Protein AF-A0A452ZRR5-F1 (afdb_monomer_lite)

InterPro domains:
  IPR011676 Domain of unknown function DUF1618 [PF07762] (2-120)
  IPR057202 Domain of unknown function DUF7880 [PF25306] (192-313)

Secondary structure (DSSP, 8-state):
-----PPP--------SSS-PPPEEEEEEEETTEEEEEEEEE---TTSS---EEEEEEEEETTT--EEEEEEEETTT-B--GGGGGT-GGGB-TTT-SB-GGGSEEEEEEE-SSSS-EEEEEEESSTT-SEEEEEEEETTTTEEEEEEEEE--TT--S-SEEEE-GGGGS-----S----HHHHHHHHHHHHHHHHHHHHHHHHHHHHHHHHHH-TT-HHHHHSSS--THHHHHHHTHHHHHHHHHTT-HHHHHHHHHHHHHHHHHHHHHHHSPPSSHHHHHHHHHHHHHHHHHHHHHHHTTS-SGGGGGGTTS--GGGGS-------------------------------------------PPPP---STT----S----S--SSEEEESB-EE-----TT-EEEE-TT--EEEEEEE---TTSEEEEEEE-TT--GGGBSS--EEEEEETTEEEEEEEEEETTTEEEEEEEEEE--SSS-EEEEPPPTTS-TT--

Organism: Aegilops tauschii subsp. strangulata (NCBI:txid200361)

Structure (mmCIF, N/CA/C/O backbone):
data_AF-A0A452ZRR5-F1
#
_entry.id   AF-A0A452ZRR5-F1
#
loop_
_atom_site.group_PDB
_atom_site.id
_atom_site.type_symbol
_atom_site.label_atom_id
_atom_site.label_alt_id
_atom_site.label_comp_id
_atom_site.label_asym_id
_atom_site.label_entity_id
_atom_site.label_seq_id
_atom_site.pdbx_PDB_ins_code
_atom_site.Cartn_x
_atom_site.Cartn_y
_atom_site.Cartn_z
_atom_site.occupancy
_atom_site.B_iso_or_equiv
_atom_site.auth_seq_id
_atom_site.auth_comp_id
_atom_site.auth_asym_id
_atom_site.auth_atom_id
_atom_site.pdbx_PDB_model_num
ATOM 1 N N . MET A 1 1 ? -5.806 4.778 -35.481 1.00 68.00 1 MET A N 1
ATOM 2 C CA . MET A 1 1 ? -6.825 5.833 -35.310 1.00 68.00 1 MET A CA 1
ATOM 3 C C . MET A 1 1 ? -7.167 5.854 -33.833 1.00 68.00 1 MET A C 1
ATOM 5 O O . MET A 1 1 ? -7.397 4.780 -33.298 1.00 68.00 1 MET A O 1
ATOM 9 N N . ILE A 1 2 ? -7.066 7.004 -33.168 1.00 82.38 2 ILE A N 1
ATOM 10 C CA . ILE A 1 2 ? -7.462 7.157 -31.760 1.00 82.38 2 ILE A CA 1
ATOM 11 C C . ILE A 1 2 ? -8.902 7.667 -31.778 1.00 82.38 2 ILE A C 1
ATOM 13 O O . ILE A 1 2 ? -9.181 8.643 -32.472 1.00 82.38 2 ILE A O 1
ATOM 17 N N . GLU A 1 3 ? -9.797 6.991 -31.067 1.00 82.81 3 GLU A N 1
ATOM 18 C CA . GLU A 1 3 ? -11.200 7.383 -30.928 1.00 82.81 3 GLU A CA 1
ATOM 19 C C . GLU A 1 3 ? -11.437 7.930 -29.519 1.00 82.81 3 GLU A C 1
ATOM 21 O O . GLU A 1 3 ? -10.911 7.401 -28.539 1.00 82.81 3 GLU A O 1
ATOM 26 N N . TYR A 1 4 ? -12.201 9.015 -29.425 1.00 83.69 4 TYR A N 1
ATOM 27 C CA . TYR A 1 4 ? -12.576 9.618 -28.152 1.00 83.69 4 TYR A CA 1
ATOM 28 C C . TYR A 1 4 ? -13.920 9.055 -27.687 1.00 83.69 4 TYR A C 1
ATOM 30 O O . TYR A 1 4 ? -14.916 9.169 -28.400 1.00 83.69 4 TYR A O 1
ATOM 38 N N . ILE A 1 5 ? -13.950 8.493 -26.479 1.00 85.88 5 ILE A N 1
ATOM 39 C CA . ILE A 1 5 ? -15.161 7.975 -25.837 1.00 85.88 5 ILE A CA 1
ATOM 40 C C . ILE A 1 5 ? -15.563 8.941 -24.723 1.00 85.88 5 ILE A C 1
ATOM 42 O O . ILE A 1 5 ? -14.849 9.092 -23.732 1.00 85.88 5 ILE A O 1
ATOM 46 N N . SER A 1 6 ? -16.726 9.574 -24.866 1.00 87.00 6 SER A N 1
ATOM 47 C CA . SER A 1 6 ? -17.311 10.400 -23.806 1.00 87.00 6 SER A CA 1
ATOM 48 C C . SER A 1 6 ? -17.782 9.526 -22.646 1.00 87.00 6 SER A C 1
ATOM 50 O O . SER A 1 6 ? -18.414 8.495 -22.869 1.00 87.00 6 SER A O 1
ATOM 52 N N . PHE A 1 7 ? -17.539 9.952 -21.406 1.00 86.88 7 PHE A N 1
ATOM 53 C CA . PHE A 1 7 ? -18.122 9.310 -20.224 1.00 86.88 7 PHE A CA 1
ATOM 54 C C . PHE A 1 7 ? -19.651 9.447 -20.196 1.00 86.88 7 PHE A C 1
ATOM 56 O O . PHE A 1 7 ? -20.188 10.400 -20.775 1.00 86.88 7 PHE A O 1
ATOM 63 N N . PRO A 1 8 ? -20.370 8.518 -19.534 1.00 84.56 8 PRO A N 1
ATOM 64 C CA . PRO A 1 8 ? -21.813 8.629 -19.399 1.00 84.56 8 PRO A CA 1
ATOM 65 C C . PRO A 1 8 ? -22.160 9.929 -18.675 1.00 84.56 8 PRO A C 1
ATOM 67 O O . PRO A 1 8 ? -21.472 10.348 -17.743 1.00 84.56 8 PRO A O 1
ATOM 70 N N . VAL A 1 9 ? -23.238 10.578 -19.113 1.00 65.81 9 VAL A N 1
ATOM 71 C CA . VAL A 1 9 ? -23.729 11.808 -18.489 1.00 65.81 9 VAL A CA 1
ATOM 72 C C . VAL A 1 9 ? -24.240 11.457 -17.093 1.00 65.81 9 VAL A C 1
ATOM 74 O O . VAL A 1 9 ? -25.377 11.011 -16.934 1.00 65.81 9 VAL A O 1
ATOM 77 N N . SER A 1 10 ? -23.410 11.634 -16.066 1.00 55.16 10 SER A N 1
ATOM 78 C CA . SER A 1 10 ? -23.920 11.727 -14.705 1.00 55.16 10 SER A CA 1
ATOM 79 C C . SER A 1 10 ? -24.703 13.033 -14.566 1.00 55.16 10 SER A C 1
ATOM 81 O O . SER A 1 10 ? -24.422 14.013 -15.262 1.00 55.16 10 SER A O 1
ATOM 83 N N . ARG A 1 11 ? -25.773 13.014 -13.757 1.00 52.00 11 ARG A N 1
ATOM 84 C CA . ARG A 1 11 ? -26.693 14.154 -13.579 1.00 52.00 11 ARG A CA 1
ATOM 85 C C . ARG A 1 11 ? -25.897 15.464 -13.447 1.00 52.00 11 ARG A C 1
ATOM 87 O O . ARG A 1 11 ? -24.862 15.449 -12.780 1.00 52.00 11 ARG A O 1
ATOM 94 N N . PRO A 1 12 ? -26.355 16.585 -14.040 1.00 42.25 12 PRO A N 1
ATOM 95 C CA . PRO A 1 12 ? -25.666 17.859 -13.877 1.00 42.25 12 PRO A CA 1
ATOM 96 C C . PRO A 1 12 ? -25.472 18.131 -12.384 1.00 42.25 12 PRO A C 1
ATOM 98 O O . PRO A 1 12 ? -26.406 17.923 -11.604 1.00 42.25 12 PRO A O 1
ATOM 101 N N . CYS A 1 13 ? -24.263 18.556 -11.992 1.00 42.72 13 CYS A N 1
ATOM 102 C CA . CYS A 1 13 ? -24.013 19.049 -10.641 1.00 42.72 13 CYS A CA 1
ATOM 103 C C . CYS A 1 13 ? -25.123 20.041 -10.312 1.00 42.72 13 CYS A C 1
ATOM 105 O O . CYS A 1 13 ? -25.255 21.067 -10.982 1.00 42.72 13 CYS A O 1
ATOM 107 N N . ILE A 1 14 ? -25.931 19.728 -9.301 1.00 40.66 14 ILE A N 1
ATOM 108 C CA . ILE A 1 14 ? -26.777 20.739 -8.694 1.00 40.66 14 ILE A CA 1
ATOM 109 C C . ILE A 1 14 ? -25.777 21.720 -8.093 1.00 40.66 14 ILE A C 1
ATOM 111 O O . ILE A 1 14 ? -25.126 21.417 -7.097 1.00 40.66 14 ILE A O 1
ATOM 115 N N . THR A 1 15 ? -25.593 22.864 -8.745 1.00 34.47 15 THR A N 1
ATOM 116 C CA . THR A 1 15 ? -25.043 24.049 -8.100 1.00 34.47 15 THR A CA 1
ATOM 117 C C . THR A 1 15 ? -26.025 24.395 -6.994 1.00 34.47 15 THR A C 1
ATOM 119 O O . THR A 1 15 ? -27.011 25.097 -7.223 1.00 34.47 15 THR A O 1
ATOM 122 N N . VAL A 1 16 ? -25.825 23.816 -5.812 1.00 40.72 16 VAL A N 1
ATOM 123 C CA . VAL A 1 16 ? -26.455 24.336 -4.609 1.00 40.72 16 VAL A CA 1
ATOM 124 C C . VAL A 1 16 ? -25.810 25.703 -4.436 1.00 40.72 16 VAL A C 1
ATOM 126 O O . VAL A 1 16 ? -24.590 25.810 -4.311 1.00 40.72 16 VAL A O 1
ATOM 129 N N . ASN A 1 17 ? -26.612 26.755 -4.598 1.00 39.66 17 ASN A N 1
ATOM 130 C CA . ASN A 1 17 ? -26.190 28.111 -4.278 1.00 39.66 17 ASN A CA 1
ATOM 131 C C . ASN A 1 17 ? -25.549 28.069 -2.886 1.00 39.66 17 ASN A C 1
ATOM 133 O O . ASN A 1 17 ? -26.206 27.599 -1.965 1.00 39.66 17 ASN A O 1
ATOM 137 N N . GLU A 1 18 ? -24.303 28.547 -2.795 1.00 40.62 18 GLU A N 1
ATOM 138 C CA . GLU A 1 18 ? -23.358 28.466 -1.661 1.00 40.62 18 GLU A CA 1
ATOM 139 C C . GLU A 1 18 ? -22.242 27.410 -1.819 1.00 40.62 18 GLU A C 1
ATOM 141 O O . GLU A 1 18 ? -22.211 26.375 -1.168 1.00 40.62 18 GLU A O 1
ATOM 146 N N . GLY A 1 19 ? -21.259 27.730 -2.670 1.00 40.81 19 GLY A N 1
ATOM 147 C CA . GLY A 1 19 ? -19.825 27.528 -2.393 1.00 40.81 19 GLY A CA 1
ATOM 148 C C . GLY A 1 19 ? -19.212 26.119 -2.364 1.00 40.81 19 GLY A C 1
ATOM 149 O O . GLY A 1 19 ? -17.995 26.029 -2.510 1.00 40.81 19 GLY A O 1
ATOM 150 N N . TYR A 1 20 ? -19.979 25.038 -2.228 1.00 46.41 20 TYR A N 1
ATOM 151 C CA . TYR A 1 20 ? -19.426 23.689 -2.042 1.00 46.41 20 TYR A CA 1
ATOM 152 C C . TYR A 1 20 ? -19.793 22.772 -3.214 1.00 46.41 20 TYR A C 1
ATOM 154 O O . TYR A 1 20 ? -20.951 22.419 -3.430 1.00 46.41 20 TYR A O 1
ATOM 162 N N . THR A 1 21 ? -18.792 22.399 -4.016 1.00 46.84 21 THR A N 1
ATOM 163 C CA . THR A 1 21 ? -18.963 21.419 -5.102 1.00 46.84 21 THR A CA 1
ATOM 164 C C . THR A 1 21 ? -18.801 20.007 -4.547 1.00 46.84 21 THR A C 1
ATOM 166 O O . THR A 1 21 ? -17.815 19.728 -3.871 1.00 46.84 21 THR A O 1
ATOM 169 N N . ALA A 1 22 ? -19.753 19.110 -4.830 1.00 56.06 22 ALA A N 1
ATOM 170 C CA . ALA A 1 22 ? -19.624 17.696 -4.484 1.00 56.06 22 ALA A CA 1
ATOM 171 C C . ALA A 1 22 ? -18.349 17.120 -5.124 1.00 56.06 22 ALA A C 1
ATOM 173 O O . ALA A 1 22 ? -18.187 17.174 -6.347 1.00 56.06 22 ALA A O 1
ATOM 174 N N . GLN A 1 23 ? -17.445 16.576 -4.306 1.00 66.44 23 GLN A N 1
ATOM 175 C CA . GLN A 1 23 ? -16.242 15.915 -4.800 1.00 66.44 23 GLN A CA 1
ATOM 176 C C . GLN A 1 23 ? -16.651 14.624 -5.523 1.00 66.44 23 GLN A C 1
ATOM 178 O O . GLN A 1 23 ? -17.463 13.849 -5.015 1.00 66.44 23 GLN A O 1
ATOM 183 N N . ARG A 1 24 ? -16.124 14.403 -6.731 1.00 73.00 24 ARG A N 1
ATOM 184 C CA . ARG A 1 24 ? -16.400 13.198 -7.526 1.00 73.00 24 ARG A CA 1
ATOM 185 C C . ARG A 1 24 ? -15.105 12.476 -7.838 1.00 73.00 24 ARG A C 1
ATOM 187 O O . ARG A 1 24 ? -14.150 13.105 -8.289 1.00 73.00 24 ARG A O 1
ATOM 194 N N . PHE A 1 25 ? -15.106 11.163 -7.653 1.00 82.19 25 PHE A N 1
ATOM 195 C CA . PHE A 1 25 ? -14.001 10.294 -8.044 1.00 82.19 25 PHE A CA 1
ATOM 196 C C . PHE A 1 25 ? -14.485 9.293 -9.082 1.00 82.19 25 PHE A C 1
ATOM 198 O O . PHE A 1 25 ? -15.613 8.809 -9.007 1.00 82.19 25 PHE A O 1
ATOM 205 N N . ARG A 1 26 ? -13.641 9.008 -10.071 1.00 87.31 26 ARG A N 1
ATOM 206 C CA . ARG A 1 26 ? -13.995 8.184 -11.225 1.00 87.31 26 ARG A CA 1
ATOM 207 C C . ARG A 1 26 ? -12.892 7.196 -11.523 1.00 87.31 26 ARG A C 1
ATOM 209 O O . ARG A 1 26 ? -11.723 7.524 -11.342 1.00 87.31 26 ARG A O 1
ATOM 216 N N . ASP A 1 27 ? -13.286 6.041 -12.032 1.00 90.69 27 ASP A N 1
ATOM 217 C CA . ASP A 1 27 ? -12.357 5.041 -12.541 1.00 90.69 27 ASP A CA 1
ATOM 218 C C . ASP A 1 27 ? -12.930 4.331 -13.775 1.00 90.69 27 ASP A C 1
ATOM 220 O O . ASP A 1 27 ? -14.149 4.280 -13.978 1.00 90.69 27 ASP A O 1
ATOM 224 N N . VAL A 1 28 ? -12.031 3.822 -14.619 1.00 90.62 28 VAL A N 1
ATOM 225 C CA . VAL A 1 28 ? -12.342 3.089 -15.847 1.00 90.62 28 VAL A CA 1
ATOM 226 C C . VAL A 1 28 ? -11.518 1.811 -15.873 1.00 90.62 28 VAL A C 1
ATOM 228 O O . VAL A 1 28 ? -10.295 1.854 -15.790 1.00 90.62 28 VAL A O 1
ATOM 231 N N . ALA A 1 29 ? -12.183 0.680 -16.092 1.00 90.12 29 ALA A N 1
ATOM 232 C CA . ALA A 1 29 ? -11.521 -0.603 -16.292 1.00 90.12 29 ALA A CA 1
ATOM 233 C C . ALA A 1 29 ? -11.962 -1.242 -17.608 1.00 90.12 29 ALA A C 1
ATOM 235 O O . ALA A 1 29 ? -13.127 -1.165 -18.001 1.00 90.12 29 ALA A O 1
ATOM 236 N N . CYS A 1 30 ? -11.034 -1.920 -18.276 1.00 86.81 30 CYS A N 1
ATOM 237 C CA . CYS A 1 30 ? -11.305 -2.652 -19.507 1.00 86.81 30 CYS A CA 1
ATOM 238 C C . CYS A 1 30 ? -11.213 -4.156 -19.248 1.00 86.81 30 CYS A C 1
ATOM 240 O O . CYS A 1 30 ? -10.198 -4.647 -18.757 1.00 86.81 30 CYS A O 1
ATOM 242 N N . CYS A 1 31 ? -12.247 -4.898 -19.637 1.00 85.31 31 CYS A N 1
ATOM 243 C CA . CYS A 1 31 ? -12.254 -6.354 -19.615 1.00 85.31 31 CYS A CA 1
ATOM 244 C C . CYS A 1 31 ? -12.709 -6.882 -20.981 1.00 85.31 31 CYS A C 1
ATOM 246 O O . CYS A 1 31 ? -13.879 -6.777 -21.342 1.00 85.31 31 CYS A O 1
ATOM 248 N N . HIS A 1 32 ? -11.794 -7.465 -21.758 1.00 84.25 32 HIS A N 1
ATOM 249 C CA . HIS A 1 32 ? -12.066 -7.918 -23.130 1.00 84.25 32 HIS A CA 1
ATOM 250 C C . HIS A 1 32 ? -12.680 -6.804 -24.006 1.00 84.25 32 HIS A C 1
ATOM 252 O O . HIS A 1 32 ? -12.019 -5.813 -24.293 1.00 84.25 32 HIS A O 1
ATOM 258 N N . ASN A 1 33 ? -13.942 -6.970 -24.414 1.00 88.50 33 ASN A N 1
ATOM 259 C CA . ASN A 1 33 ? -14.696 -6.043 -25.264 1.00 88.50 33 ASN A CA 1
ATOM 260 C C . ASN A 1 33 ? -15.613 -5.112 -24.449 1.00 88.50 33 ASN A C 1
ATOM 262 O O . ASN A 1 33 ? -16.508 -4.474 -25.004 1.00 88.50 33 ASN A O 1
ATOM 266 N N . LEU A 1 34 ? -15.438 -5.087 -23.128 1.00 89.88 34 LEU A N 1
ATOM 267 C CA . LEU A 1 34 ? -16.249 -4.337 -22.185 1.00 89.88 34 LEU A CA 1
ATOM 268 C C . LEU A 1 34 ? -15.409 -3.238 -21.534 1.00 89.88 34 LEU A C 1
ATOM 270 O O . LEU A 1 34 ? -14.359 -3.509 -20.953 1.00 89.88 34 LEU A O 1
ATOM 274 N N . ILE A 1 35 ? -15.913 -2.011 -21.587 1.00 92.00 35 ILE A N 1
ATOM 275 C CA . ILE A 1 35 ? -15.411 -0.878 -20.817 1.00 92.00 35 ILE A CA 1
ATOM 276 C C . ILE A 1 35 ? -16.372 -0.675 -19.647 1.00 92.00 35 ILE A C 1
ATOM 278 O O . ILE A 1 35 ? -17.582 -0.539 -19.838 1.00 92.00 35 ILE A O 1
ATOM 282 N N . LYS A 1 36 ? -15.834 -0.691 -18.433 1.00 93.00 36 LYS A N 1
ATOM 283 C CA . LYS A 1 36 ? -16.538 -0.445 -17.175 1.00 93.00 36 LYS A CA 1
ATOM 284 C C . LYS A 1 36 ? -16.163 0.955 -16.697 1.00 93.00 36 LYS A C 1
ATOM 286 O O . LYS A 1 36 ? -15.005 1.351 -16.804 1.00 93.00 36 LYS A O 1
ATOM 291 N N . PHE A 1 37 ? -17.124 1.689 -16.160 1.00 93.62 37 PHE A N 1
ATOM 292 C CA . PHE A 1 37 ? -16.933 3.025 -15.605 1.00 93.62 37 PHE A CA 1
ATOM 293 C C . PHE A 1 37 ? -17.641 3.126 -14.258 1.00 93.62 37 PHE A C 1
ATOM 295 O O . PHE A 1 37 ? -18.762 2.637 -14.116 1.00 93.62 37 PHE A O 1
ATOM 302 N N . VAL A 1 38 ? -17.001 3.774 -13.287 1.00 92.62 38 VAL A N 1
ATOM 303 C CA . VAL A 1 38 ? -17.598 4.104 -11.989 1.00 92.62 38 VAL A CA 1
ATOM 304 C C . VAL A 1 38 ? -17.494 5.601 -11.731 1.00 92.62 38 VAL A C 1
ATOM 306 O O . VAL A 1 38 ? -16.484 6.231 -12.039 1.00 92.62 38 VAL A O 1
ATOM 309 N N . ASP A 1 39 ? -18.544 6.158 -11.141 1.00 91.06 39 ASP A N 1
ATOM 310 C CA . ASP A 1 39 ? -18.596 7.529 -10.639 1.00 91.06 39 ASP A CA 1
ATOM 311 C C . ASP A 1 39 ? -19.048 7.462 -9.181 1.00 91.06 39 ASP A C 1
ATOM 313 O O . ASP A 1 39 ? -20.126 6.937 -8.881 1.00 91.06 39 ASP A O 1
ATOM 317 N N . ILE A 1 40 ? -18.206 7.956 -8.276 1.00 87.69 40 ILE A N 1
ATOM 318 C CA . ILE A 1 40 ? -18.514 8.071 -6.854 1.00 87.69 40 ILE A CA 1
ATOM 319 C C . ILE A 1 40 ? -18.827 9.524 -6.535 1.00 87.69 40 ILE A C 1
ATOM 321 O O . ILE A 1 40 ? -17.987 10.409 -6.695 1.00 87.69 40 ILE A O 1
ATOM 325 N N . GLU A 1 41 ? -20.049 9.746 -6.062 1.00 86.25 41 GLU A N 1
ATOM 326 C CA . GLU A 1 41 ? -20.541 11.025 -5.567 1.00 86.25 41 GLU A CA 1
ATOM 327 C C . GLU A 1 41 ? -20.388 11.086 -4.049 1.00 86.25 41 GLU A C 1
ATOM 329 O O . GLU A 1 41 ? -20.972 10.269 -3.333 1.00 86.25 41 GLU A O 1
ATOM 334 N N . PHE A 1 42 ? -19.649 12.078 -3.556 1.00 76.44 42 PHE A N 1
ATOM 335 C CA . PHE A 1 42 ? -19.562 12.376 -2.130 1.00 76.44 42 PHE A CA 1
ATOM 336 C C . PHE A 1 42 ? -20.639 13.385 -1.733 1.00 76.44 42 PHE A C 1
ATOM 338 O O . PHE A 1 42 ? -20.708 14.486 -2.285 1.00 76.44 42 PHE A O 1
ATOM 345 N N . HIS A 1 43 ? -21.483 13.014 -0.772 1.00 67.00 43 HIS A N 1
ATOM 346 C CA . HIS A 1 43 ? -22.479 13.908 -0.198 1.00 67.00 43 HIS A CA 1
ATOM 347 C C . HIS A 1 43 ? -21.791 14.752 0.874 1.00 67.00 43 HIS A C 1
ATOM 349 O O . HIS A 1 43 ? -21.585 14.292 1.996 1.00 67.00 43 HIS A O 1
ATOM 355 N N . ASP A 1 44 ? -21.411 15.981 0.529 1.00 57.53 44 ASP A N 1
ATOM 356 C CA . ASP A 1 44 ? -20.907 16.927 1.520 1.00 57.53 44 ASP A CA 1
ATOM 357 C C . ASP A 1 44 ? -22.084 17.474 2.341 1.00 57.53 44 ASP A C 1
ATOM 359 O O . ASP A 1 44 ? -22.920 18.233 1.846 1.00 57.53 44 ASP A O 1
ATOM 363 N N . ARG A 1 45 ? -22.179 17.052 3.603 1.00 47.66 45 ARG A N 1
ATOM 364 C CA . ARG A 1 45 ? -22.974 17.734 4.628 1.00 47.66 45 ARG A CA 1
ATOM 365 C C . ARG A 1 45 ? -22.021 18.309 5.673 1.00 47.66 45 ARG A C 1
ATOM 367 O O . ARG A 1 45 ? -21.964 17.805 6.787 1.00 47.66 45 ARG A O 1
ATOM 374 N N . GLY A 1 46 ? -21.256 19.326 5.269 1.00 42.00 46 GLY A N 1
ATOM 375 C CA . GLY A 1 46 ? -20.588 20.343 6.090 1.00 42.00 46 GLY A CA 1
ATOM 376 C C . GLY A 1 46 ? -19.975 19.881 7.415 1.00 42.00 46 GLY A C 1
ATOM 377 O O . GLY A 1 46 ? -20.695 19.597 8.362 1.00 42.00 46 GLY A O 1
ATOM 378 N N . CYS A 1 47 ? -18.642 19.907 7.519 1.00 40.66 47 CYS A N 1
ATOM 379 C CA . CYS A 1 47 ? -17.829 19.784 8.750 1.00 40.66 47 CYS A CA 1
ATOM 380 C C . CYS A 1 47 ? -18.140 18.628 9.729 1.00 40.66 47 CYS A C 1
ATOM 382 O O . CYS A 1 47 ? -17.499 18.535 10.775 1.00 40.66 47 CYS A O 1
ATOM 384 N N . SER A 1 48 ? -19.064 17.725 9.411 1.00 47.22 48 SER A N 1
ATOM 385 C CA . SER A 1 48 ? -19.367 16.537 10.199 1.00 47.22 48 SER A CA 1
ATOM 386 C C . SER A 1 48 ? -18.648 15.325 9.604 1.00 47.22 48 SER A C 1
ATOM 388 O O . SER A 1 48 ? -18.465 15.211 8.393 1.00 47.22 48 SER A O 1
ATOM 390 N N . ARG A 1 49 ? -18.200 14.412 10.469 1.00 50.09 49 ARG A N 1
ATOM 391 C CA . ARG A 1 49 ? -17.506 13.159 10.116 1.00 50.09 49 ARG A CA 1
ATOM 392 C C . ARG A 1 49 ? -18.377 12.154 9.328 1.00 50.09 49 ARG A C 1
ATOM 394 O O . ARG A 1 49 ? -17.914 11.048 9.083 1.00 50.09 49 ARG A O 1
ATOM 401 N N . ASP A 1 50 ? -19.580 12.534 8.893 1.00 53.06 50 ASP A N 1
ATOM 402 C CA . ASP A 1 50 ? -20.516 11.692 8.141 1.00 53.06 50 ASP A CA 1
ATOM 403 C C . ASP A 1 50 ? -20.394 11.937 6.630 1.00 53.06 50 ASP A C 1
ATOM 405 O O . ASP A 1 50 ? -21.225 12.596 5.999 1.00 53.06 50 ASP A O 1
ATOM 409 N N . LYS A 1 51 ? -19.340 11.385 6.020 1.00 63.81 51 LYS A N 1
ATOM 410 C CA . LYS A 1 51 ? -19.102 11.476 4.570 1.00 63.81 51 LYS A CA 1
ATOM 411 C C . LYS A 1 51 ? -19.791 10.320 3.845 1.00 63.81 51 LYS A C 1
ATOM 413 O O . LYS A 1 51 ? -19.167 9.339 3.448 1.00 63.81 51 LYS A O 1
ATOM 418 N N . GLY A 1 52 ? -21.107 10.423 3.678 1.00 76.50 52 GLY A N 1
ATOM 419 C CA . GLY A 1 52 ? -21.859 9.474 2.856 1.00 76.50 52 GLY A CA 1
ATOM 420 C C . GLY A 1 52 ? -21.444 9.559 1.382 1.00 76.50 52 GLY A C 1
ATOM 421 O O . GLY A 1 52 ? -21.434 10.646 0.808 1.00 76.50 52 GLY A O 1
ATOM 422 N N . TRP A 1 53 ? -21.157 8.434 0.730 1.00 86.94 53 TRP A N 1
ATOM 423 C CA . TRP A 1 53 ? -20.896 8.383 -0.712 1.00 86.94 53 TRP A CA 1
ATOM 424 C C . TRP A 1 53 ? -21.813 7.385 -1.420 1.00 86.94 53 TRP A C 1
ATOM 426 O O . TRP A 1 53 ? -22.304 6.430 -0.816 1.00 86.94 53 TRP A O 1
ATOM 436 N N . LYS A 1 54 ? -22.049 7.627 -2.712 1.00 90.56 54 LYS A N 1
ATOM 437 C CA . LYS A 1 54 ? -22.795 6.735 -3.605 1.00 90.56 54 LYS A CA 1
ATOM 438 C C . LYS A 1 54 ? -21.950 6.415 -4.825 1.00 90.56 54 LYS A C 1
ATOM 440 O O . LYS A 1 54 ? -21.542 7.329 -5.539 1.00 90.56 54 LYS A O 1
ATOM 445 N N . ALA A 1 55 ? -21.728 5.131 -5.078 1.00 92.25 55 ALA A N 1
ATOM 446 C CA . ALA A 1 55 ? -21.050 4.655 -6.275 1.00 92.25 55 ALA A CA 1
ATOM 447 C C . ALA A 1 55 ? -22.083 4.198 -7.301 1.00 92.25 55 ALA A C 1
ATOM 449 O O . ALA A 1 55 ? -22.989 3.431 -6.987 1.00 92.25 55 ALA A O 1
ATOM 450 N N . SER A 1 56 ? -21.957 4.673 -8.534 1.00 93.94 56 SER A N 1
ATOM 451 C CA . SER A 1 56 ? -22.771 4.246 -9.674 1.00 93.94 56 SER A CA 1
ATOM 452 C C . SER A 1 56 ? -21.856 3.687 -10.757 1.00 93.94 56 SER A C 1
ATOM 454 O O . SER A 1 56 ? -20.787 4.242 -11.000 1.00 93.94 56 SER A O 1
ATOM 456 N N . THR A 1 57 ? -22.255 2.589 -11.396 1.00 94.44 57 THR A N 1
ATOM 457 C CA . THR A 1 57 ? -21.473 1.930 -12.451 1.00 94.44 57 THR A CA 1
ATOM 458 C C . THR A 1 57 ? -22.210 1.892 -13.775 1.00 94.44 57 THR A C 1
ATOM 460 O O . THR A 1 57 ? -23.436 1.759 -13.840 1.00 94.44 57 THR A O 1
ATOM 463 N N . TRP A 1 58 ? -21.431 1.972 -14.849 1.00 94.00 58 TRP A N 1
ATOM 464 C CA . TRP A 1 58 ? -21.888 1.855 -16.221 1.00 94.00 58 TRP A CA 1
ATOM 465 C C . TRP A 1 58 ? -20.967 0.943 -17.007 1.00 94.00 58 TRP A C 1
ATOM 467 O O . TRP A 1 58 ? -19.762 0.886 -16.776 1.00 94.00 58 TRP A O 1
ATOM 477 N N . ASN A 1 59 ? -21.553 0.291 -17.996 1.00 92.56 59 ASN A N 1
ATOM 478 C CA . ASN A 1 59 ? -20.868 -0.615 -18.889 1.00 92.56 59 ASN A CA 1
ATOM 479 C C . ASN A 1 59 ? -21.103 -0.210 -20.336 1.00 92.56 59 ASN A C 1
ATOM 481 O O . ASN A 1 59 ? -22.224 0.120 -20.715 1.00 92.56 59 ASN A O 1
ATOM 485 N N . MET A 1 60 ? -20.064 -0.308 -21.151 1.00 91.38 60 MET A N 1
ATOM 486 C CA . MET A 1 60 ? -20.145 -0.124 -22.589 1.00 91.38 60 MET A CA 1
ATOM 487 C C . MET A 1 60 ? -19.457 -1.283 -23.295 1.00 91.38 60 MET A C 1
ATOM 489 O O . MET A 1 60 ? -18.298 -1.594 -23.031 1.00 91.38 60 MET A O 1
ATOM 493 N N . ASN A 1 61 ? -20.171 -1.918 -24.219 1.00 90.00 61 ASN A N 1
ATOM 494 C CA . ASN A 1 61 ? -19.553 -2.848 -25.150 1.00 90.00 61 ASN A CA 1
ATOM 495 C C . ASN A 1 61 ? -18.957 -2.053 -26.320 1.00 90.00 61 ASN A C 1
ATOM 497 O O . ASN A 1 61 ? -19.664 -1.245 -26.930 1.00 90.00 61 ASN A O 1
ATOM 501 N N . ILE A 1 62 ? -17.690 -2.303 -26.655 1.00 86.06 62 ILE A N 1
ATOM 502 C CA . ILE A 1 62 ? -16.980 -1.567 -27.715 1.00 86.06 62 ILE A CA 1
ATOM 503 C C . ILE A 1 62 ? -17.639 -1.705 -29.095 1.00 86.06 62 ILE A C 1
ATOM 505 O O . ILE A 1 62 ? -17.436 -0.856 -29.954 1.00 86.06 62 ILE A O 1
ATOM 509 N N . PHE A 1 63 ? -18.454 -2.742 -29.319 1.00 85.88 63 PHE A N 1
ATOM 510 C CA . PHE A 1 63 ? -19.172 -2.924 -30.581 1.00 85.88 63 PHE A CA 1
ATOM 511 C C . PHE A 1 63 ? -20.441 -2.075 -30.689 1.00 85.88 63 PHE A C 1
ATOM 513 O O . PHE A 1 63 ? -20.935 -1.877 -31.797 1.00 85.88 63 PHE A O 1
ATOM 520 N N . TRP A 1 64 ? -21.020 -1.636 -29.566 1.00 80.00 64 TRP A N 1
ATOM 521 C CA . TRP A 1 64 ? -22.320 -0.946 -29.542 1.00 80.00 64 TRP A CA 1
ATOM 522 C C . TRP A 1 64 ? -22.193 0.542 -29.192 1.00 80.00 64 TRP A C 1
ATOM 524 O O . TRP A 1 64 ? -23.140 1.285 -29.420 1.00 80.00 64 TRP A O 1
ATOM 534 N N . ASN A 1 65 ? -21.031 0.965 -28.673 1.00 82.31 65 ASN A N 1
ATOM 535 C CA . ASN A 1 65 ? -20.675 2.353 -28.344 1.00 82.31 65 ASN A CA 1
ATOM 536 C C . ASN A 1 65 ? -21.753 3.108 -27.536 1.00 82.31 65 ASN A C 1
ATOM 538 O O . ASN A 1 65 ? -21.998 4.296 -27.732 1.00 82.31 65 ASN A O 1
ATOM 542 N N . GLU A 1 66 ? -22.436 2.386 -26.644 1.00 88.44 66 GLU A N 1
ATOM 543 C CA . GLU A 1 66 ? -23.526 2.894 -25.815 1.00 88.44 66 GLU A CA 1
ATOM 544 C C . GLU A 1 66 ? -23.278 2.519 -24.348 1.00 88.44 66 GLU A C 1
ATOM 546 O O . GLU A 1 66 ? -23.168 1.336 -24.007 1.00 88.44 66 GLU A O 1
ATOM 551 N N . TRP A 1 67 ? -23.219 3.527 -23.473 1.00 91.94 67 TRP A N 1
ATOM 552 C CA . TRP A 1 67 ? -23.139 3.325 -22.028 1.00 91.94 67 TRP A CA 1
ATOM 553 C C . TRP A 1 67 ? -24.480 2.886 -21.448 1.00 91.94 67 TRP A C 1
ATOM 555 O O . TRP A 1 67 ? -25.507 3.529 -21.660 1.00 91.94 67 TRP A O 1
ATOM 565 N N . ARG A 1 68 ? -24.454 1.837 -20.626 1.00 91.56 68 ARG A N 1
ATOM 566 C CA . ARG A 1 68 ? -25.621 1.312 -19.913 1.00 91.56 68 ARG A CA 1
ATOM 567 C C . ARG A 1 68 ? -25.379 1.336 -18.408 1.00 91.56 68 ARG A C 1
ATOM 569 O O . ARG A 1 68 ? -24.364 0.788 -17.977 1.00 91.56 68 ARG A O 1
ATOM 576 N N . PRO A 1 69 ? -26.274 1.940 -17.606 1.00 92.31 69 PRO A N 1
ATOM 577 C CA . PRO A 1 69 ? -26.213 1.827 -16.151 1.00 92.31 69 PRO A CA 1
ATOM 578 C C . PRO A 1 69 ? -26.259 0.355 -15.722 1.00 92.31 69 PRO A C 1
ATOM 580 O O . PRO A 1 69 ? -26.987 -0.431 -16.333 1.00 92.31 69 PRO A O 1
ATOM 583 N N . ARG A 1 70 ? -25.492 -0.016 -14.692 1.00 92.19 70 ARG A N 1
ATOM 584 C CA . ARG A 1 70 ? -25.398 -1.400 -14.197 1.00 92.19 70 ARG A CA 1
ATOM 585 C C . ARG A 1 70 ? -25.842 -1.506 -12.738 1.00 92.19 70 ARG A C 1
ATOM 587 O O . ARG A 1 70 ? -26.905 -2.060 -12.482 1.00 92.19 70 ARG A O 1
ATOM 594 N N . LEU A 1 71 ? -25.062 -0.965 -11.804 1.00 93.31 71 LEU A N 1
ATOM 595 C CA . LEU A 1 71 ? -25.319 -1.041 -10.360 1.00 93.31 71 LEU A CA 1
ATOM 596 C C . LEU A 1 71 ? -25.110 0.315 -9.690 1.00 93.31 71 LEU A C 1
ATOM 598 O O . LEU A 1 71 ? -24.260 1.098 -10.119 1.00 93.31 71 LEU A O 1
ATOM 602 N N . THR A 1 72 ? -25.841 0.543 -8.604 1.00 94.25 72 THR A N 1
ATOM 603 C CA . THR A 1 72 ? -25.686 1.705 -7.729 1.00 94.25 72 THR A CA 1
ATOM 604 C C . THR A 1 72 ? -25.731 1.228 -6.290 1.00 94.25 72 THR A C 1
ATOM 606 O O . THR A 1 72 ? -26.642 0.488 -5.945 1.00 94.25 72 THR A O 1
ATOM 609 N N . VAL A 1 73 ? -24.783 1.670 -5.468 1.00 92.50 73 VAL A N 1
ATOM 610 C CA . VAL A 1 73 ? -24.734 1.354 -4.035 1.00 92.50 73 VAL A CA 1
ATOM 611 C C . VAL A 1 73 ? -24.439 2.618 -3.236 1.00 92.50 73 VAL A C 1
ATOM 613 O O . VAL A 1 73 ? -23.615 3.445 -3.645 1.00 92.50 73 VAL A O 1
ATOM 616 N N . GLU A 1 74 ? -25.112 2.775 -2.102 1.00 91.50 74 GLU A N 1
ATOM 617 C CA . GLU A 1 74 ? -24.825 3.819 -1.121 1.00 91.50 74 GLU A CA 1
ATOM 618 C C . GLU A 1 74 ? -24.045 3.224 0.047 1.00 91.50 74 GLU A C 1
ATOM 620 O O . GLU A 1 74 ? -24.335 2.124 0.504 1.00 91.50 74 GLU A O 1
ATOM 625 N N . VAL A 1 75 ? -23.059 3.958 0.568 1.00 89.75 75 VAL A N 1
ATOM 626 C CA . VAL A 1 75 ? -22.198 3.463 1.657 1.00 89.75 75 VAL A CA 1
ATOM 627 C C . VAL A 1 75 ? -22.976 3.027 2.903 1.00 89.75 75 VAL A C 1
ATOM 629 O O . VAL A 1 75 ? -22.518 2.153 3.632 1.00 89.75 75 VAL A O 1
ATOM 632 N N . ALA A 1 76 ? -24.147 3.623 3.145 1.00 86.56 76 ALA A N 1
ATOM 633 C CA . ALA A 1 76 ? -25.004 3.300 4.283 1.00 86.56 76 ALA A CA 1
ATOM 634 C C . ALA A 1 76 ? -25.674 1.921 4.162 1.00 86.56 76 ALA A C 1
ATOM 636 O O . ALA A 1 76 ? -26.001 1.323 5.187 1.00 86.56 76 ALA A O 1
ATOM 637 N N . ASP A 1 77 ? -25.847 1.426 2.935 1.00 88.88 77 ASP A N 1
ATOM 638 C CA . ASP A 1 77 ? -26.505 0.151 2.647 1.00 88.88 77 ASP A CA 1
ATOM 639 C C . ASP A 1 77 ? -25.500 -1.011 2.566 1.00 88.88 77 ASP A C 1
ATOM 641 O O . ASP A 1 77 ? -25.885 -2.179 2.615 1.00 88.88 77 ASP A O 1
ATOM 645 N N . ILE A 1 78 ? -24.195 -0.709 2.519 1.00 90.25 78 ILE A N 1
ATOM 646 C CA . ILE A 1 78 ? -23.143 -1.725 2.439 1.00 90.25 78 ILE A CA 1
ATOM 647 C C . ILE A 1 78 ? -23.032 -2.494 3.758 1.00 90.25 78 ILE A C 1
ATOM 649 O O . ILE A 1 78 ? -22.666 -1.957 4.807 1.00 90.25 78 ILE A O 1
ATOM 653 N N . LEU A 1 79 ? -23.254 -3.802 3.685 1.00 86.81 79 LEU A N 1
ATOM 654 C CA . LEU A 1 79 ? -23.131 -4.715 4.811 1.00 86.81 79 LEU A CA 1
ATOM 655 C C . LEU A 1 79 ? -21.661 -5.011 5.130 1.00 86.81 79 LEU A C 1
ATOM 657 O O . LEU A 1 79 ? -20.885 -5.429 4.269 1.00 86.81 79 LEU A O 1
ATOM 661 N N . VAL A 1 80 ? -21.288 -4.873 6.403 1.00 85.25 80 VAL A N 1
ATOM 662 C CA . VAL A 1 80 ? -19.958 -5.245 6.906 1.00 85.25 80 VAL A CA 1
ATOM 663 C C . VAL A 1 80 ? -20.088 -6.409 7.876 1.00 85.25 80 VAL A C 1
ATOM 665 O O . VAL A 1 80 ? -20.829 -6.343 8.859 1.00 85.25 80 VAL A O 1
ATOM 668 N N . HIS A 1 81 ? -19.362 -7.491 7.603 1.00 79.25 81 HIS A N 1
ATOM 669 C CA . HIS A 1 81 ? -19.367 -8.659 8.474 1.00 79.25 81 HIS A CA 1
ATOM 670 C C . HIS A 1 81 ? -18.578 -8.383 9.776 1.00 79.25 81 HIS A C 1
ATOM 672 O O . HIS A 1 81 ? -17.466 -7.854 9.699 1.00 79.25 81 HIS A O 1
ATOM 678 N N . PRO A 1 82 ? -19.068 -8.799 10.965 1.00 74.50 82 PRO A N 1
ATOM 679 C CA . PRO A 1 82 ? -18.397 -8.547 12.251 1.00 74.50 82 PRO A CA 1
ATOM 680 C C . PRO A 1 82 ? -16.984 -9.136 12.383 1.00 74.50 82 PRO A C 1
ATOM 682 O O . PRO A 1 82 ? -16.229 -8.764 13.274 1.00 74.50 82 PRO A O 1
ATOM 685 N N . SER A 1 83 ? -16.585 -10.058 11.501 1.00 73.69 83 SER A N 1
ATOM 686 C CA . SER A 1 83 ? -15.211 -10.590 11.478 1.00 73.69 83 SER A CA 1
ATOM 687 C C . SER A 1 83 ? -14.152 -9.515 11.227 1.00 73.69 83 SER A C 1
ATOM 689 O O . SER A 1 83 ? -12.989 -9.723 11.565 1.00 73.69 83 SER A O 1
ATOM 691 N N . TYR A 1 84 ? -14.536 -8.378 10.641 1.00 73.56 84 TYR A N 1
ATOM 692 C CA . TYR A 1 84 ? -13.634 -7.256 10.392 1.00 73.56 84 TYR A CA 1
ATOM 693 C C . TYR A 1 84 ? -13.460 -6.329 11.607 1.00 73.56 84 TYR A C 1
ATOM 695 O O . TYR A 1 84 ? -12.608 -5.442 11.552 1.00 73.56 84 TYR A O 1
ATOM 703 N N . ASP A 1 85 ? -14.169 -6.571 12.722 1.00 71.06 85 ASP A N 1
ATOM 704 C CA . ASP A 1 85 ? -14.088 -5.768 13.956 1.00 71.06 85 ASP A CA 1
ATOM 705 C C . ASP A 1 85 ? -12.646 -5.642 14.475 1.00 71.06 85 ASP A C 1
ATOM 707 O O . ASP A 1 85 ? -12.240 -4.587 14.951 1.00 71.06 85 ASP A O 1
ATOM 711 N N . ALA A 1 86 ? -11.844 -6.704 14.353 1.00 69.94 86 ALA A N 1
ATOM 712 C CA . ALA A 1 86 ? -10.455 -6.703 14.812 1.00 69.94 86 ALA A CA 1
ATOM 713 C C . ALA A 1 86 ? -9.508 -5.874 13.922 1.00 69.94 86 ALA A C 1
ATOM 715 O O . ALA A 1 86 ? -8.442 -5.464 14.379 1.00 69.94 86 ALA A O 1
ATOM 716 N N . LEU A 1 87 ? -9.860 -5.654 12.650 1.00 68.62 87 LEU A N 1
ATOM 717 C CA . LEU A 1 87 ? -9.025 -4.912 11.696 1.00 68.62 87 LEU A CA 1
ATOM 718 C C . LEU A 1 87 ? -9.331 -3.412 11.677 1.00 68.62 87 LEU A C 1
ATOM 720 O O . LEU A 1 87 ? -8.453 -2.636 11.285 1.00 68.62 87 LEU A O 1
ATOM 724 N N . LEU A 1 88 ? -10.556 -3.043 12.063 1.00 74.56 88 LEU A N 1
ATOM 725 C CA . LEU A 1 88 ? -11.104 -1.687 12.024 1.00 74.56 88 LEU A CA 1
ATOM 726 C C . LEU A 1 88 ? -11.937 -1.381 13.291 1.00 74.56 88 LEU A C 1
ATOM 728 O O . LEU A 1 88 ? -13.120 -1.037 13.182 1.00 74.56 88 LEU A O 1
ATOM 732 N N . PRO A 1 89 ? -11.366 -1.521 14.502 1.00 72.88 89 PRO A N 1
ATOM 733 C CA . PRO A 1 89 ? -12.113 -1.340 15.747 1.00 72.88 89 PRO A CA 1
ATOM 734 C C . PRO A 1 89 ? -12.657 0.086 15.910 1.00 72.88 89 PRO A C 1
ATOM 736 O O . PRO A 1 89 ? -13.696 0.280 16.541 1.00 72.88 89 PRO A O 1
ATOM 739 N N . GLU A 1 90 ? -11.999 1.083 15.312 1.00 73.31 90 GLU A N 1
ATOM 740 C CA . GLU A 1 90 ? -12.377 2.496 15.406 1.00 73.31 90 GLU A CA 1
ATOM 741 C C . GLU A 1 90 ? -13.677 2.826 14.655 1.00 73.31 90 GLU A C 1
ATOM 743 O O . GLU A 1 90 ? -14.315 3.844 14.925 1.00 73.31 90 GLU A O 1
ATOM 748 N N . LEU A 1 91 ? -14.101 1.968 13.720 1.00 74.88 91 LEU A N 1
ATOM 749 C CA . LEU A 1 91 ? -15.335 2.171 12.956 1.00 74.88 91 LEU A CA 1
ATOM 750 C C . LEU A 1 91 ? -16.582 1.721 13.712 1.00 74.88 91 LEU A C 1
ATOM 752 O O . LEU A 1 91 ? -17.703 1.986 13.265 1.00 74.88 91 LEU A O 1
ATOM 756 N N . ARG A 1 92 ? -16.412 1.038 14.849 1.00 76.88 92 ARG A N 1
ATOM 757 C CA . ARG A 1 92 ? -17.535 0.533 15.625 1.00 76.88 92 ARG A CA 1
ATOM 758 C C . ARG A 1 92 ? -18.359 1.694 16.154 1.00 76.88 92 ARG A C 1
ATOM 760 O O . ARG A 1 92 ? -17.862 2.650 16.745 1.00 76.88 92 ARG A O 1
ATO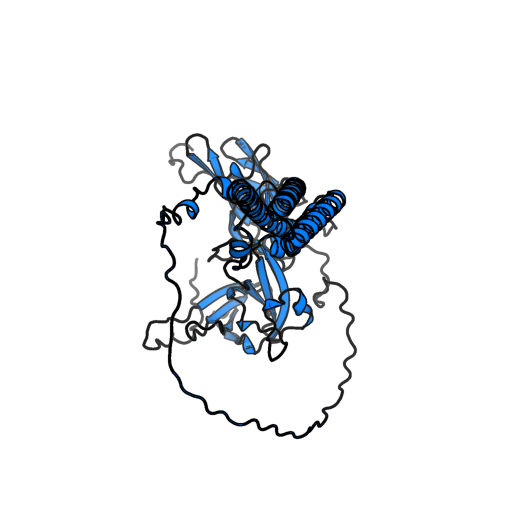M 767 N N . ASP A 1 93 ? -19.648 1.629 15.896 1.00 74.81 93 ASP A N 1
ATOM 768 C CA . ASP A 1 93 ? -20.591 2.593 16.410 1.00 74.81 93 ASP A CA 1
ATOM 769 C C . ASP A 1 93 ? -20.931 2.327 17.876 1.00 74.81 93 ASP A C 1
ATOM 771 O O . ASP A 1 93 ? -21.208 1.192 18.266 1.00 74.81 93 ASP A O 1
ATOM 775 N N . HIS A 1 94 ? -20.879 3.374 18.703 1.00 71.94 94 HIS A N 1
ATOM 776 C CA . HIS A 1 94 ? -21.077 3.232 20.145 1.00 71.94 94 HIS A CA 1
ATOM 777 C C . HIS A 1 94 ? -22.510 2.805 20.485 1.00 71.94 94 HIS A C 1
ATOM 779 O O . HIS A 1 94 ? -22.700 2.049 21.439 1.00 71.94 94 HIS A O 1
ATOM 785 N N . GLU A 1 95 ? -23.497 3.222 19.688 1.00 74.00 95 GLU A N 1
ATOM 786 C CA . GLU A 1 95 ? -24.913 2.931 19.924 1.00 74.00 95 GLU A CA 1
ATOM 787 C C . GLU A 1 95 ? -25.328 1.594 19.304 1.00 74.00 95 GLU A C 1
ATOM 789 O O . GLU A 1 95 ? -25.895 0.732 19.975 1.00 74.00 95 GLU A O 1
ATOM 794 N N . THR A 1 96 ? -25.021 1.392 18.023 1.00 74.94 96 THR A N 1
ATOM 795 C CA . THR A 1 96 ? -25.476 0.222 17.259 1.00 74.94 96 THR A CA 1
ATOM 796 C C . THR A 1 96 ? -24.529 -0.972 17.346 1.00 74.94 96 THR A C 1
ATOM 798 O O . THR A 1 96 ? -24.916 -2.077 16.961 1.00 74.94 96 THR A O 1
ATOM 801 N N . GLN A 1 97 ? -23.299 -0.778 17.842 1.00 74.25 97 GLN A N 1
ATOM 802 C CA . GLN A 1 97 ? -22.225 -1.783 17.896 1.00 74.25 97 GLN A CA 1
ATOM 803 C C . GLN A 1 97 ? -21.864 -2.393 16.528 1.00 74.25 97 GLN A C 1
ATOM 805 O O . GLN A 1 97 ? -21.180 -3.415 16.470 1.00 74.25 97 GLN A O 1
ATOM 810 N N . LYS A 1 98 ? -22.296 -1.768 15.426 1.00 75.81 98 LYS A N 1
ATOM 811 C CA . LYS A 1 98 ? -21.982 -2.169 14.050 1.00 75.81 98 LYS A CA 1
ATOM 812 C C . LYS A 1 98 ? -20.833 -1.330 13.495 1.00 75.81 98 LYS A C 1
ATOM 814 O O . LYS A 1 98 ? -20.631 -0.194 13.920 1.00 75.81 98 LYS A O 1
ATOM 819 N N . LEU A 1 99 ? -20.085 -1.895 12.550 1.00 80.56 99 LEU A N 1
ATOM 820 C CA . LEU A 1 99 ? -19.076 -1.153 11.796 1.00 80.56 99 LEU A CA 1
ATOM 821 C C . LEU A 1 99 ? -19.771 -0.201 10.824 1.00 80.56 99 LEU A C 1
ATOM 823 O O . LEU A 1 99 ? -20.594 -0.636 10.020 1.00 80.56 99 LEU A O 1
ATOM 827 N N . ASP A 1 100 ? -19.423 1.080 10.898 1.00 82.81 100 ASP A N 1
ATOM 828 C CA . ASP A 1 100 ? -19.961 2.109 10.016 1.00 82.81 100 ASP A CA 1
ATOM 829 C C . ASP A 1 100 ? -18.882 2.610 9.051 1.00 82.81 100 ASP A C 1
ATOM 831 O O . ASP A 1 100 ? -17.948 3.315 9.443 1.00 82.81 100 ASP A O 1
ATOM 835 N N . LEU A 1 101 ? -19.024 2.263 7.768 1.00 86.06 101 LEU A N 1
ATOM 836 C CA . LEU A 1 101 ? -18.087 2.673 6.720 1.00 86.06 101 LEU A CA 1
ATOM 837 C C . LEU A 1 101 ? -18.104 4.185 6.462 1.00 86.06 101 LEU A C 1
ATOM 839 O O . LEU A 1 101 ? -17.146 4.697 5.893 1.00 86.06 101 LEU A O 1
ATOM 843 N N . ARG A 1 102 ? -19.134 4.926 6.897 1.00 84.31 102 ARG A N 1
ATOM 844 C CA . ARG A 1 102 ? -19.202 6.395 6.738 1.00 84.31 102 ARG A CA 1
ATOM 845 C C . ARG A 1 102 ? -18.126 7.132 7.532 1.00 84.31 102 ARG A C 1
ATOM 847 O O . ARG A 1 102 ? -17.791 8.262 7.192 1.00 84.31 102 ARG A O 1
ATOM 854 N N . LYS A 1 103 ? -17.574 6.480 8.560 1.00 81.62 103 LYS A N 1
ATOM 855 C CA . LYS A 1 103 ? -16.459 6.995 9.365 1.00 81.62 103 LYS A CA 1
ATOM 856 C C . LYS A 1 103 ? -15.113 6.898 8.646 1.00 81.62 103 LYS A C 1
ATOM 858 O O . LYS A 1 103 ? -14.146 7.501 9.103 1.00 81.62 103 LYS A O 1
ATOM 863 N N . LEU A 1 104 ? -15.032 6.138 7.550 1.00 82.31 104 LEU A N 1
ATOM 864 C CA . LEU A 1 104 ? -13.818 6.032 6.754 1.00 82.31 104 LEU A CA 1
ATOM 865 C C . LEU A 1 104 ? -13.650 7.247 5.851 1.00 82.31 104 LEU A C 1
ATOM 867 O O . LEU A 1 104 ? -14.566 7.684 5.154 1.00 82.31 104 LEU A O 1
ATOM 871 N N . ILE A 1 105 ? -12.418 7.725 5.788 1.00 80.81 105 ILE A N 1
ATOM 872 C CA . ILE A 1 105 ? -11.981 8.668 4.775 1.00 80.81 105 ILE A CA 1
ATOM 873 C C . ILE A 1 105 ? -11.677 7.847 3.527 1.00 80.81 105 ILE A C 1
ATOM 875 O O . ILE A 1 105 ? -10.669 7.149 3.461 1.00 80.81 105 ILE A O 1
ATOM 879 N N . THR A 1 106 ? -12.593 7.850 2.563 1.00 81.69 106 THR A N 1
ATOM 880 C CA . THR A 1 106 ? -12.439 7.105 1.308 1.00 81.69 106 THR A CA 1
ATOM 881 C C . THR A 1 106 ? -11.821 7.975 0.221 1.00 81.69 106 THR A C 1
ATOM 883 O O . THR A 1 106 ? -12.179 9.143 0.071 1.00 81.69 106 THR A O 1
ATOM 886 N N . HIS A 1 107 ? -10.934 7.377 -0.564 1.00 78.44 107 HIS A N 1
ATOM 887 C CA . HIS A 1 107 ? -10.189 8.020 -1.638 1.00 78.44 107 HIS A CA 1
ATOM 888 C C . HIS A 1 107 ? -10.508 7.339 -2.981 1.00 78.44 107 HIS A C 1
ATOM 890 O O . HIS A 1 107 ? -11.672 7.138 -3.324 1.00 78.44 107 HIS A O 1
ATOM 896 N N . THR A 1 108 ? -9.477 7.003 -3.755 1.00 77.62 108 THR A N 1
ATOM 897 C CA . THR A 1 108 ? -9.576 6.522 -5.131 1.00 77.62 108 THR A CA 1
ATOM 898 C C . THR A 1 108 ? -10.346 5.196 -5.235 1.00 77.62 108 THR A C 1
ATOM 900 O O . THR A 1 108 ? -9.919 4.201 -4.633 1.00 77.62 108 THR A O 1
ATOM 903 N N . PRO A 1 109 ? -11.456 5.151 -6.000 1.00 89.12 109 PRO A N 1
ATOM 904 C CA . PRO A 1 109 ? -12.096 3.904 -6.382 1.00 89.12 109 PRO A CA 1
ATOM 905 C C . PRO A 1 109 ? -11.317 3.202 -7.485 1.00 89.12 109 PRO A C 1
ATOM 907 O O . PRO A 1 109 ? -10.640 3.832 -8.294 1.00 89.12 109 PRO A O 1
ATOM 910 N N . THR A 1 110 ? -11.446 1.886 -7.545 1.00 92.06 110 THR A N 1
ATOM 911 C CA . THR A 1 110 ? -10.841 1.070 -8.590 1.00 92.06 110 THR A CA 1
ATOM 912 C C . THR A 1 110 ? -11.758 -0.094 -8.921 1.00 92.06 110 THR A C 1
ATOM 914 O O . THR A 1 110 ? -12.132 -0.872 -8.046 1.00 92.06 110 THR A O 1
ATOM 917 N N . LEU A 1 111 ? -12.145 -0.216 -10.183 1.00 92.69 111 LEU A N 1
ATOM 918 C CA . LEU A 1 111 ? -12.934 -1.332 -10.681 1.00 92.69 111 LEU A CA 1
ATOM 919 C C . LEU A 1 111 ? -12.042 -2.551 -10.915 1.00 92.69 111 LEU A C 1
ATOM 921 O O . LEU A 1 111 ? -10.913 -2.441 -11.391 1.00 92.69 111 LEU A O 1
ATOM 925 N N . SER A 1 112 ? -12.579 -3.738 -10.639 1.00 90.06 112 SER A N 1
ATOM 926 C CA . SER A 1 112 ? -11.927 -4.987 -11.040 1.00 90.06 112 SER A CA 1
ATOM 927 C C . SER A 1 112 ? -11.685 -5.037 -12.550 1.00 90.06 112 SER A C 1
ATOM 929 O O . SER A 1 112 ? -12.566 -4.681 -13.346 1.00 90.06 112 SER A O 1
ATOM 931 N N . MET A 1 113 ? -10.519 -5.567 -12.935 1.00 88.12 113 MET A N 1
ATOM 932 C CA . MET A 1 113 ? -10.164 -5.867 -14.329 1.00 88.12 113 MET A CA 1
ATOM 933 C C . MET A 1 113 ? -10.854 -7.130 -14.880 1.00 88.12 113 MET A C 1
ATOM 935 O O . MET A 1 113 ? -10.709 -7.455 -16.063 1.00 88.12 113 MET A O 1
ATOM 939 N N . TYR A 1 114 ? -11.617 -7.850 -14.055 1.00 87.06 114 TYR A N 1
ATOM 940 C CA . TYR A 1 114 ? -12.470 -8.951 -14.498 1.00 87.06 114 TYR A CA 1
ATOM 941 C C . TYR A 1 114 ? -13.907 -8.479 -14.793 1.00 87.06 114 TYR A C 1
ATOM 943 O O . TYR A 1 114 ? -14.336 -7.387 -14.402 1.00 87.06 114 TYR A O 1
ATOM 951 N N . ASP A 1 115 ? -14.677 -9.319 -15.490 1.00 85.31 115 ASP A N 1
ATOM 952 C CA . ASP A 1 115 ? -16.118 -9.114 -15.705 1.00 85.31 115 ASP A CA 1
ATOM 953 C C . ASP A 1 115 ? -16.916 -9.552 -14.465 1.00 85.31 115 ASP A C 1
ATOM 955 O O . ASP A 1 115 ? -17.706 -10.493 -14.489 1.00 85.31 115 ASP A O 1
ATOM 959 N N . ASP A 1 116 ? -16.633 -8.884 -13.351 1.00 88.19 116 ASP A N 1
ATOM 960 C CA . ASP A 1 116 ? -17.328 -8.998 -12.073 1.00 88.19 116 ASP A CA 1
ATOM 961 C C . ASP A 1 116 ? -17.888 -7.626 -11.637 1.00 88.19 116 ASP A C 1
ATOM 963 O O . ASP A 1 116 ? -17.752 -6.617 -12.344 1.00 88.19 116 ASP A O 1
ATOM 967 N N . ASP A 1 117 ? -18.513 -7.598 -10.462 1.00 89.19 117 ASP A N 1
ATOM 968 C CA . ASP A 1 117 ? -19.134 -6.415 -9.862 1.00 89.19 117 ASP A CA 1
ATOM 969 C C . ASP A 1 117 ? -18.332 -5.880 -8.655 1.00 89.19 117 ASP A C 1
ATOM 971 O O . ASP A 1 117 ? -18.898 -5.231 -7.773 1.00 89.19 117 ASP A O 1
ATOM 975 N N . PHE A 1 118 ? -17.020 -6.154 -8.585 1.00 91.81 118 PHE A N 1
ATOM 976 C CA . PHE A 1 118 ? -16.188 -5.701 -7.469 1.00 91.81 118 PHE A CA 1
ATOM 977 C C . PHE A 1 118 ? -15.669 -4.274 -7.657 1.00 91.81 118 PHE A C 1
ATOM 979 O O . PHE A 1 118 ? -15.098 -3.910 -8.694 1.00 91.81 118 PHE A O 1
ATOM 986 N N . LEU A 1 119 ? -15.813 -3.496 -6.587 1.00 94.12 119 LEU A N 1
ATOM 987 C CA . LEU A 1 119 ? -15.276 -2.155 -6.424 1.00 94.12 119 LEU A CA 1
ATOM 988 C C . LEU A 1 119 ? -14.280 -2.150 -5.263 1.00 94.12 119 LEU A C 1
ATOM 990 O O . LEU A 1 119 ? -14.630 -2.459 -4.125 1.00 94.12 119 LEU A O 1
ATOM 994 N N . TYR A 1 120 ? -13.041 -1.777 -5.550 1.00 92.44 120 TYR A N 1
ATOM 995 C CA . TYR A 1 120 ? -11.991 -1.594 -4.558 1.00 92.44 120 TYR A CA 1
ATOM 996 C C . TYR A 1 120 ? -11.922 -0.120 -4.182 1.00 92.44 120 TYR A C 1
ATOM 998 O O . TYR A 1 120 ? -11.880 0.743 -5.057 1.00 92.44 120 TYR A O 1
ATOM 1006 N N . ILE A 1 121 ? -11.916 0.185 -2.890 1.00 89.06 121 ILE A N 1
ATOM 1007 C CA . ILE A 1 121 ? -11.843 1.561 -2.399 1.00 89.06 121 ILE A CA 1
ATOM 1008 C C . ILE A 1 121 ? -10.675 1.663 -1.436 1.00 89.06 121 ILE A C 1
ATOM 1010 O O . ILE A 1 121 ? -10.590 0.910 -0.466 1.00 89.06 121 ILE A O 1
ATOM 1014 N N . THR A 1 122 ? -9.786 2.617 -1.699 1.00 86.62 122 THR A N 1
ATOM 1015 C CA . THR A 1 122 ? -8.771 3.005 -0.721 1.00 86.62 122 THR A CA 1
ATOM 1016 C C . THR A 1 122 ? -9.412 3.824 0.383 1.00 86.62 122 THR A C 1
ATOM 1018 O O . THR A 1 122 ? -10.142 4.774 0.098 1.00 86.62 122 THR A O 1
ATOM 1021 N N . CYS A 1 123 ? -9.099 3.523 1.636 1.00 83.69 123 CYS A N 1
ATOM 1022 C CA . CYS A 1 123 ? -9.575 4.300 2.763 1.00 83.69 123 CYS A CA 1
ATOM 1023 C C . CYS A 1 123 ? -8.563 4.418 3.905 1.00 83.69 123 CYS A C 1
ATOM 1025 O O . CYS A 1 123 ? -7.631 3.621 4.038 1.00 83.69 123 CYS A O 1
ATOM 1027 N N . LYS A 1 124 ? -8.784 5.430 4.743 1.00 81.81 124 LYS A N 1
ATOM 1028 C CA . LYS A 1 124 ? -8.091 5.680 6.005 1.00 81.81 124 LYS A CA 1
ATOM 1029 C C . LYS A 1 124 ? -9.102 5.915 7.126 1.00 81.81 124 LYS A C 1
ATOM 1031 O O . LYS A 1 124 ? -10.204 6.399 6.887 1.00 81.81 124 LYS A O 1
ATOM 1036 N N . VAL A 1 125 ? -8.712 5.587 8.355 1.00 79.00 125 VAL A N 1
ATOM 1037 C CA . VAL A 1 125 ? -9.470 5.936 9.569 1.00 79.00 125 VAL A CA 1
ATOM 1038 C C . VAL A 1 125 ? -9.147 7.375 9.984 1.00 79.00 125 VAL A C 1
ATOM 1040 O O . VAL A 1 125 ? -10.046 8.143 10.314 1.00 79.00 125 VAL A O 1
ATOM 1043 N N . ASN A 1 126 ? -7.871 7.757 9.907 1.00 74.50 126 ASN A N 1
ATOM 1044 C CA . ASN A 1 126 ? -7.385 9.115 10.124 1.00 74.50 126 ASN A CA 1
ATOM 1045 C C . ASN A 1 126 ? -6.403 9.495 9.000 1.00 74.50 126 ASN A C 1
ATOM 1047 O O . ASN A 1 126 ? -5.566 8.683 8.607 1.00 74.50 126 ASN A O 1
ATOM 1051 N N . ASP A 1 127 ? -6.485 10.721 8.481 1.00 68.06 127 ASP A N 1
ATOM 1052 C CA . ASP A 1 127 ? -5.602 11.200 7.406 1.00 68.06 127 ASP A CA 1
ATOM 1053 C C . ASP A 1 127 ? -4.128 11.229 7.836 1.00 68.06 127 ASP A C 1
ATOM 1055 O O . ASP A 1 127 ? -3.238 10.933 7.030 1.00 68.06 127 ASP A O 1
ATOM 1059 N N . GLU A 1 128 ? -3.881 11.479 9.124 1.00 68.19 128 GLU A N 1
ATOM 1060 C CA . GLU A 1 128 ? -2.546 11.491 9.730 1.00 68.19 128 GLU A CA 1
ATOM 1061 C C . GLU A 1 128 ? -1.940 10.084 9.875 1.00 68.19 128 GLU A C 1
ATOM 1063 O O . GLU A 1 128 ? -0.722 9.940 10.029 1.00 68.19 128 GLU A O 1
ATOM 1068 N N . ASP A 1 129 ? -2.757 9.027 9.786 1.00 67.56 129 ASP A N 1
ATOM 1069 C CA . ASP A 1 129 ? -2.267 7.663 9.929 1.00 67.56 129 ASP A CA 1
ATOM 1070 C C . ASP A 1 129 ? -1.417 7.236 8.733 1.00 67.56 129 ASP A C 1
ATOM 1072 O O . ASP A 1 129 ? -1.666 7.562 7.572 1.00 67.56 129 ASP A O 1
ATOM 1076 N N . HIS A 1 130 ? -0.411 6.412 9.010 1.00 69.00 130 HIS A N 1
ATOM 1077 C CA . HIS A 1 130 ? 0.383 5.751 7.971 1.00 69.00 130 HIS A CA 1
ATOM 1078 C C . HIS A 1 130 ? -0.188 4.388 7.566 1.00 69.00 130 HIS A C 1
ATOM 1080 O O . HIS A 1 130 ? 0.422 3.641 6.803 1.00 69.00 130 HIS A O 1
ATOM 1086 N N . LYS A 1 131 ? -1.349 4.036 8.121 1.00 74.19 131 LYS A N 1
ATOM 1087 C CA . LYS A 1 131 ? -2.074 2.814 7.811 1.00 74.19 131 LYS A CA 1
ATOM 1088 C C . LYS A 1 131 ? -3.269 3.187 6.954 1.00 74.19 131 LYS A C 1
ATOM 1090 O O . LYS A 1 131 ? -4.041 4.075 7.308 1.00 74.19 131 LYS A O 1
ATOM 1095 N N . ALA A 1 132 ? -3.392 2.509 5.829 1.00 80.62 132 ALA A N 1
ATOM 1096 C CA . ALA A 1 132 ? -4.548 2.589 4.966 1.00 80.62 132 ALA A CA 1
ATOM 1097 C C . ALA A 1 132 ? -5.069 1.177 4.703 1.00 80.62 132 ALA A C 1
ATOM 1099 O O . ALA A 1 132 ? -4.419 0.173 5.015 1.00 80.62 132 ALA A O 1
ATOM 1100 N N . TRP A 1 133 ? -6.268 1.105 4.148 1.00 85.94 133 TRP A N 1
ATOM 1101 C CA . TRP A 1 133 ? -6.927 -0.142 3.819 1.00 85.94 133 TRP A CA 1
ATOM 1102 C C . TRP A 1 133 ? -7.481 -0.067 2.404 1.00 85.94 133 TRP A C 1
ATOM 1104 O O . TRP A 1 133 ? -7.923 0.985 1.948 1.00 85.94 133 TRP A O 1
ATOM 1114 N N . VAL A 1 134 ? -7.464 -1.198 1.711 1.00 88.19 134 VAL A N 1
ATOM 1115 C CA . VAL A 1 134 ? -8.299 -1.424 0.537 1.00 88.19 134 VAL A CA 1
ATOM 1116 C C . VAL A 1 134 ? -9.483 -2.258 0.989 1.00 88.19 134 VAL A C 1
ATOM 1118 O O . VAL A 1 134 ? -9.305 -3.379 1.472 1.00 88.19 134 VAL A O 1
ATOM 1121 N N . ILE A 1 135 ? -10.688 -1.718 0.836 1.00 89.38 135 ILE A N 1
ATOM 1122 C CA . ILE A 1 135 ? -11.926 -2.481 1.000 1.00 89.38 135 ILE A CA 1
ATOM 1123 C C . ILE A 1 135 ? -12.388 -2.966 -0.372 1.00 89.38 135 ILE A C 1
ATOM 1125 O O . ILE A 1 135 ? -12.435 -2.189 -1.322 1.00 89.38 135 ILE A O 1
ATOM 1129 N N . ALA A 1 136 ? -12.710 -4.250 -0.480 1.00 91.56 136 ALA A N 1
ATOM 1130 C CA . ALA A 1 136 ? -13.377 -4.819 -1.642 1.00 91.56 136 ALA A CA 1
ATOM 1131 C C . ALA A 1 136 ? -14.876 -4.901 -1.352 1.00 91.56 136 ALA A C 1
ATOM 1133 O O . ALA A 1 136 ? -15.300 -5.584 -0.414 1.00 91.56 136 ALA A O 1
ATOM 1134 N N . VAL A 1 137 ? -15.665 -4.204 -2.161 1.00 92.12 137 VAL A N 1
ATOM 1135 C CA . VAL A 1 137 ? -17.124 -4.171 -2.094 1.00 92.12 137 VAL A CA 1
ATOM 1136 C C . VAL A 1 137 ? -17.677 -4.967 -3.267 1.00 92.12 137 VAL A C 1
ATOM 1138 O O . VAL A 1 137 ? -17.368 -4.672 -4.421 1.00 92.12 137 VAL A O 1
ATOM 1141 N N . ASP A 1 138 ? -18.511 -5.961 -2.978 1.00 89.62 138 ASP A N 1
ATOM 1142 C CA . ASP A 1 138 ? -19.385 -6.560 -3.981 1.00 89.62 138 ASP A CA 1
ATOM 1143 C C . ASP A 1 138 ? -20.572 -5.621 -4.188 1.00 89.62 138 ASP A C 1
ATOM 1145 O O . ASP A 1 138 ? -21.426 -5.486 -3.311 1.00 89.62 138 ASP A O 1
ATOM 1149 N N . MET A 1 139 ? -20.615 -4.935 -5.331 1.00 91.12 139 MET A N 1
ATOM 1150 C CA . MET A 1 139 ? -21.677 -3.967 -5.609 1.00 91.12 139 MET A CA 1
ATOM 1151 C C . MET A 1 139 ? -23.036 -4.623 -5.861 1.00 91.12 139 MET A C 1
ATOM 1153 O O . MET A 1 139 ? -24.052 -3.939 -5.819 1.00 91.12 139 MET A O 1
ATOM 1157 N N . LYS A 1 140 ? -23.072 -5.924 -6.165 1.00 87.12 140 LYS A N 1
ATOM 1158 C CA . LYS A 1 140 ? -24.309 -6.662 -6.428 1.00 87.12 140 LYS A CA 1
ATOM 1159 C C . LYS A 1 140 ? -24.910 -7.222 -5.144 1.00 87.12 140 LYS A C 1
ATOM 1161 O O . LYS A 1 140 ? -26.130 -7.284 -5.025 1.00 87.12 140 LYS A O 1
ATOM 1166 N N . LEU A 1 141 ? -24.060 -7.674 -4.223 1.00 87.06 141 LEU A N 1
ATOM 1167 C CA . LEU A 1 141 ? -24.468 -8.130 -2.891 1.00 87.06 141 LEU A CA 1
ATOM 1168 C C . LEU A 1 141 ? -24.528 -7.000 -1.859 1.00 87.06 141 LEU A C 1
ATOM 1170 O O . LEU A 1 141 ? -24.988 -7.242 -0.747 1.00 87.06 141 LEU A O 1
ATOM 1174 N N . GLU A 1 142 ? -24.047 -5.808 -2.218 1.00 91.94 142 GLU A N 1
ATOM 1175 C CA . GLU A 1 142 ? -23.959 -4.630 -1.351 1.00 91.94 142 GLU A CA 1
ATOM 1176 C C . GLU A 1 142 ? -23.245 -4.964 -0.033 1.00 91.94 142 GLU A C 1
ATOM 1178 O O . GLU A 1 142 ? -23.733 -4.704 1.063 1.00 91.94 142 GLU A O 1
ATOM 1183 N N . ALA A 1 143 ? -22.077 -5.606 -0.131 1.00 86.69 143 ALA A N 1
ATOM 1184 C CA . ALA A 1 143 ? -21.353 -6.100 1.036 1.00 86.69 143 ALA A CA 1
ATOM 1185 C C . ALA A 1 143 ? -19.834 -5.970 0.892 1.00 86.69 143 ALA A C 1
ATOM 1187 O O . ALA A 1 143 ? -19.272 -6.138 -0.193 1.00 86.69 143 ALA A O 1
ATOM 1188 N N . VAL A 1 144 ? -19.152 -5.730 2.014 1.00 87.94 144 VAL A N 1
ATOM 1189 C CA . VAL A 1 144 ? -17.692 -5.839 2.101 1.00 87.94 144 VAL A CA 1
ATOM 1190 C C . VAL A 1 144 ? -17.308 -7.312 2.103 1.00 87.94 144 VAL A C 1
ATOM 1192 O O . VAL A 1 144 ? -17.612 -8.049 3.043 1.00 87.94 144 VAL A O 1
ATOM 1195 N N . VAL A 1 145 ? -16.599 -7.731 1.058 1.00 86.25 145 VAL A N 1
ATOM 1196 C CA . VAL A 1 145 ? -16.163 -9.123 0.888 1.00 86.25 145 VAL A CA 1
ATOM 1197 C C . VAL A 1 145 ? -14.738 -9.361 1.363 1.00 86.25 145 VAL A C 1
ATOM 1199 O O . VAL A 1 145 ? -14.410 -10.488 1.722 1.00 86.25 145 VAL A O 1
ATOM 1202 N N . ALA A 1 146 ? -13.903 -8.319 1.404 1.00 83.94 146 ALA A N 1
ATOM 1203 C CA . ALA A 1 146 ? -12.539 -8.400 1.911 1.00 83.94 146 ALA A CA 1
ATOM 1204 C C . ALA A 1 146 ? -11.988 -7.019 2.294 1.00 83.94 146 ALA A C 1
ATOM 1206 O O . ALA A 1 146 ? -12.399 -5.993 1.752 1.00 83.94 146 ALA A O 1
ATOM 1207 N N . VAL A 1 147 ? -11.020 -7.011 3.212 1.00 85.25 147 VAL A N 1
ATOM 1208 C CA . VAL A 1 147 ? -10.290 -5.817 3.651 1.00 85.25 147 VAL A CA 1
ATOM 1209 C C . VAL A 1 147 ? -8.809 -6.163 3.731 1.00 85.25 147 VAL A C 1
ATOM 1211 O O . VAL A 1 147 ? -8.445 -7.134 4.393 1.00 85.25 147 VAL A O 1
ATOM 1214 N N . ALA A 1 148 ? -7.954 -5.367 3.094 1.00 83.50 148 ALA A N 1
ATOM 1215 C CA . ALA A 1 148 ? -6.507 -5.541 3.151 1.00 83.50 148 ALA A CA 1
ATOM 1216 C C . ALA A 1 148 ? -5.825 -4.260 3.646 1.00 83.50 148 ALA A C 1
ATOM 1218 O O . ALA A 1 148 ? -6.009 -3.207 3.035 1.00 83.50 148 ALA A O 1
ATOM 1219 N N . PRO A 1 149 ? -5.031 -4.310 4.729 1.00 80.62 149 PRO A N 1
ATOM 1220 C CA . PRO A 1 149 ? -4.216 -3.175 5.124 1.00 80.62 149 PRO A CA 1
ATOM 1221 C C . PRO A 1 149 ? -3.036 -3.017 4.156 1.00 80.62 149 PRO A C 1
ATOM 1223 O O . PRO A 1 149 ? -2.418 -4.003 3.752 1.00 80.62 149 PRO A O 1
ATOM 1226 N N . PHE A 1 150 ? -2.675 -1.779 3.836 1.00 75.69 150 PHE A N 1
ATOM 1227 C CA . PHE A 1 150 ? -1.409 -1.451 3.176 1.00 75.69 150 PHE A CA 1
ATOM 1228 C C . PHE A 1 150 ? -0.815 -0.133 3.735 1.00 75.69 150 PHE A C 1
ATOM 1230 O O . PHE A 1 150 ? -1.535 0.673 4.340 1.00 75.69 150 PHE A O 1
ATOM 1237 N N . PRO A 1 151 ? 0.508 0.065 3.646 1.00 71.00 151 PRO A N 1
ATOM 1238 C CA . PRO A 1 151 ? 1.138 1.263 4.181 1.00 71.00 151 PRO A CA 1
ATOM 1239 C C . PRO A 1 151 ? 0.849 2.493 3.320 1.00 71.00 151 PRO A C 1
ATOM 1241 O O . PRO A 1 151 ? 0.874 2.421 2.098 1.00 71.00 151 PRO A O 1
ATOM 1244 N N . ALA A 1 152 ? 0.630 3.643 3.950 1.00 67.69 152 ALA A N 1
ATOM 1245 C CA . ALA A 1 152 ? 0.414 4.915 3.267 1.00 67.69 152 ALA A CA 1
ATOM 1246 C C . ALA A 1 152 ? 1.294 6.015 3.871 1.00 67.69 152 ALA A C 1
ATOM 1248 O O . ALA A 1 152 ? 1.539 6.043 5.076 1.00 67.69 152 ALA A O 1
ATOM 1249 N N . LYS A 1 153 ? 1.762 6.960 3.048 1.00 63.25 153 LYS A N 1
ATOM 1250 C CA . LYS A 1 153 ? 2.504 8.130 3.545 1.00 63.25 153 LYS A CA 1
ATOM 1251 C C . LYS A 1 153 ? 1.560 9.129 4.227 1.00 63.25 153 LYS A C 1
ATOM 1253 O O . LYS A 1 153 ? 0.383 9.234 3.870 1.00 63.25 153 LYS A O 1
ATOM 1258 N N . GLN A 1 154 ? 2.102 9.864 5.202 1.00 52.03 154 GLN A N 1
ATOM 1259 C CA . GLN A 1 154 ? 1.499 11.095 5.722 1.00 52.03 154 GLN A CA 1
ATOM 1260 C C . GLN A 1 154 ? 1.307 12.043 4.526 1.00 52.03 154 GLN A C 1
ATOM 1262 O O . GLN A 1 154 ? 2.246 12.221 3.752 1.00 52.03 154 GLN A O 1
ATOM 1267 N N . ASP A 1 155 ? 0.093 12.553 4.322 1.00 49.81 155 ASP A N 1
ATOM 1268 C CA . ASP A 1 155 ? -0.260 13.540 3.282 1.00 49.81 155 ASP A CA 1
ATOM 1269 C C . ASP A 1 155 ? -0.380 13.053 1.821 1.00 49.81 155 ASP A C 1
ATOM 1271 O O . ASP A 1 155 ? -0.416 13.865 0.893 1.00 49.81 155 ASP A O 1
ATOM 1275 N N . SER A 1 156 ? -0.494 11.745 1.559 1.00 47.88 156 SER A N 1
ATOM 1276 C CA . SER A 1 156 ? -0.713 11.272 0.181 1.00 47.88 156 SER A CA 1
ATOM 1277 C C . SER A 1 156 ? -2.154 11.532 -0.291 1.00 47.88 156 SER A C 1
ATOM 1279 O O . SER A 1 156 ? -3.061 10.748 -0.037 1.00 47.88 156 SER A O 1
ATOM 1281 N N . LEU A 1 157 ? -2.350 12.639 -1.015 1.00 44.66 157 LEU A N 1
ATOM 1282 C CA . LEU A 1 157 ? -3.576 12.972 -1.761 1.00 44.66 157 LEU A CA 1
ATOM 1283 C C . LEU A 1 157 ? -3.683 12.228 -3.115 1.00 44.66 157 LEU A C 1
ATOM 1285 O O . LEU A 1 157 ? -4.566 12.537 -3.915 1.00 44.66 157 LEU A O 1
ATOM 1289 N N . MET A 1 158 ? -2.773 11.292 -3.407 1.00 49.47 158 MET A N 1
ATOM 1290 C CA . MET A 1 158 ? -2.625 10.627 -4.710 1.00 49.47 158 MET A CA 1
ATOM 1291 C C . MET A 1 158 ? -3.044 9.150 -4.661 1.00 49.47 158 MET A C 1
ATOM 1293 O O . MET A 1 158 ? -3.017 8.554 -3.583 1.00 49.47 158 MET A O 1
ATOM 1297 N N . PRO A 1 159 ? -3.430 8.536 -5.803 1.00 53.94 159 PRO A N 1
ATOM 1298 C CA . PRO A 1 159 ? -3.747 7.112 -5.852 1.00 53.94 159 PRO A CA 1
ATOM 1299 C C . PRO A 1 159 ? -2.570 6.301 -5.313 1.00 53.94 159 PRO A C 1
ATOM 1301 O O . PRO A 1 159 ? -1.463 6.379 -5.841 1.00 53.94 159 PRO A O 1
ATOM 1304 N N . VAL A 1 160 ? -2.805 5.529 -4.252 1.00 67.56 160 VAL A N 1
ATOM 1305 C CA . VAL A 1 160 ? -1.720 4.830 -3.549 1.00 67.56 160 VAL A CA 1
ATOM 1306 C C . VAL A 1 160 ? -1.269 3.560 -4.292 1.00 67.56 160 VAL A C 1
ATOM 1308 O O . VAL A 1 160 ? -0.276 2.927 -3.934 1.00 67.56 160 VAL A O 1
ATOM 1311 N N . TYR A 1 161 ? -1.960 3.192 -5.372 1.00 78.19 161 TYR A N 1
ATOM 1312 C CA . TYR A 1 161 ? -1.625 2.054 -6.219 1.00 78.19 161 TYR A CA 1
ATOM 1313 C C . TYR A 1 161 ? -2.149 2.220 -7.655 1.00 78.19 161 TYR A C 1
ATOM 1315 O O . TYR A 1 161 ? -3.067 2.999 -7.913 1.00 78.19 161 TYR A O 1
ATOM 1323 N N . TYR A 1 162 ? -1.597 1.424 -8.572 1.00 83.00 162 TYR A N 1
ATOM 1324 C CA . TYR A 1 162 ? -2.018 1.290 -9.964 1.00 83.00 162 TYR A CA 1
ATOM 1325 C C . TYR A 1 162 ? -2.621 -0.104 -10.213 1.00 83.00 162 TYR A C 1
ATOM 1327 O O . TYR A 1 162 ? -1.926 -1.107 -10.004 1.00 83.00 162 TYR A O 1
ATOM 1335 N N . PRO A 1 163 ? -3.882 -0.218 -10.676 1.00 88.38 163 PRO A N 1
ATOM 1336 C CA . PRO A 1 163 ? -4.407 -1.490 -11.159 1.00 88.38 163 PRO A CA 1
ATOM 1337 C C . PRO A 1 163 ? -3.669 -1.889 -12.436 1.00 88.38 163 PRO A C 1
ATOM 1339 O O . PRO A 1 163 ? -3.583 -1.109 -13.382 1.00 88.38 163 PRO A O 1
ATOM 1342 N N . CYS A 1 164 ? -3.116 -3.098 -12.482 1.00 86.06 164 CYS A N 1
ATOM 1343 C CA . CYS A 1 164 ? -2.345 -3.524 -13.644 1.00 86.06 164 CYS A CA 1
ATOM 1344 C C . CYS A 1 164 ? -2.399 -5.030 -13.874 1.00 86.06 164 CYS A C 1
ATOM 1346 O O . CYS A 1 164 ? -2.361 -5.843 -12.953 1.00 86.06 164 CYS A O 1
ATOM 1348 N N . ALA A 1 165 ? -2.431 -5.404 -15.151 1.00 88.00 165 ALA A N 1
ATOM 1349 C CA . ALA A 1 165 ? -2.509 -6.792 -15.586 1.00 88.00 165 ALA A CA 1
ATOM 1350 C C . ALA A 1 165 ? -1.129 -7.432 -15.828 1.00 88.00 165 ALA A C 1
ATOM 1352 O O . ALA A 1 165 ? -1.060 -8.508 -16.415 1.00 88.00 165 ALA A O 1
ATOM 1353 N N . PHE A 1 166 ? -0.022 -6.794 -15.425 1.00 87.44 166 PHE A N 1
ATOM 1354 C CA . PHE A 1 166 ? 1.335 -7.271 -15.747 1.00 87.44 166 PHE A CA 1
ATOM 1355 C C . PHE A 1 166 ? 1.661 -8.634 -15.152 1.00 87.44 166 PHE A C 1
ATOM 1357 O O . PHE A 1 166 ? 2.415 -9.405 -15.745 1.00 87.44 166 PHE A O 1
ATOM 1364 N N . SER A 1 167 ? 1.038 -8.965 -14.024 1.00 85.94 167 SER A N 1
ATOM 1365 C CA . SER A 1 167 ? 1.227 -10.235 -13.342 1.00 85.94 167 SER A CA 1
ATOM 1366 C C . SER A 1 167 ? 0.806 -11.438 -14.195 1.00 85.94 167 SER A C 1
ATOM 1368 O O . SER A 1 167 ? 1.455 -12.478 -14.107 1.00 85.94 167 SER A O 1
ATOM 1370 N N . LYS A 1 168 ? -0.170 -11.297 -15.113 1.00 86.81 168 LYS A N 1
ATOM 1371 C CA . LYS A 1 168 ? -0.533 -12.369 -16.070 1.00 86.81 168 LYS A CA 1
ATOM 1372 C C . LYS A 1 168 ? 0.568 -12.692 -17.080 1.00 86.81 168 LYS A C 1
ATOM 1374 O O . LYS A 1 168 ? 0.507 -13.720 -17.748 1.00 86.81 168 LYS A O 1
ATOM 1379 N N . HIS A 1 169 ? 1.524 -11.782 -17.254 1.00 87.44 169 HIS A N 1
ATOM 1380 C CA . HIS A 1 169 ? 2.623 -11.929 -18.202 1.00 87.44 169 HIS A CA 1
ATOM 1381 C C . HIS A 1 169 ? 3.878 -12.525 -17.560 1.00 87.44 169 HIS A C 1
ATOM 1383 O O . HIS A 1 169 ? 4.824 -12.830 -18.281 1.00 87.44 169 HIS A O 1
ATOM 1389 N N . LEU A 1 170 ? 3.885 -12.710 -16.236 1.00 85.19 170 LEU A N 1
ATOM 1390 C CA . LEU A 1 170 ? 4.979 -13.339 -15.509 1.00 85.19 170 LEU A CA 1
ATOM 1391 C C . LEU A 1 170 ? 4.794 -14.857 -15.487 1.00 85.19 170 LEU A C 1
ATOM 1393 O O . LEU A 1 170 ? 3.745 -15.367 -15.098 1.00 85.19 170 LEU A O 1
ATOM 1397 N N . ASN A 1 171 ? 5.837 -15.599 -15.854 1.00 73.62 171 ASN A N 1
ATOM 1398 C CA . ASN A 1 171 ? 5.819 -17.059 -15.815 1.00 73.62 171 ASN A CA 1
ATOM 1399 C C . ASN A 1 171 ? 6.193 -17.580 -14.414 1.00 73.62 171 ASN A C 1
ATOM 1401 O O . ASN A 1 171 ? 7.234 -18.210 -14.216 1.00 73.62 171 ASN A O 1
ATOM 1405 N N . ILE A 1 172 ? 5.376 -17.260 -13.407 1.00 67.44 172 ILE A N 1
ATOM 1406 C CA . ILE A 1 172 ? 5.625 -17.657 -12.017 1.00 67.44 172 ILE A CA 1
ATOM 1407 C C . ILE A 1 172 ? 4.877 -18.957 -11.730 1.00 67.44 172 ILE A C 1
ATOM 1409 O O . ILE A 1 172 ? 3.652 -18.993 -11.652 1.00 67.44 172 ILE A O 1
ATOM 1413 N N . THR A 1 173 ? 5.620 -20.043 -11.511 1.00 53.09 173 THR A N 1
ATOM 1414 C CA . THR A 1 173 ? 5.056 -21.256 -10.901 1.00 53.09 173 THR A CA 1
ATOM 1415 C C . THR A 1 173 ? 4.643 -20.940 -9.460 1.00 53.09 173 THR A C 1
ATOM 1417 O O . THR A 1 173 ? 5.500 -20.441 -8.717 1.00 53.09 173 THR A O 1
ATOM 1420 N N . PRO A 1 174 ? 3.401 -21.254 -9.037 1.00 41.81 174 PRO A N 1
ATOM 1421 C CA . PRO A 1 174 ? 2.961 -21.050 -7.663 1.00 41.81 174 PRO A CA 1
ATOM 1422 C C . PRO A 1 174 ? 3.819 -21.922 -6.760 1.00 41.81 174 PRO A C 1
ATOM 1424 O O . PRO A 1 174 ? 3.771 -23.150 -6.811 1.00 41.81 174 PRO A O 1
ATOM 1427 N N . GLY A 1 175 ? 4.672 -21.270 -5.987 1.00 39.44 175 GLY A N 1
ATOM 1428 C CA . GLY A 1 175 ? 5.638 -21.915 -5.125 1.00 39.44 175 GLY A CA 1
ATOM 1429 C C . GLY A 1 175 ? 5.854 -21.031 -3.919 1.00 39.44 175 GLY A C 1
ATOM 1430 O O . GLY A 1 175 ? 6.436 -19.961 -4.038 1.00 39.44 175 GLY A O 1
ATOM 1431 N N . LEU A 1 176 ? 5.302 -21.514 -2.813 1.00 41.22 176 LEU A N 1
ATOM 1432 C CA . LEU A 1 176 ? 5.562 -21.231 -1.410 1.00 41.22 176 LEU A CA 1
ATOM 1433 C C . LEU A 1 176 ? 6.910 -20.530 -1.122 1.00 41.22 176 LEU A C 1
ATOM 1435 O O . LEU A 1 176 ? 7.865 -21.193 -0.745 1.00 41.22 176 LEU A O 1
ATOM 1439 N N . ASP A 1 177 ? 6.985 -19.209 -1.279 1.00 42.16 177 ASP A N 1
ATOM 1440 C CA . ASP A 1 177 ? 7.831 -18.366 -0.426 1.00 42.16 177 ASP A CA 1
ATOM 1441 C C . ASP A 1 177 ? 7.417 -16.895 -0.568 1.00 42.16 177 ASP A C 1
ATOM 1443 O O . ASP A 1 177 ? 7.931 -16.134 -1.387 1.00 42.16 177 ASP A O 1
ATOM 1447 N N . VAL A 1 178 ? 6.414 -16.494 0.210 1.00 43.50 178 VAL A N 1
ATOM 1448 C CA . VAL A 1 178 ? 6.143 -15.079 0.463 1.00 43.50 178 VAL A CA 1
ATOM 1449 C C . VAL A 1 178 ? 6.193 -14.927 1.971 1.00 43.50 178 VAL A C 1
ATOM 1451 O O . VAL A 1 178 ? 5.180 -15.024 2.660 1.00 43.50 178 VAL A O 1
ATOM 1454 N N . ALA A 1 179 ? 7.400 -14.761 2.511 1.00 45.06 179 ALA A N 1
ATOM 1455 C CA . ALA A 1 179 ? 7.553 -14.176 3.832 1.00 45.06 179 ALA A CA 1
ATOM 1456 C C . ALA A 1 179 ? 6.860 -12.813 3.785 1.00 45.06 179 ALA A C 1
ATOM 1458 O O . ALA A 1 179 ? 7.443 -11.908 3.213 1.00 45.06 179 ALA A O 1
ATOM 1459 N N . ASP A 1 180 ? 5.627 -12.711 4.301 1.00 57.22 180 ASP A N 1
ATOM 1460 C CA . ASP A 1 180 ? 4.708 -11.567 4.183 1.00 57.22 180 ASP A CA 1
ATOM 1461 C C . ASP A 1 180 ? 5.434 -10.220 4.383 1.00 57.22 180 ASP A C 1
ATOM 1463 O O . ASP A 1 180 ? 5.628 -9.759 5.520 1.00 57.22 180 ASP A O 1
ATOM 1467 N N . PRO A 1 181 ? 5.899 -9.591 3.290 1.00 51.62 181 PRO A N 1
ATOM 1468 C CA . PRO A 1 181 ? 6.778 -8.443 3.396 1.00 51.62 181 PRO A CA 1
ATOM 1469 C C . PRO A 1 181 ? 5.988 -7.195 3.764 1.00 51.62 181 PRO A C 1
ATOM 1471 O O . PRO A 1 181 ? 6.538 -6.287 4.376 1.00 51.62 181 PRO A O 1
ATOM 1474 N N . VAL A 1 182 ? 4.691 -7.178 3.439 1.00 50.25 182 VAL A N 1
ATOM 1475 C CA . VAL A 1 182 ? 3.747 -6.135 3.833 1.00 50.25 182 VAL A CA 1
ATOM 1476 C C . VAL A 1 182 ? 3.596 -6.155 5.348 1.00 50.25 182 VAL A C 1
ATOM 1478 O O . VAL A 1 182 ? 3.774 -5.127 5.998 1.00 50.25 182 VAL A O 1
ATOM 1481 N N . ARG A 1 183 ? 3.403 -7.334 5.950 1.00 56.94 183 ARG A N 1
ATOM 1482 C CA . ARG A 1 183 ? 3.424 -7.483 7.411 1.00 56.94 183 ARG A CA 1
ATOM 1483 C C . ARG A 1 183 ? 4.763 -7.071 8.010 1.00 56.94 183 ARG A C 1
ATOM 1485 O O . ARG A 1 183 ? 4.770 -6.365 9.016 1.00 56.94 183 ARG A O 1
ATOM 1492 N N . LYS A 1 184 ? 5.889 -7.468 7.411 1.00 61.84 184 LYS A N 1
ATOM 1493 C CA . LYS A 1 184 ? 7.223 -7.051 7.877 1.00 61.84 184 LYS A CA 1
ATOM 1494 C C . LYS A 1 184 ? 7.393 -5.527 7.826 1.00 61.84 184 LYS A C 1
ATOM 1496 O O . LYS A 1 184 ? 7.903 -4.949 8.784 1.00 61.84 184 LYS A O 1
ATOM 1501 N N . TYR A 1 185 ? 6.941 -4.891 6.748 1.00 58.03 185 TYR A N 1
ATOM 1502 C CA . TYR A 1 185 ? 6.967 -3.444 6.555 1.00 58.03 185 TYR A CA 1
ATOM 1503 C C . TYR A 1 185 ? 6.106 -2.732 7.604 1.00 58.03 185 TYR A C 1
ATOM 1505 O O . TYR A 1 185 ? 6.604 -1.857 8.306 1.00 58.03 185 TYR A O 1
ATOM 1513 N N . PHE A 1 186 ? 4.858 -3.166 7.800 1.00 56.16 186 PHE A N 1
ATOM 1514 C CA . PHE A 1 186 ? 3.963 -2.608 8.816 1.00 56.16 186 PHE A CA 1
ATOM 1515 C C . PHE A 1 186 ? 4.514 -2.718 10.228 1.00 56.16 186 PHE A C 1
ATOM 1517 O O . PHE A 1 186 ? 4.531 -1.731 10.956 1.00 56.16 186 PHE A O 1
ATOM 1524 N N . LYS A 1 187 ? 5.033 -3.893 10.600 1.00 67.69 187 LYS A N 1
ATOM 1525 C CA . LYS A 1 187 ? 5.684 -4.053 11.902 1.00 67.69 187 LYS A CA 1
ATOM 1526 C C . LYS A 1 187 ? 6.908 -3.149 12.024 1.00 67.69 187 LYS A C 1
ATOM 1528 O O . LYS A 1 187 ? 7.133 -2.584 13.088 1.00 67.69 187 LYS A O 1
ATOM 1533 N N . GLY A 1 188 ? 7.658 -2.949 10.938 1.00 64.88 188 GLY A N 1
ATOM 1534 C CA . GLY A 1 188 ? 8.726 -1.951 10.870 1.00 64.88 188 GLY A CA 1
ATOM 1535 C C . GLY A 1 188 ? 8.239 -0.521 11.115 1.00 64.88 188 GLY A C 1
ATOM 1536 O O . GLY A 1 188 ? 8.881 0.211 11.864 1.00 64.88 188 GLY A O 1
ATOM 1537 N N . MET A 1 189 ? 7.093 -0.129 10.556 1.00 62.09 189 MET A N 1
ATOM 1538 C CA . MET A 1 189 ? 6.499 1.187 10.807 1.00 62.09 189 MET A CA 1
ATOM 1539 C C . MET A 1 189 ? 6.037 1.366 12.248 1.00 62.09 189 MET A C 1
ATOM 1541 O O . MET A 1 189 ? 6.358 2.384 12.859 1.00 62.09 189 MET A O 1
ATOM 1545 N N . ASP A 1 190 ? 5.318 0.386 12.795 1.00 63.22 190 ASP A N 1
ATOM 1546 C CA . ASP A 1 190 ? 4.848 0.426 14.181 1.00 63.22 190 ASP A CA 1
ATOM 1547 C C . ASP A 1 190 ? 6.046 0.546 15.137 1.00 63.22 190 ASP A C 1
ATOM 1549 O O . ASP A 1 190 ? 6.062 1.403 16.022 1.00 63.22 190 ASP A O 1
ATOM 1553 N N . ALA A 1 191 ? 7.107 -0.230 14.884 1.00 76.06 191 ALA A N 1
ATOM 1554 C CA . ALA A 1 191 ? 8.349 -0.161 15.645 1.00 76.06 191 ALA A CA 1
ATOM 1555 C C . ALA A 1 191 ? 9.080 1.184 15.483 1.00 76.06 191 ALA A C 1
ATOM 1557 O O . ALA A 1 191 ? 9.677 1.664 16.443 1.00 76.06 191 ALA A O 1
ATOM 1558 N N . ALA A 1 192 ? 9.033 1.819 14.306 1.00 66.31 192 ALA A N 1
ATOM 1559 C CA . ALA A 1 192 ? 9.622 3.141 14.087 1.00 66.31 192 ALA A CA 1
ATOM 1560 C C . ALA A 1 192 ? 8.843 4.258 14.800 1.00 66.31 192 ALA A C 1
ATOM 1562 O O . ALA A 1 192 ? 9.459 5.125 15.418 1.00 66.31 192 ALA A O 1
ATOM 1563 N N . LYS A 1 193 ? 7.502 4.222 14.768 1.00 66.00 193 LYS A N 1
ATOM 1564 C CA . LYS A 1 193 ? 6.642 5.139 15.538 1.00 66.00 193 LYS A CA 1
ATOM 1565 C C . LYS A 1 193 ? 6.903 5.002 17.030 1.00 66.00 193 LYS A C 1
ATOM 1567 O O . LYS A 1 193 ? 7.145 5.998 17.706 1.00 66.00 193 LYS A O 1
ATOM 1572 N N . CYS A 1 194 ? 6.924 3.765 17.522 1.00 78.62 194 CYS A N 1
ATOM 1573 C CA . CYS A 1 194 ? 7.278 3.491 18.904 1.00 78.62 194 CYS A CA 1
ATOM 1574 C C . CYS A 1 194 ? 8.663 4.049 19.236 1.00 78.62 194 CYS A C 1
ATOM 1576 O O . CYS A 1 194 ? 8.854 4.658 20.281 1.00 78.62 194 CYS A O 1
ATOM 1578 N N . ALA A 1 195 ? 9.631 3.910 18.340 1.00 80.88 195 ALA A N 1
ATOM 1579 C CA . ALA A 1 195 ? 10.961 4.414 18.601 1.00 80.88 195 ALA A CA 1
ATOM 1580 C C . ALA A 1 195 ? 11.066 5.953 18.609 1.00 80.88 195 ALA A C 1
ATOM 1582 O O . ALA A 1 195 ? 11.853 6.500 19.382 1.00 80.88 195 ALA A O 1
ATOM 1583 N N . LEU A 1 196 ? 10.233 6.663 17.840 1.00 71.06 196 LEU A N 1
ATOM 1584 C CA . LEU A 1 196 ? 10.062 8.115 17.987 1.00 71.06 196 LEU A CA 1
ATOM 1585 C C . LEU A 1 196 ? 9.468 8.477 19.356 1.00 71.06 196 LEU A C 1
ATOM 1587 O O . LEU A 1 196 ? 9.957 9.396 20.009 1.00 71.06 196 LEU A O 1
ATOM 1591 N N . GLU A 1 197 ? 8.472 7.724 19.823 1.00 75.81 197 GLU A N 1
ATOM 1592 C CA . GLU A 1 197 ? 7.894 7.891 21.161 1.00 75.81 197 GLU A CA 1
ATOM 1593 C C .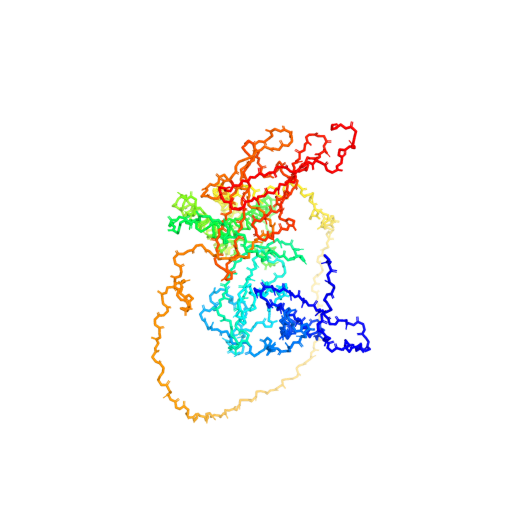 GLU A 1 197 ? 8.910 7.588 22.275 1.00 75.81 197 GLU A C 1
ATOM 1595 O O . GLU A 1 197 ? 8.956 8.298 23.281 1.00 75.81 197 GLU A O 1
ATOM 1600 N N . ILE A 1 198 ? 9.788 6.595 22.079 1.00 84.94 198 ILE A N 1
ATOM 1601 C CA . ILE A 1 198 ? 10.924 6.319 22.969 1.00 84.94 198 ILE A CA 1
ATOM 1602 C C . ILE A 1 198 ? 11.842 7.541 23.035 1.00 84.94 198 ILE A C 1
ATOM 1604 O O . ILE A 1 198 ? 12.195 7.959 24.134 1.00 84.94 198 ILE A O 1
ATOM 1608 N N . LEU A 1 199 ? 12.209 8.131 21.893 1.00 81.56 199 LEU A N 1
ATOM 1609 C CA . LEU A 1 199 ? 13.070 9.318 21.851 1.00 81.56 199 LEU A CA 1
ATOM 1610 C C . LEU A 1 199 ? 12.432 10.506 22.584 1.00 81.56 199 LEU A C 1
ATOM 1612 O O . LEU A 1 199 ? 13.083 11.107 23.434 1.00 81.56 199 LEU A O 1
ATOM 1616 N N . TRP A 1 200 ? 11.149 10.789 22.335 1.00 75.44 200 TRP A N 1
ATOM 1617 C CA . TRP A 1 200 ? 10.404 11.818 23.072 1.00 75.44 200 TRP A CA 1
ATOM 1618 C C . TRP A 1 200 ? 10.357 11.550 24.577 1.00 75.44 200 TRP A C 1
ATOM 1620 O O . TRP A 1 200 ? 10.547 12.463 25.378 1.00 75.44 200 TRP A O 1
ATOM 1630 N N . THR A 1 201 ? 10.154 10.293 24.973 1.00 84.12 201 THR A N 1
ATOM 1631 C CA . THR A 1 201 ? 10.150 9.889 26.384 1.00 84.12 201 THR A CA 1
ATOM 1632 C C . THR A 1 201 ? 11.528 10.072 27.021 1.00 84.12 201 THR A C 1
ATOM 1634 O O . THR A 1 201 ? 11.618 10.486 28.173 1.00 84.12 201 THR A O 1
ATOM 1637 N N . GLN A 1 202 ? 12.613 9.795 26.291 1.00 86.25 202 GLN A N 1
ATOM 1638 C CA . GLN A 1 202 ? 13.972 10.023 26.780 1.00 86.25 202 GLN A CA 1
ATOM 1639 C C . GLN A 1 202 ? 14.287 11.508 26.967 1.00 86.25 202 GLN A C 1
ATOM 1641 O O . GLN A 1 202 ? 14.921 11.853 27.961 1.00 86.25 202 GLN A O 1
ATOM 1646 N N . ASP A 1 203 ? 13.863 12.367 26.036 1.00 79.88 203 ASP A N 1
ATOM 1647 C CA . ASP A 1 203 ? 14.036 13.821 26.145 1.00 79.88 203 ASP A CA 1
ATOM 1648 C C . ASP A 1 203 ? 13.306 14.349 27.388 1.00 79.88 203 ASP A C 1
ATOM 1650 O O . ASP A 1 203 ? 13.918 14.995 28.235 1.00 79.88 203 ASP A O 1
ATOM 1654 N N . TRP A 1 204 ? 12.046 13.945 27.576 1.00 84.81 204 TRP A N 1
ATOM 1655 C CA . TRP A 1 204 ? 11.252 14.307 28.752 1.00 84.81 204 TRP A CA 1
ATOM 1656 C C . TRP A 1 204 ? 11.871 13.821 30.073 1.00 84.81 204 TRP A C 1
ATOM 1658 O O . TRP A 1 204 ? 11.917 14.557 31.054 1.00 84.81 204 TRP A O 1
ATOM 1668 N N . LEU A 1 205 ? 12.378 12.583 30.112 1.00 86.69 205 LEU A N 1
ATOM 1669 C CA . LEU A 1 205 ? 13.042 12.028 31.297 1.00 86.69 205 LEU A CA 1
ATOM 1670 C C . LEU A 1 205 ? 14.342 12.769 31.638 1.00 86.69 205 LEU A C 1
ATOM 1672 O O . LEU A 1 205 ? 14.654 12.912 32.817 1.00 86.69 205 LEU A O 1
ATOM 1676 N N . ARG A 1 206 ? 15.097 13.226 30.630 1.00 85.81 206 ARG A N 1
ATOM 1677 C CA . ARG A 1 206 ? 16.308 14.038 30.831 1.00 85.81 206 ARG A CA 1
ATOM 1678 C C . ARG A 1 206 ? 15.970 15.414 31.389 1.00 85.81 206 ARG A C 1
ATOM 1680 O O . ARG A 1 206 ? 16.583 15.811 32.371 1.00 85.81 206 ARG A O 1
ATOM 1687 N N . GLU A 1 207 ? 14.963 16.080 30.826 1.00 82.44 207 GLU A N 1
ATOM 1688 C CA . GLU A 1 207 ? 14.459 17.343 31.376 1.00 82.44 207 GLU A CA 1
ATOM 1689 C C . GLU A 1 207 ? 14.021 17.155 32.835 1.00 82.44 207 GLU A C 1
ATOM 1691 O O . GLU A 1 207 ? 14.405 17.932 33.701 1.00 82.44 207 GLU A O 1
ATOM 1696 N N . LEU A 1 208 ? 13.293 16.080 33.150 1.00 81.56 208 LEU A N 1
ATOM 1697 C CA . LEU A 1 208 ? 12.899 15.798 34.530 1.00 81.56 208 LEU A CA 1
ATOM 1698 C C . LEU A 1 208 ? 14.106 15.574 35.461 1.00 81.56 208 LEU A C 1
ATOM 1700 O O . LEU A 1 208 ? 14.077 16.048 36.596 1.00 81.56 208 LEU A O 1
ATOM 1704 N N . ASP A 1 209 ? 15.150 14.865 35.017 1.00 84.50 209 ASP A N 1
ATOM 1705 C CA . ASP A 1 209 ? 16.360 14.654 35.828 1.00 84.50 209 ASP A CA 1
ATOM 1706 C C . ASP A 1 209 ? 17.067 15.976 36.141 1.00 84.50 209 ASP A C 1
ATOM 1708 O O . ASP A 1 209 ? 17.415 16.210 37.295 1.00 84.50 209 ASP A O 1
ATOM 1712 N N . GLU A 1 210 ? 17.200 16.861 35.146 1.00 81.50 210 GLU A N 1
ATOM 1713 C CA . GLU A 1 210 ? 17.767 18.204 35.323 1.00 81.50 210 GLU A CA 1
ATOM 1714 C C . GLU A 1 210 ? 16.951 19.015 36.337 1.00 81.50 210 GLU A C 1
ATOM 1716 O O . GLU A 1 210 ? 17.506 19.620 37.249 1.00 81.50 210 GLU A O 1
ATOM 1721 N N . TRP A 1 211 ? 15.620 18.985 36.257 1.00 75.81 211 TRP A N 1
ATOM 1722 C CA . TRP A 1 211 ? 14.766 19.697 37.215 1.00 75.81 211 TRP A CA 1
ATOM 1723 C C . TRP A 1 211 ? 14.936 19.193 38.652 1.00 75.81 211 TRP A C 1
ATOM 1725 O O . TRP A 1 211 ? 14.992 19.992 39.591 1.00 75.81 211 TRP A O 1
ATOM 1735 N N . LEU A 1 212 ? 15.059 17.875 38.827 1.00 75.00 212 LEU A N 1
ATOM 1736 C CA . LEU A 1 212 ? 15.295 17.258 40.134 1.00 75.00 212 LEU A CA 1
ATOM 1737 C C . LEU A 1 212 ? 16.663 17.630 40.732 1.00 75.00 212 LEU A C 1
ATOM 1739 O O . LEU A 1 212 ? 16.836 17.493 41.942 1.00 75.00 212 LEU A O 1
ATOM 1743 N N . GLU A 1 213 ? 17.620 18.107 39.928 1.00 72.19 213 GLU A N 1
ATOM 1744 C CA . GLU A 1 213 ? 18.899 18.637 40.418 1.00 72.19 213 GLU A CA 1
ATOM 1745 C C . GLU A 1 213 ? 18.787 20.044 41.018 1.00 72.19 213 GLU A C 1
ATOM 1747 O O . GLU A 1 213 ? 19.519 20.352 41.960 1.00 72.19 213 GLU A O 1
ATOM 1752 N N . PHE A 1 214 ? 17.889 20.893 40.502 1.00 65.44 214 PHE A N 1
ATOM 1753 C CA . PHE A 1 214 ? 17.846 22.321 40.847 1.00 65.44 214 PHE A CA 1
ATOM 1754 C C . PHE A 1 214 ? 16.779 22.696 41.888 1.00 65.44 214 PHE A C 1
ATOM 1756 O O . PHE A 1 214 ? 17.043 23.550 42.735 1.00 65.44 214 PHE A O 1
ATOM 1763 N N . GLU A 1 215 ? 15.596 22.072 41.873 1.00 57.84 215 GLU A N 1
ATOM 1764 C CA . GLU A 1 215 ? 14.465 22.445 42.741 1.00 57.84 215 GLU A CA 1
ATOM 1765 C C . GLU A 1 215 ? 13.847 21.215 43.427 1.00 57.84 215 GLU A C 1
ATOM 1767 O O . GLU A 1 215 ? 12.776 20.726 43.066 1.00 57.84 215 GLU A O 1
ATOM 1772 N N . GLY A 1 216 ? 14.502 20.714 44.479 1.00 55.31 216 GLY A N 1
ATOM 1773 C CA . GLY A 1 216 ? 14.064 19.537 45.249 1.00 55.31 216 GLY A CA 1
ATOM 1774 C C . GLY A 1 216 ? 12.711 19.650 45.983 1.00 55.31 216 GLY A C 1
ATOM 1775 O O . GLY A 1 216 ? 12.399 18.777 46.790 1.00 55.31 216 GLY A O 1
ATOM 1776 N N . SER A 1 217 ? 11.905 20.694 45.751 1.00 54.16 217 SER A N 1
ATOM 1777 C CA . SER A 1 217 ? 10.669 20.969 46.503 1.00 54.16 217 SER A CA 1
ATOM 1778 C C . SER A 1 217 ? 9.413 21.318 45.680 1.00 54.16 217 SER A C 1
ATOM 1780 O O . SER A 1 217 ? 8.389 21.597 46.297 1.00 54.16 217 SER A O 1
ATOM 1782 N N . CYS A 1 218 ? 9.429 21.267 44.336 1.00 53.88 218 CYS A N 1
ATOM 1783 C CA . CYS A 1 218 ? 8.288 21.711 43.498 1.00 53.88 218 CYS A CA 1
ATOM 1784 C C . CYS A 1 218 ? 7.788 20.690 42.440 1.00 53.88 218 CYS A C 1
ATOM 1786 O O . CYS A 1 218 ? 6.782 20.913 41.772 1.00 53.88 218 CYS A O 1
ATOM 1788 N N . TYR A 1 219 ? 8.422 19.522 42.276 1.00 55.38 219 TYR A N 1
ATOM 1789 C CA . TYR A 1 219 ? 8.079 18.624 41.154 1.00 55.38 219 TYR A CA 1
ATOM 1790 C C . TYR A 1 219 ? 6.676 17.983 41.232 1.00 55.38 219 TYR A C 1
ATOM 1792 O O . TYR A 1 219 ? 6.160 17.517 40.215 1.00 55.38 219 TYR A O 1
ATOM 1800 N N . THR A 1 220 ? 6.039 17.944 42.409 1.00 51.16 220 THR A N 1
ATOM 1801 C CA . THR A 1 220 ? 4.717 17.315 42.586 1.00 51.16 220 THR A CA 1
ATOM 1802 C C . THR A 1 220 ? 3.605 18.063 41.855 1.00 51.16 220 THR A C 1
ATOM 1804 O O . THR A 1 220 ? 2.697 17.416 41.337 1.00 51.16 220 THR A O 1
ATOM 1807 N N . ASP A 1 221 ? 3.703 19.389 41.736 1.00 48.44 221 ASP A N 1
ATOM 1808 C CA . ASP A 1 221 ? 2.655 20.211 41.118 1.00 48.44 221 ASP A CA 1
ATOM 1809 C C . ASP A 1 221 ? 2.764 20.234 39.583 1.00 48.44 221 ASP A C 1
ATOM 1811 O O . ASP A 1 221 ? 1.752 20.323 38.891 1.00 48.44 221 ASP A O 1
ATOM 1815 N N . CYS A 1 222 ? 3.969 20.064 39.022 1.00 47.69 222 CYS A N 1
ATOM 1816 C CA . CYS A 1 222 ? 4.181 20.045 37.568 1.00 47.69 222 CYS A CA 1
ATOM 1817 C C . CYS A 1 222 ? 3.874 18.691 36.903 1.00 47.69 222 CYS A C 1
ATOM 1819 O O . CYS A 1 222 ? 3.524 18.663 35.725 1.00 47.69 222 CYS A O 1
ATOM 1821 N N . ILE A 1 223 ? 3.991 17.566 37.622 1.00 52.47 223 ILE A N 1
ATOM 1822 C CA . ILE A 1 223 ? 3.797 16.222 37.040 1.00 52.47 223 ILE A CA 1
ATOM 1823 C C . ILE A 1 223 ? 2.317 15.788 37.047 1.00 52.47 223 ILE A C 1
ATOM 1825 O O . ILE A 1 223 ? 1.921 14.905 36.284 1.00 52.47 223 ILE A O 1
ATOM 1829 N N . LEU A 1 224 ? 1.480 16.436 37.865 1.00 49.72 224 LEU A N 1
ATOM 1830 C CA . LEU A 1 224 ? 0.045 16.146 37.976 1.00 49.72 224 LEU A CA 1
ATOM 1831 C C . LEU A 1 224 ? -0.825 16.821 36.896 1.00 49.72 224 LEU A C 1
ATOM 1833 O O . LEU A 1 224 ? -1.998 16.477 36.790 1.00 49.72 224 LEU A O 1
ATOM 1837 N N . LEU A 1 225 ? -0.273 17.723 36.075 1.00 45.97 225 LEU A N 1
ATOM 1838 C CA . LEU A 1 225 ? -1.015 18.515 35.079 1.00 45.97 225 LEU A CA 1
ATOM 1839 C C . LEU A 1 225 ? -0.792 18.037 33.624 1.00 45.97 225 LEU A C 1
ATOM 1841 O O . LEU A 1 225 ? -0.423 18.809 32.753 1.00 45.97 225 LEU A O 1
ATOM 1845 N N . ASP A 1 226 ? -1.077 16.760 33.355 1.00 48.84 226 ASP A N 1
ATOM 1846 C CA . ASP A 1 226 ? -1.577 16.269 32.048 1.00 48.84 226 ASP A CA 1
ATOM 1847 C C . ASP A 1 226 ? -0.696 15.535 31.013 1.00 48.84 226 ASP A C 1
ATOM 1849 O O . ASP A 1 226 ? -1.287 15.078 30.042 1.00 48.84 226 ASP A O 1
ATOM 1853 N N . CYS A 1 227 ? 0.611 15.256 31.141 1.00 54.78 227 CYS A N 1
ATOM 1854 C CA . CYS A 1 227 ? 1.301 14.463 30.083 1.00 54.78 227 CYS A CA 1
ATOM 1855 C C . CYS A 1 227 ? 2.551 13.680 30.544 1.00 54.78 227 CYS A C 1
ATOM 1857 O O . CYS A 1 227 ? 3.674 14.089 30.265 1.00 54.78 227 CYS A O 1
ATOM 1859 N N . CYS A 1 228 ? 2.396 12.513 31.188 1.00 66.56 228 CYS A N 1
ATOM 1860 C CA . CYS A 1 228 ? 3.515 11.572 31.372 1.00 66.56 228 CYS A CA 1
ATOM 1861 C C . CYS A 1 228 ? 3.576 10.567 30.197 1.00 66.56 228 CYS A C 1
ATOM 1863 O O . CYS A 1 228 ? 2.748 9.644 30.156 1.00 66.56 228 CYS A O 1
ATOM 1865 N N . PRO A 1 229 ? 4.547 10.686 29.263 1.00 68.88 229 PRO A N 1
ATOM 1866 C CA . PRO A 1 229 ? 4.592 9.866 28.042 1.00 68.88 229 PRO A CA 1
ATOM 1867 C C . PRO A 1 229 ? 4.867 8.379 28.322 1.00 68.88 229 PRO A C 1
ATOM 1869 O O . PRO A 1 229 ? 4.548 7.513 27.510 1.00 68.88 229 PRO A O 1
ATOM 1872 N N . VAL A 1 230 ? 5.371 8.060 29.521 1.00 72.62 230 VAL A N 1
ATOM 1873 C CA . VAL A 1 230 ? 5.629 6.691 29.998 1.00 72.62 230 VAL A CA 1
ATOM 1874 C C . VAL A 1 230 ? 4.376 5.810 29.960 1.00 72.62 230 VAL A C 1
ATOM 1876 O O . VAL A 1 230 ? 4.487 4.600 29.769 1.00 72.62 230 VAL A O 1
ATOM 1879 N N . SER A 1 231 ? 3.186 6.389 30.144 1.00 68.56 231 SER A N 1
ATOM 1880 C CA . SER A 1 231 ? 1.934 5.622 30.174 1.00 68.56 231 SER A CA 1
ATOM 1881 C C . SER A 1 231 ? 1.529 5.130 28.783 1.00 68.56 231 SER A C 1
ATOM 1883 O O . SER A 1 231 ? 1.175 3.962 28.637 1.00 68.56 231 SER A O 1
ATOM 1885 N N . SER A 1 232 ? 1.633 5.993 27.770 1.00 68.31 232 SER A N 1
ATOM 1886 C CA . SER A 1 232 ? 1.327 5.666 26.371 1.00 68.31 232 SER A CA 1
ATOM 1887 C C . SER A 1 232 ? 2.350 4.691 25.786 1.00 68.31 232 SER A C 1
ATOM 1889 O O . SER A 1 232 ? 1.976 3.690 25.169 1.00 68.31 232 SER A O 1
ATOM 1891 N N . LEU A 1 233 ? 3.632 4.890 26.109 1.00 77.75 233 LEU A N 1
ATOM 1892 C CA . LEU A 1 233 ? 4.724 4.085 25.571 1.00 77.75 233 LEU A CA 1
ATOM 1893 C C . LEU A 1 233 ? 4.608 2.593 25.924 1.00 77.75 233 LEU A C 1
ATOM 1895 O O . LEU A 1 233 ? 5.005 1.734 25.136 1.00 77.75 233 LEU A O 1
ATOM 1899 N N . ARG A 1 234 ? 4.023 2.257 27.081 1.00 75.94 234 ARG A N 1
ATOM 1900 C CA . ARG A 1 234 ? 3.797 0.858 27.494 1.00 75.94 234 ARG A CA 1
ATOM 1901 C C . ARG A 1 234 ? 2.949 0.062 26.511 1.00 75.94 234 ARG A C 1
ATOM 1903 O O . ARG A 1 234 ? 3.153 -1.142 26.390 1.00 75.94 234 ARG A O 1
ATOM 1910 N N . PHE A 1 235 ? 2.007 0.713 25.834 1.00 67.88 235 PHE A N 1
ATOM 1911 C CA . PHE A 1 235 ? 1.135 0.049 24.870 1.00 67.88 235 PHE A CA 1
ATOM 1912 C C . PHE A 1 235 ? 1.835 -0.144 23.522 1.00 67.88 235 PHE A C 1
ATOM 1914 O O . PHE A 1 235 ? 1.651 -1.170 22.872 1.00 67.88 235 PHE A O 1
ATOM 1921 N N . ASN A 1 236 ? 2.703 0.795 23.140 1.00 72.38 236 ASN A N 1
ATOM 1922 C CA . ASN A 1 236 ? 3.333 0.805 21.823 1.00 72.38 236 ASN A CA 1
ATOM 1923 C C . ASN A 1 236 ? 4.654 0.023 21.769 1.00 72.38 236 ASN A C 1
ATOM 1925 O O . ASN A 1 236 ? 5.032 -0.456 20.699 1.00 72.38 236 ASN A O 1
ATOM 1929 N N . ILE A 1 237 ? 5.340 -0.178 22.902 1.00 84.12 237 ILE A N 1
ATOM 1930 C CA . ILE A 1 237 ? 6.669 -0.820 22.960 1.00 84.12 237 ILE A CA 1
ATOM 1931 C C . ILE A 1 237 ? 6.701 -2.269 22.458 1.00 84.12 237 ILE A C 1
ATOM 1933 O O . ILE A 1 237 ? 7.732 -2.748 21.983 1.00 84.12 237 ILE A O 1
ATOM 1937 N N . GLN A 1 238 ? 5.559 -2.958 22.482 1.00 85.06 238 GLN A N 1
ATOM 1938 C CA . GLN A 1 238 ? 5.449 -4.329 21.988 1.00 85.06 238 GLN A CA 1
ATOM 1939 C C . GLN A 1 238 ? 5.644 -4.433 20.464 1.00 85.06 238 GLN A C 1
ATOM 1941 O O . GLN A 1 238 ? 6.104 -5.469 19.977 1.00 85.06 238 GLN A O 1
ATOM 1946 N N . SER A 1 239 ? 5.386 -3.357 19.714 1.00 78.69 239 SER A N 1
ATOM 1947 C CA . SER A 1 239 ? 5.606 -3.300 18.259 1.00 78.69 239 SER A CA 1
ATOM 1948 C C . SER A 1 239 ? 7.055 -3.618 17.858 1.00 78.69 239 SER A C 1
ATOM 1950 O O . SER A 1 239 ? 7.298 -4.275 16.843 1.00 78.69 239 SER A O 1
ATOM 1952 N N . VAL A 1 240 ? 8.032 -3.247 18.697 1.00 84.62 240 VAL A N 1
ATOM 1953 C CA . VAL A 1 240 ? 9.458 -3.539 18.482 1.00 84.62 240 VAL A CA 1
ATOM 1954 C C . VAL A 1 240 ? 9.729 -5.046 18.542 1.00 84.62 240 VAL A C 1
ATOM 1956 O O . VAL A 1 240 ? 10.539 -5.560 17.768 1.00 84.62 240 VAL A O 1
ATOM 1959 N N . VAL A 1 241 ? 9.022 -5.782 19.409 1.00 84.94 241 VAL A N 1
ATOM 1960 C CA . VAL A 1 241 ? 9.131 -7.249 19.506 1.00 84.94 241 VAL A CA 1
ATOM 1961 C C . VAL A 1 241 ? 8.587 -7.917 18.251 1.00 84.94 241 VAL A C 1
ATOM 1963 O O . VAL A 1 241 ? 9.203 -8.846 17.723 1.00 84.94 241 VAL A O 1
ATOM 1966 N N . GLU A 1 242 ? 7.445 -7.447 17.756 1.00 78.12 242 GLU A N 1
ATOM 1967 C CA . GLU A 1 242 ? 6.812 -7.982 16.551 1.00 78.12 242 GLU A CA 1
ATOM 1968 C C . GLU A 1 242 ? 7.694 -7.758 15.317 1.00 78.12 242 GLU A C 1
ATOM 1970 O O . GLU A 1 242 ? 7.952 -8.700 14.564 1.00 78.12 242 GLU A O 1
ATOM 1975 N N . TYR A 1 243 ? 8.249 -6.552 15.161 1.00 79.38 243 TYR A N 1
ATOM 1976 C CA . TYR A 1 243 ? 9.230 -6.243 14.120 1.00 79.38 243 TYR A CA 1
ATOM 1977 C C . TYR A 1 243 ? 10.478 -7.124 14.215 1.00 79.38 243 TYR A C 1
ATOM 1979 O O . TYR A 1 243 ? 10.905 -7.731 13.228 1.00 79.38 243 TYR A O 1
ATOM 1987 N N . ALA A 1 244 ? 11.072 -7.227 15.403 1.00 82.75 244 ALA A N 1
ATOM 1988 C CA . ALA A 1 244 ? 12.269 -8.029 15.604 1.00 82.75 244 ALA A CA 1
ATOM 1989 C C . ALA A 1 244 ? 12.009 -9.518 15.348 1.00 82.75 244 ALA A C 1
ATOM 1991 O O . ALA A 1 244 ? 12.885 -10.213 14.836 1.00 82.75 244 ALA A O 1
ATOM 1992 N N . SER A 1 245 ? 10.802 -10.009 15.640 1.00 80.38 245 SER A N 1
ATOM 1993 C CA . SER A 1 245 ? 10.386 -11.384 15.343 1.00 80.38 245 SER A CA 1
ATOM 1994 C C . SER A 1 245 ? 10.388 -11.660 13.839 1.00 80.38 245 SER A C 1
ATOM 1996 O O . SER A 1 245 ? 10.961 -12.662 13.416 1.00 80.38 245 SER A O 1
ATOM 1998 N N . CYS A 1 246 ? 9.883 -10.727 13.021 1.00 70.50 246 CYS A N 1
ATOM 1999 C CA . CYS A 1 246 ? 9.971 -10.799 11.555 1.00 70.50 246 CYS A CA 1
ATOM 2000 C C . CYS A 1 246 ? 11.415 -10.753 11.012 1.00 70.50 246 CYS A C 1
ATOM 2002 O O . CYS A 1 246 ? 11.643 -11.062 9.845 1.00 70.50 246 CYS A O 1
ATOM 2004 N N . ASN A 1 247 ? 12.391 -10.370 11.838 1.00 70.06 247 ASN A N 1
ATOM 2005 C CA . ASN A 1 247 ? 13.810 -10.278 11.486 1.00 70.06 247 ASN A CA 1
ATOM 2006 C C . ASN A 1 247 ? 14.683 -11.303 12.240 1.00 70.06 247 ASN A C 1
ATOM 2008 O O . ASN A 1 247 ? 15.898 -11.135 12.321 1.00 70.06 247 ASN A O 1
ATOM 2012 N N . GLY A 1 248 ? 14.084 -12.343 12.836 1.00 77.00 248 GLY A N 1
ATOM 2013 C CA . GLY A 1 248 ? 14.817 -13.404 13.543 1.00 77.00 248 GLY A CA 1
ATOM 2014 C C . GLY A 1 248 ? 15.434 -12.988 14.888 1.00 77.00 248 GLY A C 1
ATOM 2015 O O . GLY A 1 248 ? 16.209 -13.741 15.470 1.00 77.00 248 GLY A O 1
ATOM 2016 N N . ARG A 1 249 ? 15.089 -11.804 15.411 1.00 80.44 249 ARG A N 1
ATOM 2017 C CA . ARG A 1 249 ? 15.578 -11.234 16.683 1.00 80.44 249 ARG A CA 1
ATOM 2018 C C . ARG A 1 249 ? 14.507 -11.177 17.784 1.00 80.44 249 ARG A C 1
ATOM 2020 O O . ARG A 1 249 ? 14.724 -10.551 18.819 1.00 80.44 249 ARG A O 1
ATOM 2027 N N . GLY A 1 250 ? 13.362 -11.835 17.588 1.00 84.50 250 GLY A N 1
ATOM 2028 C CA . GLY A 1 250 ? 12.190 -11.730 18.470 1.00 84.50 250 GLY A CA 1
ATOM 2029 C C . GLY A 1 250 ? 12.457 -12.058 19.941 1.00 84.50 250 GLY A C 1
ATOM 2030 O O . GLY A 1 250 ? 11.975 -11.352 20.821 1.00 84.50 250 GLY A O 1
ATOM 2031 N N . LYS A 1 251 ? 13.286 -13.073 20.224 1.00 86.62 251 LYS A N 1
ATOM 2032 C CA . LYS A 1 251 ? 13.626 -13.459 21.604 1.00 86.62 251 LYS A CA 1
ATOM 2033 C C . LYS A 1 251 ? 14.389 -12.356 22.347 1.00 86.62 251 LYS A C 1
ATOM 2035 O O . LYS A 1 251 ? 13.964 -11.941 23.419 1.00 86.62 251 LYS A O 1
ATOM 2040 N N . ALA A 1 252 ? 15.463 -11.843 21.742 1.00 87.69 252 ALA A N 1
ATOM 2041 C CA . ALA A 1 252 ? 16.252 -10.750 22.312 1.00 87.69 252 ALA A CA 1
ATOM 2042 C C . ALA A 1 252 ? 15.404 -9.479 22.494 1.00 87.69 252 ALA A C 1
ATOM 2044 O O . ALA A 1 252 ? 15.523 -8.786 23.502 1.00 87.69 252 ALA A O 1
ATOM 2045 N N . ALA A 1 253 ? 14.502 -9.207 21.547 1.00 88.88 253 ALA A N 1
ATOM 2046 C CA . ALA A 1 253 ? 13.586 -8.079 21.637 1.00 88.88 253 ALA A CA 1
ATOM 2047 C C . ALA A 1 253 ? 12.581 -8.219 22.781 1.00 88.88 253 ALA A C 1
ATOM 2049 O O . ALA A 1 253 ? 12.382 -7.272 23.534 1.00 88.88 253 ALA A O 1
ATOM 2050 N N . SER A 1 254 ? 11.983 -9.400 22.948 1.00 91.12 254 SER A N 1
ATOM 2051 C CA . SER A 1 254 ? 11.052 -9.664 24.045 1.00 91.12 254 SER A CA 1
ATOM 2052 C C . SER A 1 254 ? 11.731 -9.520 25.409 1.00 91.12 254 SER A C 1
ATOM 2054 O O . SER A 1 254 ? 11.169 -8.901 26.308 1.00 91.12 254 SER A O 1
ATOM 2056 N N . GLU A 1 255 ? 12.960 -10.019 25.558 1.00 92.19 255 GLU A N 1
ATOM 2057 C CA . GLU A 1 255 ? 13.746 -9.855 26.786 1.00 92.19 255 GLU A CA 1
ATOM 2058 C C . GLU A 1 255 ? 14.026 -8.373 27.089 1.00 92.19 255 GLU A C 1
ATOM 2060 O O . GLU A 1 255 ? 13.757 -7.917 28.204 1.00 92.19 255 GLU A O 1
ATOM 2065 N N . ALA A 1 256 ? 14.484 -7.600 26.097 1.00 92.25 256 ALA A N 1
ATOM 2066 C CA . ALA A 1 256 ? 14.746 -6.167 26.248 1.00 92.25 256 ALA A CA 1
ATOM 2067 C C . ALA A 1 256 ? 13.479 -5.365 26.594 1.00 92.25 256 ALA A C 1
ATOM 2069 O O . ALA A 1 256 ? 13.497 -4.537 27.507 1.00 92.25 256 ALA A O 1
ATOM 2070 N N . VAL A 1 257 ? 12.361 -5.640 25.915 1.00 92.62 257 VAL A N 1
ATOM 2071 C CA . VAL A 1 257 ? 11.077 -4.968 26.166 1.00 92.62 257 VAL A CA 1
ATOM 2072 C C . VAL A 1 257 ? 10.529 -5.311 27.551 1.00 92.62 257 VAL A C 1
ATOM 2074 O O . VAL A 1 257 ? 10.096 -4.411 28.263 1.00 92.62 257 VAL A O 1
ATOM 2077 N N . ASN A 1 258 ? 10.645 -6.561 28.008 1.00 92.81 258 ASN A N 1
ATOM 2078 C CA . ASN A 1 258 ? 10.244 -6.951 29.365 1.00 92.81 258 ASN A CA 1
ATOM 2079 C C . ASN A 1 258 ? 11.085 -6.273 30.461 1.00 92.81 258 ASN A C 1
ATOM 2081 O O . ASN A 1 258 ? 10.592 -6.008 31.559 1.00 92.81 258 ASN A O 1
ATOM 2085 N N . VAL A 1 259 ? 12.374 -6.018 30.213 1.00 94.75 259 VAL A N 1
ATOM 2086 C CA . VAL A 1 259 ? 13.213 -5.217 31.124 1.00 94.75 259 VAL A CA 1
ATOM 2087 C C . VAL A 1 259 ? 12.753 -3.758 31.128 1.00 94.75 259 VAL A C 1
ATOM 2089 O O . VAL A 1 259 ? 12.615 -3.167 32.197 1.00 94.75 259 VAL A O 1
ATOM 2092 N N . CYS A 1 260 ? 12.457 -3.196 29.956 1.00 93.81 260 CYS A N 1
ATOM 2093 C CA . CYS A 1 260 ? 11.990 -1.819 29.832 1.00 93.81 260 CYS A CA 1
ATOM 2094 C C . CYS A 1 260 ? 10.625 -1.590 30.493 1.00 93.81 260 CYS A C 1
ATOM 2096 O O . CYS A 1 260 ? 10.493 -0.660 31.283 1.00 93.81 260 CYS A O 1
ATOM 2098 N N . LEU A 1 261 ? 9.646 -2.471 30.272 1.00 91.12 261 LEU A N 1
ATOM 2099 C CA . LEU A 1 261 ? 8.331 -2.396 30.915 1.00 91.12 261 LEU A CA 1
ATOM 2100 C C . LEU A 1 261 ? 8.440 -2.388 32.445 1.00 91.12 261 LEU A C 1
ATOM 2102 O O . LEU A 1 261 ? 7.816 -1.550 33.093 1.00 91.12 261 LEU A O 1
ATOM 2106 N N . ARG A 1 262 ? 9.301 -3.241 33.017 1.00 92.44 262 ARG A N 1
ATOM 2107 C CA . ARG A 1 262 ? 9.569 -3.253 34.464 1.00 92.44 262 ARG A CA 1
ATOM 2108 C C . ARG A 1 262 ? 10.198 -1.949 34.957 1.00 92.44 262 ARG A C 1
ATOM 2110 O O . ARG A 1 262 ? 9.791 -1.435 35.991 1.00 92.44 262 ARG A O 1
ATOM 2117 N N . ALA A 1 263 ? 11.145 -1.375 34.214 1.00 92.44 263 ALA A N 1
ATOM 2118 C CA . ALA A 1 263 ? 11.733 -0.081 34.570 1.00 92.44 263 ALA A CA 1
ATOM 2119 C C . ALA A 1 263 ? 10.695 1.060 34.528 1.00 92.44 263 ALA A C 1
ATOM 2121 O O . ALA A 1 263 ? 10.636 1.875 35.448 1.00 92.44 263 ALA A O 1
ATOM 2122 N N . LEU A 1 264 ? 9.822 1.074 33.512 1.00 88.62 264 LEU A N 1
ATOM 2123 C CA . LEU A 1 264 ? 8.707 2.024 33.397 1.00 88.62 264 LEU A CA 1
ATOM 2124 C C . LEU A 1 264 ? 7.671 1.838 34.525 1.00 88.62 264 LEU A C 1
ATOM 2126 O O . LEU A 1 264 ? 6.998 2.792 34.922 1.00 88.62 264 LEU A O 1
ATOM 2130 N N . GLU A 1 265 ? 7.498 0.616 35.032 1.00 87.62 265 GLU A N 1
ATOM 2131 C CA . GLU A 1 265 ? 6.690 0.291 36.218 1.00 87.62 265 GLU A CA 1
ATOM 2132 C C . GLU A 1 265 ? 7.281 0.818 37.504 1.00 87.62 265 GLU A C 1
ATOM 2134 O O . GLU A 1 265 ? 6.599 1.559 38.213 1.00 87.62 265 GLU A O 1
ATOM 2139 N N . ASP A 1 266 ? 8.548 0.526 37.744 1.00 88.75 266 ASP A N 1
ATOM 2140 C CA . ASP A 1 266 ? 9.278 1.023 38.898 1.00 88.75 266 ASP A CA 1
ATOM 2141 C C . ASP A 1 266 ? 9.302 2.555 38.954 1.00 88.75 266 ASP A C 1
ATOM 2143 O O . ASP A 1 266 ? 9.105 3.135 40.023 1.00 88.75 266 ASP A O 1
ATOM 2147 N N . PHE A 1 267 ? 9.521 3.218 37.814 1.00 87.44 267 PHE A N 1
ATOM 2148 C CA . PHE A 1 267 ? 9.492 4.677 37.723 1.00 87.44 267 PHE A CA 1
ATOM 2149 C C . PHE A 1 267 ? 8.106 5.233 38.064 1.00 87.44 267 PHE A C 1
ATOM 2151 O O . PHE A 1 267 ? 7.989 6.096 38.929 1.00 87.44 267 PHE A O 1
ATOM 2158 N N . ASN A 1 268 ? 7.044 4.712 37.440 1.00 82.56 268 ASN A N 1
ATOM 2159 C CA . ASN A 1 268 ? 5.681 5.190 37.687 1.00 82.56 268 ASN A CA 1
ATOM 2160 C C . ASN A 1 268 ? 5.229 4.915 39.133 1.00 82.56 268 ASN A C 1
ATOM 2162 O O . ASN A 1 268 ? 4.521 5.720 39.735 1.00 82.56 268 ASN A O 1
ATOM 2166 N N . PHE A 1 269 ? 5.659 3.794 39.718 1.00 83.62 269 PHE A N 1
ATOM 2167 C CA . PHE A 1 269 ? 5.417 3.494 41.127 1.00 83.62 269 PHE A CA 1
ATOM 2168 C C . PHE A 1 269 ? 6.121 4.500 42.043 1.00 83.62 269 PHE A C 1
ATOM 2170 O O . PHE A 1 269 ? 5.495 5.030 42.960 1.00 83.62 269 PHE A O 1
ATOM 2177 N N . GLN A 1 270 ? 7.395 4.801 41.773 1.00 81.62 270 GLN A N 1
ATOM 2178 C CA . GLN A 1 270 ? 8.158 5.783 42.543 1.00 81.62 270 GLN A CA 1
ATOM 2179 C C . GLN A 1 270 ? 7.562 7.189 42.416 1.00 81.62 270 GLN A C 1
ATOM 2181 O O . GLN A 1 270 ? 7.490 7.908 43.406 1.00 81.62 270 GLN A O 1
ATOM 2186 N N . LEU A 1 271 ? 7.075 7.546 41.229 1.00 75.62 271 LEU A N 1
ATOM 2187 C CA . LEU A 1 271 ? 6.434 8.828 40.960 1.00 75.62 271 LEU A CA 1
ATOM 2188 C C . LEU A 1 271 ? 5.136 9.026 41.761 1.00 75.62 271 LEU A C 1
ATOM 2190 O O . LEU A 1 271 ? 4.851 10.125 42.222 1.00 75.62 271 LEU A O 1
ATOM 2194 N N . ARG A 1 272 ? 4.348 7.960 41.942 1.00 72.88 272 ARG A N 1
ATOM 2195 C CA . ARG A 1 272 ? 3.077 7.991 42.692 1.00 72.88 272 ARG A CA 1
ATOM 2196 C C . ARG A 1 272 ? 3.252 7.879 44.204 1.00 72.88 272 ARG A C 1
ATOM 2198 O O . ARG A 1 272 ? 2.275 7.987 44.946 1.00 72.88 272 ARG A O 1
ATOM 2205 N N . LYS A 1 273 ? 4.465 7.603 44.677 1.00 73.06 273 LYS A N 1
ATOM 2206 C CA . LYS A 1 273 ? 4.740 7.442 46.100 1.00 73.06 273 LYS A CA 1
ATOM 2207 C C . LYS A 1 273 ? 4.727 8.815 46.773 1.00 73.06 273 LYS A C 1
ATOM 2209 O O . LYS A 1 273 ? 5.500 9.691 46.406 1.00 73.06 273 LYS A O 1
ATOM 2214 N N . SER A 1 274 ? 3.869 8.990 47.780 1.00 60.50 274 SER A N 1
ATOM 2215 C CA . SER A 1 274 ? 3.837 10.221 48.581 1.00 60.50 274 SER A CA 1
ATOM 2216 C C . SER A 1 274 ? 5.209 10.456 49.231 1.00 60.50 274 SER A C 1
ATOM 2218 O O . SER A 1 274 ? 5.703 9.546 49.909 1.00 60.50 274 SER A O 1
ATOM 2220 N N . PRO A 1 275 ? 5.830 11.636 49.061 1.00 62.84 275 PRO A N 1
ATOM 2221 C CA . PRO A 1 275 ? 7.147 11.895 49.622 1.00 62.84 275 PRO A CA 1
ATOM 2222 C C . PRO A 1 275 ? 7.053 12.084 51.141 1.00 62.84 275 PRO A C 1
ATOM 2224 O O . PRO A 1 275 ? 6.385 12.994 51.624 1.00 62.84 275 PRO A O 1
ATOM 2227 N N . SER A 1 276 ? 7.725 11.216 51.901 1.00 60.34 276 SER A N 1
ATOM 2228 C CA . SER A 1 276 ? 7.955 11.402 53.345 1.00 60.34 276 SER A CA 1
ATOM 2229 C C . SER A 1 276 ? 9.171 12.299 53.616 1.00 60.34 276 SER A C 1
ATOM 2231 O O . SER A 1 276 ? 9.206 13.004 54.618 1.00 60.34 276 SER A O 1
ATOM 2233 N N . ASP A 1 277 ? 10.155 12.260 52.711 1.00 65.31 277 ASP A N 1
ATOM 2234 C CA . ASP A 1 277 ? 11.354 13.101 52.661 1.00 65.31 277 ASP A CA 1
ATOM 2235 C C . ASP A 1 277 ? 11.575 13.506 51.186 1.00 65.31 277 ASP A C 1
ATOM 2237 O O . ASP A 1 277 ? 11.780 12.623 50.344 1.00 65.31 277 ASP A O 1
ATOM 2241 N N . PRO A 1 278 ? 11.494 14.803 50.840 1.00 67.12 278 PRO A N 1
ATOM 2242 C CA . PRO A 1 278 ? 11.625 15.276 49.462 1.00 67.12 278 PRO A CA 1
ATOM 2243 C C . PRO A 1 278 ? 12.980 14.960 48.816 1.00 67.12 278 PRO A C 1
ATOM 2245 O O . PRO A 1 278 ? 13.014 14.628 47.632 1.00 67.12 278 PRO A O 1
ATOM 2248 N N . VAL A 1 279 ? 14.078 15.006 49.581 1.00 67.06 279 VAL A N 1
ATOM 2249 C CA . VAL A 1 279 ? 15.446 14.817 49.065 1.00 67.06 279 VAL A CA 1
ATOM 2250 C C . VAL A 1 279 ? 15.687 13.347 48.744 1.00 67.06 279 VAL A C 1
ATOM 2252 O O . VAL A 1 279 ? 16.069 13.007 47.625 1.00 67.06 279 VAL A O 1
ATOM 2255 N N . LEU A 1 280 ? 15.362 12.455 49.685 1.00 66.56 280 LEU A N 1
ATOM 2256 C CA . LEU A 1 280 ? 15.454 11.009 49.457 1.00 66.56 280 LEU A CA 1
ATOM 2257 C C . LEU A 1 280 ? 14.481 10.538 48.362 1.00 66.56 280 LEU A C 1
ATOM 2259 O O . LEU A 1 280 ? 14.772 9.584 47.638 1.00 66.56 280 LEU A O 1
ATOM 2263 N N . SER A 1 281 ? 13.331 11.206 48.211 1.00 75.56 281 SER A N 1
ATOM 2264 C CA . SER A 1 281 ? 12.382 10.930 47.126 1.00 75.56 281 SER A CA 1
ATOM 2265 C C . SER A 1 281 ? 12.926 11.353 45.759 1.00 75.56 281 SER A C 1
ATOM 2267 O O . SER A 1 281 ? 12.770 10.603 44.793 1.00 75.56 281 SER A O 1
ATOM 2269 N N . ALA A 1 282 ? 13.601 12.507 45.681 1.00 77.19 282 ALA A N 1
ATOM 2270 C CA . ALA A 1 282 ? 14.239 12.992 44.462 1.00 77.19 282 ALA A CA 1
ATOM 2271 C C . ALA A 1 282 ? 15.392 12.074 44.028 1.00 77.19 282 ALA A C 1
ATOM 2273 O O . ALA A 1 282 ? 15.391 11.608 42.894 1.00 77.19 282 ALA A O 1
ATOM 2274 N N . GLU A 1 283 ? 16.315 11.713 44.925 1.00 82.62 283 GLU A N 1
ATOM 2275 C CA . GLU A 1 283 ? 17.417 10.785 44.612 1.00 82.62 283 GLU A CA 1
ATOM 2276 C C . GLU A 1 283 ? 16.911 9.418 44.124 1.00 82.62 283 GLU A C 1
ATOM 2278 O O . GLU A 1 283 ? 17.404 8.869 43.132 1.00 82.62 283 GLU A O 1
ATOM 2283 N N . ALA A 1 284 ? 15.878 8.880 44.779 1.00 84.50 284 ALA A N 1
ATOM 2284 C CA . ALA A 1 284 ? 15.244 7.637 44.358 1.00 84.50 284 ALA A CA 1
ATOM 2285 C C . ALA A 1 284 ? 14.593 7.764 42.970 1.00 84.50 284 ALA A C 1
ATOM 2287 O O . ALA A 1 284 ? 14.708 6.847 42.154 1.00 84.50 284 ALA A O 1
ATOM 2288 N N . LEU A 1 285 ? 13.941 8.893 42.674 1.00 85.25 285 LEU A N 1
ATOM 2289 C CA . LEU A 1 285 ? 13.330 9.149 41.370 1.00 85.25 285 LEU A CA 1
ATOM 2290 C C . LEU A 1 285 ? 14.391 9.284 40.268 1.00 85.25 285 LEU A C 1
ATOM 2292 O O . LEU A 1 285 ? 14.270 8.621 39.239 1.00 85.25 285 LEU A O 1
ATOM 2296 N N . ARG A 1 286 ? 15.474 10.028 40.513 1.00 87.00 286 ARG A N 1
ATOM 2297 C CA . ARG A 1 286 ? 16.627 10.158 39.603 1.00 87.00 286 ARG A CA 1
ATOM 2298 C C . ARG A 1 286 ? 17.284 8.811 39.289 1.00 87.00 286 ARG A C 1
ATOM 2300 O O . ARG A 1 286 ? 17.563 8.488 38.134 1.00 87.00 286 ARG A O 1
ATOM 2307 N N . SER A 1 287 ? 17.439 7.950 40.298 1.00 91.19 287 SER A N 1
ATOM 2308 C CA . SER A 1 287 ? 17.916 6.572 40.105 1.00 91.19 287 SER A CA 1
ATOM 2309 C C . SER A 1 287 ? 17.000 5.760 39.172 1.00 91.19 287 SER A C 1
ATOM 2311 O O . SER A 1 287 ? 17.475 5.036 38.284 1.00 91.19 287 SER A O 1
ATOM 2313 N N . LYS A 1 288 ? 15.673 5.908 39.312 1.00 92.25 288 LYS A N 1
ATOM 2314 C CA . LYS A 1 288 ? 14.697 5.265 38.417 1.00 92.25 288 LYS A CA 1
ATOM 2315 C C . LYS A 1 288 ? 14.694 5.871 37.013 1.00 92.25 288 LYS A C 1
ATOM 2317 O O . LYS A 1 288 ? 14.562 5.107 36.055 1.00 92.25 288 LYS A O 1
ATOM 2322 N N . ILE A 1 289 ? 14.911 7.180 36.866 1.00 90.12 289 ILE A N 1
ATOM 2323 C CA . ILE A 1 289 ? 15.093 7.836 35.561 1.00 90.12 289 ILE A CA 1
ATOM 2324 C C . ILE A 1 289 ? 16.292 7.229 34.828 1.00 90.12 289 ILE A C 1
ATOM 2326 O O . ILE A 1 289 ? 16.138 6.743 33.709 1.00 90.12 289 ILE A O 1
ATOM 2330 N N . SER A 1 290 ? 17.457 7.158 35.479 1.00 92.62 290 SER A N 1
ATOM 2331 C CA . SER A 1 290 ? 18.678 6.578 34.899 1.00 92.62 290 SER A CA 1
ATOM 2332 C C . SER A 1 290 ? 18.472 5.129 34.432 1.00 92.62 290 SER A C 1
ATOM 2334 O O . SER A 1 290 ? 18.785 4.775 33.291 1.00 92.62 290 SER A O 1
ATOM 2336 N N . THR A 1 291 ? 17.845 4.303 35.277 1.00 94.44 291 THR A N 1
ATOM 2337 C CA . THR A 1 291 ? 17.513 2.906 34.945 1.00 94.44 291 THR A CA 1
ATOM 2338 C C . THR A 1 291 ? 16.577 2.820 33.733 1.00 94.44 291 THR A C 1
ATOM 2340 O O . THR A 1 291 ? 16.783 2.002 32.832 1.00 94.44 291 THR A O 1
ATOM 2343 N N . THR A 1 292 ? 15.565 3.689 33.681 1.00 93.19 292 THR A N 1
ATOM 2344 C CA . THR A 1 292 ? 14.583 3.739 32.591 1.00 93.19 292 THR A CA 1
ATOM 2345 C C . THR A 1 292 ? 15.228 4.176 31.277 1.00 93.19 292 THR A C 1
ATOM 2347 O O . THR A 1 292 ? 15.020 3.525 30.254 1.00 93.19 292 THR A O 1
ATOM 2350 N N . LEU A 1 293 ? 16.077 5.208 31.296 1.00 92.88 293 LEU A N 1
ATOM 2351 C CA . LEU A 1 293 ? 16.829 5.668 30.124 1.00 92.88 293 LEU A CA 1
ATOM 2352 C C . LEU A 1 293 ? 17.722 4.560 29.544 1.00 92.88 293 LEU A C 1
ATOM 2354 O O . LEU A 1 293 ? 17.748 4.366 28.326 1.00 92.88 293 LEU A O 1
ATOM 2358 N N . GLY A 1 294 ? 18.412 3.797 30.399 1.00 91.81 294 GLY A N 1
ATOM 2359 C CA . GLY A 1 294 ? 19.231 2.656 29.978 1.00 91.81 294 GLY A CA 1
ATOM 2360 C C . GLY A 1 294 ? 18.413 1.541 29.314 1.00 91.81 294 GLY A C 1
ATOM 2361 O O . GLY A 1 294 ? 18.796 1.018 28.262 1.00 91.81 294 GLY A O 1
ATOM 2362 N N . ALA A 1 295 ? 17.248 1.214 29.879 1.00 93.94 295 ALA A N 1
ATOM 2363 C CA . ALA A 1 295 ? 16.361 0.203 29.311 1.00 93.94 295 ALA A CA 1
ATOM 2364 C C . ALA A 1 295 ? 15.755 0.652 27.967 1.00 93.94 295 ALA A C 1
ATOM 2366 O O . ALA A 1 295 ? 15.750 -0.121 27.008 1.00 93.94 295 ALA A O 1
ATOM 2367 N N . LEU A 1 296 ? 15.330 1.916 27.865 1.00 92.44 296 LEU A N 1
ATOM 2368 C CA . LEU A 1 296 ? 14.832 2.519 26.624 1.00 92.44 296 LEU A CA 1
ATOM 2369 C C . LEU A 1 296 ? 15.889 2.507 25.512 1.00 92.44 296 LEU A C 1
ATOM 2371 O O . LEU A 1 296 ? 15.589 2.119 24.384 1.00 92.44 296 LEU A O 1
ATOM 2375 N N . ASN A 1 297 ? 17.143 2.846 25.833 1.00 91.50 297 ASN A N 1
ATOM 2376 C CA . ASN A 1 297 ? 18.256 2.771 24.881 1.00 91.50 297 ASN A CA 1
ATOM 2377 C C . ASN A 1 297 ? 18.456 1.355 24.336 1.00 91.50 297 ASN A C 1
ATOM 2379 O O . ASN A 1 297 ? 18.702 1.185 23.146 1.00 91.50 297 ASN A O 1
ATOM 2383 N N . THR A 1 298 ? 18.321 0.337 25.187 1.00 91.75 298 THR A N 1
ATOM 2384 C CA . THR A 1 298 ? 18.475 -1.064 24.774 1.00 91.75 298 THR A CA 1
ATOM 2385 C C . THR A 1 298 ? 17.401 -1.468 23.760 1.00 91.75 298 THR A C 1
ATOM 2387 O O . THR A 1 298 ? 17.717 -2.095 22.751 1.00 91.75 298 THR A O 1
ATOM 2390 N N . VAL A 1 299 ? 16.145 -1.060 23.978 1.00 90.50 299 VAL A N 1
ATOM 2391 C CA . VAL A 1 299 ? 15.041 -1.300 23.031 1.00 90.50 299 VAL A CA 1
ATOM 2392 C C . VAL A 1 299 ? 15.258 -0.533 21.721 1.00 90.50 299 VAL A C 1
ATOM 2394 O O . VAL A 1 299 ? 15.040 -1.082 20.641 1.00 90.50 299 VAL A O 1
ATOM 2397 N N . LEU A 1 300 ? 15.768 0.699 21.791 1.00 86.81 300 LEU A N 1
ATOM 2398 C CA . LEU A 1 300 ? 16.042 1.530 20.616 1.00 86.81 300 LEU A CA 1
ATOM 2399 C C . LEU A 1 300 ? 17.096 0.918 19.674 1.00 86.81 300 LEU A C 1
ATOM 2401 O O . LEU A 1 300 ? 17.005 1.093 18.463 1.00 86.81 300 LEU A O 1
ATOM 2405 N N . GLN A 1 301 ? 18.059 0.155 20.204 1.00 86.38 301 GLN A N 1
ATOM 2406 C CA . GLN A 1 301 ? 19.050 -0.572 19.393 1.00 86.38 301 GLN A CA 1
ATOM 2407 C C . GLN A 1 301 ? 18.451 -1.741 18.588 1.00 86.38 301 GLN A C 1
ATOM 2409 O O . GLN A 1 301 ? 19.098 -2.276 17.690 1.00 86.38 301 GLN A O 1
ATOM 2414 N N . ILE A 1 302 ? 17.234 -2.174 18.922 1.00 85.88 302 ILE A N 1
ATOM 2415 C CA . ILE A 1 302 ? 16.521 -3.256 18.230 1.00 85.88 302 ILE A CA 1
ATOM 2416 C C . ILE A 1 302 ? 15.544 -2.695 17.187 1.00 85.88 302 ILE A C 1
ATOM 2418 O O . ILE A 1 302 ? 15.242 -3.366 16.196 1.00 85.88 302 ILE A O 1
ATOM 2422 N N . ALA A 1 303 ? 15.056 -1.474 17.409 1.00 78.94 303 ALA A N 1
ATOM 2423 C CA . ALA A 1 303 ? 14.155 -0.776 16.506 1.00 78.94 303 ALA A CA 1
ATOM 2424 C C . ALA A 1 303 ? 14.810 -0.497 15.132 1.00 78.94 303 ALA A C 1
ATOM 2426 O O . ALA A 1 303 ? 16.036 -0.414 15.021 1.00 78.94 303 ALA A O 1
ATOM 2427 N N . PRO A 1 304 ? 14.015 -0.353 14.057 1.00 69.88 304 PRO A N 1
ATOM 2428 C CA . PRO A 1 304 ? 14.545 -0.057 12.728 1.00 69.88 304 PRO A CA 1
ATOM 2429 C C . PRO A 1 304 ? 15.286 1.290 12.709 1.00 69.88 304 PRO A C 1
ATOM 2431 O O . PRO A 1 304 ? 14.708 2.341 12.976 1.00 69.88 304 PRO A O 1
ATOM 2434 N N . HIS A 1 305 ? 16.580 1.263 12.371 1.00 61.69 305 HIS A N 1
ATOM 2435 C CA . HIS A 1 305 ? 17.442 2.452 12.368 1.00 61.69 305 HIS A CA 1
ATOM 2436 C C . HIS A 1 305 ? 17.200 3.400 11.182 1.00 61.69 305 HIS A C 1
ATOM 2438 O O . HIS A 1 305 ? 17.456 4.596 11.304 1.00 61.69 305 HIS A O 1
ATOM 2444 N N . THR A 1 306 ? 16.726 2.884 10.045 1.00 48.62 306 THR A N 1
ATOM 2445 C CA . THR A 1 306 ? 16.606 3.631 8.779 1.00 48.62 306 THR A CA 1
ATOM 2446 C C . THR A 1 306 ? 15.508 4.692 8.825 1.00 48.62 306 THR A C 1
ATOM 2448 O O . THR A 1 306 ? 15.714 5.816 8.384 1.00 48.62 306 THR A O 1
ATOM 2451 N N . MET A 1 307 ? 14.382 4.402 9.484 1.00 48.28 307 MET A N 1
ATOM 2452 C CA . MET A 1 307 ? 13.233 5.317 9.515 1.00 48.28 307 MET A CA 1
ATOM 2453 C C . MET A 1 307 ? 13.314 6.414 10.593 1.00 48.28 307 MET A C 1
ATOM 2455 O O . MET A 1 307 ? 12.502 7.336 10.600 1.00 48.28 307 MET A O 1
ATOM 2459 N N . MET A 1 308 ? 14.302 6.363 11.495 1.00 45.22 308 MET A N 1
ATOM 2460 C CA . MET A 1 308 ? 14.490 7.368 12.554 1.00 45.22 308 MET A CA 1
ATOM 2461 C C . MET A 1 308 ? 15.373 8.556 12.152 1.00 45.22 308 MET A C 1
ATOM 2463 O O . MET A 1 308 ? 15.431 9.560 12.866 1.00 45.22 308 MET A O 1
ATOM 2467 N N . ALA A 1 309 ? 16.051 8.481 11.002 1.00 43.00 309 ALA A N 1
ATOM 2468 C CA . ALA A 1 309 ? 16.954 9.531 10.525 1.00 43.00 309 ALA A CA 1
ATOM 2469 C C . ALA A 1 309 ? 16.224 10.837 10.148 1.00 43.00 309 ALA A C 1
ATOM 2471 O O . ALA A 1 309 ? 16.820 11.915 10.205 1.00 43.00 309 ALA A O 1
ATOM 2472 N N . ARG A 1 310 ? 14.914 10.774 9.863 1.00 38.31 310 ARG A N 1
ATOM 2473 C CA . ARG A 1 310 ? 14.108 11.927 9.423 1.00 38.31 310 ARG A CA 1
ATOM 2474 C C . ARG A 1 310 ? 13.932 13.015 10.494 1.00 38.31 310 ARG A C 1
ATOM 2476 O O . ARG A 1 310 ? 13.700 14.165 10.141 1.00 38.31 310 ARG A O 1
ATOM 2483 N N . ARG A 1 311 ? 14.127 12.700 11.785 1.00 39.34 311 ARG A N 1
ATOM 2484 C CA . ARG A 1 311 ? 14.094 13.700 12.873 1.00 39.34 311 ARG A CA 1
ATOM 2485 C C . ARG A 1 311 ? 15.428 14.431 13.071 1.00 39.34 311 ARG A C 1
ATOM 2487 O O . ARG A 1 311 ? 15.423 15.543 13.577 1.00 39.34 311 ARG A O 1
ATOM 2494 N N . ARG A 1 312 ? 16.567 13.880 12.619 1.00 39.00 312 ARG A N 1
ATOM 2495 C CA . ARG A 1 312 ? 17.875 14.568 12.743 1.00 39.00 312 ARG A CA 1
ATOM 2496 C C . ARG A 1 312 ? 18.056 15.733 11.762 1.00 39.00 312 ARG A C 1
ATOM 2498 O O . ARG A 1 312 ? 19.030 16.464 11.889 1.00 39.00 312 ARG A O 1
ATOM 2505 N N . LYS A 1 313 ? 17.152 15.898 10.786 1.00 33.44 313 LYS A N 1
ATOM 2506 C CA . LYS A 1 313 ? 17.209 16.958 9.760 1.00 33.44 313 LYS A CA 1
ATOM 2507 C C . LYS A 1 313 ? 16.130 18.045 9.900 1.00 33.44 313 LYS A C 1
ATOM 2509 O O . LYS A 1 313 ? 16.092 18.935 9.058 1.00 33.44 313 LYS A O 1
ATOM 2514 N N . LEU A 1 314 ? 15.281 18.017 10.932 1.00 27.11 314 LEU A N 1
ATOM 2515 C CA . LEU A 1 314 ? 14.332 19.106 11.191 1.00 27.11 314 LEU A CA 1
ATOM 2516 C C . LEU A 1 314 ? 14.903 20.016 12.294 1.00 27.11 314 LEU A C 1
ATOM 2518 O O . LEU A 1 314 ? 15.114 19.519 13.399 1.00 27.11 314 LEU A O 1
ATOM 2522 N N . PRO A 1 315 ? 15.182 21.308 12.033 1.00 30.62 315 PRO A N 1
ATOM 2523 C CA . PRO A 1 315 ? 15.591 22.233 13.084 1.00 30.62 315 PRO A CA 1
ATOM 2524 C C . PRO A 1 315 ? 14.501 22.329 14.154 1.00 30.62 315 PRO A C 1
ATOM 2526 O O . PRO A 1 315 ? 13.312 22.334 13.826 1.00 30.62 315 PRO A O 1
ATOM 2529 N N . ASP A 1 316 ? 14.913 22.433 15.416 1.00 35.94 316 ASP A N 1
ATOM 2530 C CA . ASP A 1 316 ? 14.050 22.553 16.590 1.00 35.94 316 ASP A CA 1
ATOM 2531 C C . ASP A 1 316 ? 13.107 23.768 16.525 1.00 35.94 316 ASP A C 1
ATOM 2533 O O . ASP A 1 316 ? 13.348 24.821 17.114 1.00 35.94 316 ASP A O 1
ATOM 2537 N N . ALA A 1 317 ? 11.966 23.619 15.855 1.00 30.20 317 ALA A N 1
ATOM 2538 C CA . ALA A 1 317 ? 10.884 24.603 15.892 1.00 30.20 317 ALA A CA 1
ATOM 2539 C C . ALA A 1 317 ? 10.133 24.593 17.241 1.00 30.20 317 ALA A C 1
ATOM 2541 O O . ALA A 1 317 ? 9.372 25.514 17.540 1.00 30.20 317 ALA A O 1
ATOM 2542 N N . CYS A 1 318 ? 10.364 23.587 18.095 1.00 33.44 318 CYS A N 1
ATOM 2543 C CA . CYS A 1 318 ? 9.731 23.500 19.413 1.00 33.44 318 CYS A CA 1
ATOM 2544 C C . CYS A 1 318 ? 10.435 24.360 20.485 1.00 33.44 318 CYS A C 1
ATOM 2546 O O . CYS A 1 318 ? 9.828 24.670 21.509 1.00 33.44 318 CYS A O 1
ATOM 2548 N N . HIS A 1 319 ? 11.664 24.835 20.238 1.00 40.19 319 HIS A N 1
ATOM 2549 C CA . HIS A 1 319 ? 12.408 25.688 21.179 1.00 40.19 319 HIS A CA 1
ATOM 2550 C C . HIS A 1 319 ? 12.060 27.189 21.098 1.00 40.19 319 HIS A C 1
ATOM 2552 O O . HIS A 1 319 ? 12.583 27.981 21.880 1.00 40.19 319 HIS A O 1
ATOM 2558 N N . GLN A 1 320 ? 11.142 27.610 20.218 1.00 31.81 320 GLN A N 1
ATOM 2559 C CA . GLN A 1 320 ? 10.739 29.024 20.101 1.00 31.81 320 GLN A CA 1
ATOM 2560 C C . GLN A 1 320 ? 9.486 29.423 20.898 1.00 31.81 320 GLN A C 1
ATOM 2562 O O . GLN A 1 320 ? 9.208 30.615 21.027 1.00 31.81 320 GLN A O 1
ATOM 2567 N N . ARG A 1 321 ? 8.769 28.482 21.528 1.00 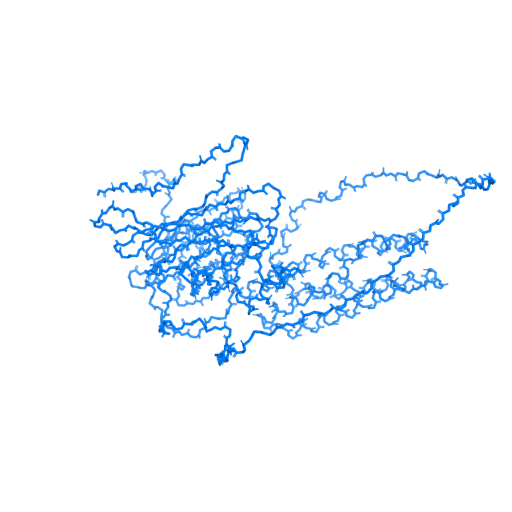33.50 321 ARG A N 1
ATOM 2568 C CA . ARG A 1 321 ? 7.701 28.791 22.503 1.00 33.50 321 ARG A CA 1
ATOM 2569 C C . ARG A 1 321 ? 8.139 28.465 23.930 1.00 33.50 321 ARG A C 1
ATOM 2571 O O . ARG A 1 321 ? 7.567 27.590 24.559 1.00 33.50 321 ARG A O 1
ATOM 2578 N N . LYS A 1 322 ? 9.154 29.166 24.436 1.00 34.41 322 LYS A N 1
ATOM 2579 C CA . LYS A 1 322 ? 9.379 29.425 25.878 1.00 34.41 322 LYS A CA 1
ATOM 2580 C C . LYS A 1 322 ? 10.524 30.432 26.040 1.00 34.41 322 LYS A C 1
ATOM 2582 O O . LYS A 1 322 ? 11.536 30.198 26.689 1.00 34.41 322 LYS A O 1
ATOM 2587 N N . GLY A 1 323 ? 10.368 31.590 25.401 1.00 25.83 323 GLY A N 1
ATOM 2588 C CA . GLY A 1 323 ? 11.174 32.762 25.723 1.00 25.83 323 GLY A CA 1
ATOM 2589 C C . GLY A 1 323 ? 10.694 33.361 27.044 1.00 25.83 323 GLY A C 1
ATOM 2590 O O . GLY A 1 323 ? 9.593 33.893 27.092 1.00 25.83 323 GLY A O 1
ATOM 2591 N N . LYS A 1 324 ? 11.523 33.235 28.087 1.00 35.09 324 LYS A N 1
ATOM 2592 C CA . LYS A 1 324 ? 11.620 34.097 29.281 1.00 35.09 324 LYS A CA 1
ATOM 2593 C C . LYS A 1 324 ? 10.327 34.819 29.705 1.00 35.09 324 LYS A C 1
ATOM 2595 O O . LYS A 1 324 ? 10.100 35.961 29.316 1.00 35.09 324 LYS A O 1
ATOM 2600 N N . GLN A 1 325 ? 9.575 34.222 30.626 1.00 27.02 325 GLN A N 1
ATOM 2601 C CA . GLN A 1 325 ? 8.947 35.015 31.683 1.00 27.02 325 GLN A CA 1
ATOM 2602 C C . GLN A 1 325 ? 9.772 34.818 32.947 1.00 27.02 325 GLN A C 1
ATOM 2604 O O . GLN A 1 325 ? 9.745 33.772 33.587 1.00 27.02 325 GLN A O 1
ATOM 2609 N N . THR A 1 326 ? 10.582 35.830 33.233 1.00 25.33 326 THR A N 1
ATOM 2610 C CA . THR A 1 326 ? 11.182 36.084 34.535 1.00 25.33 326 THR A CA 1
ATOM 2611 C C . THR A 1 326 ? 10.056 36.047 35.569 1.00 25.33 326 THR A C 1
ATOM 2613 O O . THR A 1 326 ? 9.132 36.853 35.488 1.00 25.33 326 THR A O 1
ATOM 2616 N N . ILE A 1 327 ? 10.091 35.092 36.497 1.00 29.64 327 ILE A N 1
ATOM 2617 C CA . ILE A 1 327 ? 9.186 35.082 37.648 1.00 29.64 327 ILE A CA 1
ATOM 2618 C C . ILE A 1 327 ? 9.677 36.193 38.578 1.00 29.64 327 ILE A C 1
ATOM 2620 O O . ILE A 1 327 ? 10.615 36.006 39.350 1.00 29.64 327 ILE A O 1
ATOM 2624 N N . GLU A 1 328 ? 9.096 37.383 38.449 1.00 26.69 328 GLU A N 1
ATOM 2625 C CA . GLU A 1 328 ? 9.167 38.390 39.502 1.00 26.69 328 GLU A CA 1
ATOM 2626 C C . GLU A 1 328 ? 8.320 37.915 40.689 1.00 26.69 328 GLU A C 1
ATOM 2628 O O . GLU A 1 328 ? 7.167 37.507 40.542 1.00 26.69 328 GLU A O 1
ATOM 2633 N N . HIS A 1 329 ? 8.933 37.950 41.873 1.00 30.56 329 HIS A N 1
ATOM 2634 C CA . HIS A 1 329 ? 8.289 37.747 43.164 1.00 30.56 329 HIS A CA 1
ATOM 2635 C C . HIS A 1 329 ? 6.983 38.548 43.278 1.00 30.56 329 HIS A C 1
ATOM 2637 O O . HIS A 1 329 ? 6.985 39.768 43.133 1.00 30.56 329 HIS A O 1
ATOM 2643 N N . CYS A 1 330 ? 5.894 37.878 43.652 1.00 26.14 330 CYS A N 1
ATOM 2644 C CA . CYS A 1 330 ? 4.738 38.523 44.264 1.00 26.14 330 CYS A CA 1
ATOM 2645 C C . CYS A 1 330 ? 4.484 37.876 45.625 1.00 26.14 330 CYS A C 1
ATOM 2647 O O . CYS A 1 330 ? 4.129 36.701 45.732 1.00 26.14 330 CYS A O 1
ATOM 2649 N N . GLU A 1 331 ? 4.742 38.662 46.665 1.00 25.92 331 GLU A N 1
ATOM 2650 C CA . GLU A 1 331 ? 4.434 38.370 48.058 1.00 25.92 331 GLU A CA 1
ATOM 2651 C C . GLU A 1 331 ? 2.924 38.160 48.262 1.00 25.92 331 GLU A C 1
ATOM 2653 O O . GLU A 1 331 ? 2.087 38.776 47.600 1.00 25.92 331 GLU A O 1
ATOM 2658 N N . ARG A 1 332 ? 2.572 37.290 49.216 1.00 33.09 332 ARG A N 1
ATOM 2659 C CA . ARG A 1 332 ? 1.189 37.098 49.679 1.00 33.09 332 ARG A CA 1
ATOM 2660 C C . ARG A 1 332 ? 0.723 38.313 50.489 1.00 33.09 332 ARG A C 1
ATOM 2662 O O . ARG A 1 332 ? 1.468 38.750 51.365 1.00 33.09 332 ARG A O 1
ATOM 2669 N N . PRO A 1 333 ? -0.555 38.705 50.385 1.00 25.44 333 PRO A N 1
ATOM 2670 C CA . PRO A 1 333 ? -1.266 39.333 51.492 1.00 25.44 333 PRO A CA 1
ATOM 2671 C C . PRO A 1 333 ? -2.305 38.378 52.097 1.00 25.44 333 PRO A C 1
ATOM 2673 O O . PRO A 1 333 ? -3.035 37.688 51.387 1.00 25.44 333 PRO A O 1
ATOM 2676 N N . GLY A 1 334 ? -2.316 38.324 53.430 1.00 24.61 334 GLY A N 1
ATOM 2677 C CA . GLY A 1 334 ? -3.207 37.503 54.245 1.00 24.61 334 GLY A CA 1
ATOM 2678 C C . GLY A 1 334 ? -4.632 38.043 54.428 1.00 24.61 334 GLY A C 1
ATOM 2679 O O . GLY A 1 334 ? -4.964 39.142 53.994 1.00 24.61 334 GLY A O 1
ATOM 2680 N N . ASP A 1 335 ? -5.422 37.195 55.094 1.00 27.62 335 ASP A N 1
ATOM 2681 C CA . ASP A 1 335 ? -6.651 37.421 55.874 1.00 27.62 335 ASP A CA 1
ATOM 2682 C C . ASP A 1 335 ? -7.248 38.840 55.902 1.00 27.62 335 ASP A C 1
ATOM 2684 O O . ASP A 1 335 ? -6.638 39.761 56.443 1.00 27.62 335 ASP A O 1
ATOM 2688 N N . ASN A 1 336 ? -8.523 38.986 55.509 1.00 24.06 336 ASN A N 1
ATOM 2689 C CA . ASN A 1 336 ? -9.647 38.949 56.464 1.00 24.06 336 ASN A CA 1
ATOM 2690 C C . ASN A 1 336 ? -11.022 39.217 55.809 1.00 24.06 336 ASN A C 1
ATOM 2692 O O . ASN A 1 336 ? -11.161 40.080 54.949 1.00 24.06 336 ASN A O 1
ATOM 2696 N N . SER A 1 337 ? -12.028 38.528 56.361 1.00 26.20 337 SER A N 1
ATOM 2697 C CA . SER A 1 337 ? -13.422 38.955 56.599 1.00 26.20 337 SER A CA 1
ATOM 2698 C C . SER A 1 337 ? -14.347 39.354 55.425 1.00 26.20 337 SER A C 1
ATOM 2700 O O . SER A 1 337 ? -14.195 40.409 54.820 1.00 26.20 337 SER A O 1
ATOM 2702 N N . ASP A 1 338 ? -15.444 38.598 55.275 1.00 24.03 338 ASP A N 1
ATOM 2703 C CA . ASP A 1 338 ? -16.798 38.946 55.775 1.00 24.03 338 ASP A CA 1
ATOM 2704 C C . ASP A 1 338 ? -17.987 38.820 54.782 1.00 24.03 338 ASP A C 1
ATOM 2706 O O . ASP A 1 338 ? -17.941 39.256 53.638 1.00 24.03 338 ASP A O 1
ATOM 2710 N N . TYR A 1 339 ? -19.090 38.280 55.327 1.00 24.25 339 TYR A N 1
ATOM 2711 C CA . TYR A 1 339 ? -20.515 38.344 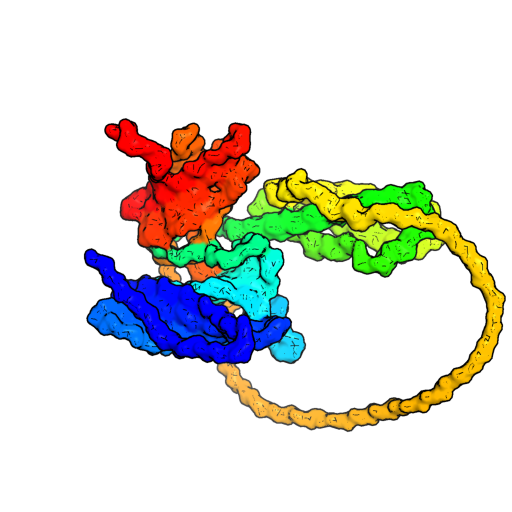54.927 1.00 24.25 339 TYR A CA 1
ATOM 2712 C C . TYR A 1 339 ? -21.106 37.626 53.675 1.00 24.25 339 TYR A C 1
ATOM 2714 O O . TYR A 1 339 ? -21.191 38.169 52.583 1.00 24.25 339 TYR A O 1
ATOM 2722 N N . ARG A 1 340 ? -21.761 36.484 53.983 1.00 24.50 340 ARG A N 1
ATOM 2723 C CA . ARG A 1 340 ? -23.223 36.161 53.897 1.00 24.50 340 ARG A CA 1
ATOM 2724 C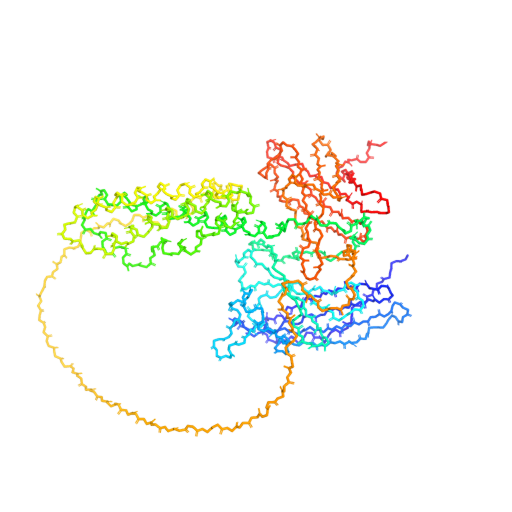 C . ARG A 1 340 ? -23.990 35.913 52.568 1.00 24.50 340 ARG A C 1
ATOM 2726 O O . ARG A 1 340 ? -24.116 36.789 51.728 1.00 24.50 340 ARG A O 1
ATOM 2733 N N . HIS A 1 341 ? -24.759 34.804 52.651 1.00 25.98 341 HIS A N 1
ATOM 2734 C CA . HIS A 1 341 ? -26.067 34.432 52.046 1.00 25.98 341 HIS A CA 1
ATOM 2735 C C . HIS A 1 341 ? -26.127 34.155 50.527 1.00 25.98 341 HIS A C 1
ATOM 2737 O O . HIS A 1 341 ? -25.650 34.951 49.740 1.00 25.98 341 HIS A O 1
ATOM 2743 N N . GLY A 1 342 ? -26.759 33.088 50.018 1.00 24.12 342 GLY A N 1
ATOM 2744 C CA . GLY A 1 342 ? -27.552 32.004 50.608 1.00 24.12 342 GLY A CA 1
ATOM 2745 C C . GLY A 1 342 ? -28.002 31.001 49.522 1.00 24.12 342 GLY A C 1
ATOM 2746 O O . GLY A 1 342 ? -28.028 31.342 48.342 1.00 24.12 342 GLY A O 1
ATOM 2747 N N . PHE A 1 343 ? -28.328 29.773 49.940 1.00 25.06 343 PHE A N 1
ATOM 2748 C CA . PHE A 1 343 ? -29.064 28.752 49.167 1.00 25.06 343 PHE A CA 1
ATOM 2749 C C . PHE A 1 343 ? -30.565 29.131 49.050 1.00 25.06 343 PHE A C 1
ATOM 2751 O O . PHE A 1 343 ? -30.996 30.051 49.758 1.00 25.06 343 PHE A O 1
ATOM 2758 N N . PRO A 1 344 ? -31.371 28.469 48.189 1.00 32.28 344 PRO A N 1
ATOM 2759 C CA . PRO A 1 344 ? -31.957 27.166 48.554 1.00 32.28 344 PRO A CA 1
ATOM 2760 C C . PRO A 1 344 ? -31.954 26.084 47.451 1.00 32.28 344 PRO A C 1
ATOM 2762 O O . PRO A 1 344 ? -31.936 26.375 46.256 1.00 32.28 344 PRO A O 1
ATOM 2765 N N . ASP A 1 345 ? -31.998 24.846 47.946 1.00 25.59 345 ASP A N 1
ATOM 2766 C CA . ASP A 1 345 ? -32.229 23.542 47.311 1.00 25.59 345 ASP A CA 1
ATOM 2767 C C . ASP A 1 345 ? -33.599 23.409 46.600 1.00 25.59 345 ASP A C 1
ATOM 2769 O O . ASP A 1 345 ? -34.507 24.194 46.871 1.00 25.59 345 ASP A O 1
ATOM 2773 N N . ASP A 1 346 ? -33.765 22.421 45.702 1.00 26.02 346 ASP A N 1
ATOM 2774 C CA . ASP A 1 346 ? -34.536 21.189 46.001 1.00 26.02 346 ASP A CA 1
ATOM 2775 C C . ASP A 1 346 ? -34.824 20.274 44.779 1.00 26.02 346 ASP A C 1
ATOM 2777 O O . ASP A 1 346 ? -34.998 20.710 43.641 1.00 26.02 346 ASP A O 1
ATOM 2781 N N . ASP A 1 347 ? -34.939 18.986 45.126 1.00 25.05 347 ASP A N 1
ATOM 2782 C CA . ASP A 1 347 ? -35.778 17.915 44.565 1.00 25.05 347 ASP A CA 1
ATOM 2783 C C . ASP A 1 347 ? -35.312 16.942 43.452 1.00 25.05 347 ASP A C 1
ATOM 2785 O O . ASP A 1 347 ? -35.398 17.148 42.241 1.00 25.05 347 ASP A O 1
ATOM 2789 N N . LEU A 1 348 ? -34.962 15.753 43.962 1.00 25.30 348 LEU A N 1
ATOM 2790 C CA . LEU A 1 348 ? -35.069 14.404 43.401 1.00 25.30 348 LEU A CA 1
ATOM 2791 C C . LEU A 1 348 ? -36.500 14.048 42.961 1.00 25.30 348 LEU A C 1
ATOM 2793 O O . LEU A 1 348 ? -37.410 14.216 43.760 1.00 25.30 348 LEU A O 1
ATOM 2797 N N . LEU A 1 349 ? -36.672 13.324 41.842 1.00 25.12 349 LEU A N 1
ATOM 2798 C CA . LEU A 1 349 ? -37.660 12.230 41.756 1.00 25.12 349 LEU A CA 1
ATOM 2799 C C . LEU A 1 349 ? -37.248 11.121 40.766 1.00 25.12 349 LEU A C 1
ATOM 2801 O O . LEU A 1 349 ? -37.049 11.334 39.573 1.00 25.12 349 LEU A O 1
ATOM 2805 N N . VAL A 1 350 ? -37.184 9.903 41.309 1.00 23.83 350 VAL A N 1
ATOM 2806 C CA . VAL A 1 350 ? -37.122 8.601 40.631 1.00 23.83 350 VAL A CA 1
ATOM 2807 C C . VAL A 1 350 ? -38.512 8.211 40.128 1.00 23.83 350 VAL A C 1
ATOM 2809 O O . VAL A 1 350 ? -39.498 8.406 40.835 1.00 23.83 350 VAL A O 1
ATOM 2812 N N . SER A 1 351 ? -38.605 7.562 38.963 1.00 22.81 351 SER A N 1
ATOM 2813 C CA . SER A 1 351 ? -39.772 6.752 38.581 1.00 22.81 351 SER A CA 1
ATOM 2814 C C . SER A 1 351 ? -39.395 5.634 37.606 1.00 22.81 351 SER A C 1
ATOM 2816 O O . SER A 1 351 ? -38.772 5.848 36.572 1.00 22.81 351 SER A O 1
ATOM 2818 N N . THR A 1 352 ? -39.779 4.426 37.994 1.00 21.97 352 THR A N 1
ATOM 2819 C CA . THR A 1 352 ? -39.617 3.117 37.357 1.00 21.97 352 THR A CA 1
ATOM 2820 C C . THR A 1 352 ? -40.687 2.860 36.283 1.00 21.97 352 THR A C 1
ATOM 2822 O O . THR A 1 352 ? -41.781 3.408 36.385 1.00 21.97 352 THR A O 1
ATOM 2825 N N . SER A 1 353 ? -40.426 1.984 35.292 1.00 20.78 353 SER A N 1
ATOM 2826 C CA . SER A 1 353 ? -41.355 0.900 34.864 1.00 20.78 353 SER A CA 1
ATOM 2827 C C . SER A 1 353 ? -40.950 0.149 33.566 1.00 20.78 353 SER A C 1
ATOM 2829 O O . SER A 1 353 ? -40.882 0.699 32.477 1.00 20.78 353 SER A O 1
ATOM 2831 N N . THR A 1 354 ? -40.719 -1.161 33.739 1.00 21.81 354 THR A N 1
ATOM 2832 C CA . THR A 1 354 ? -41.143 -2.338 32.932 1.00 21.81 354 THR A CA 1
ATOM 2833 C C . THR A 1 354 ? -41.056 -2.412 31.392 1.00 21.81 354 THR A C 1
ATOM 2835 O O . THR A 1 354 ? -41.891 -1.890 30.667 1.00 21.81 354 THR A O 1
ATOM 2838 N N . SER A 1 355 ? -40.144 -3.296 30.952 1.00 22.89 355 SER A N 1
ATOM 2839 C CA . SER A 1 355 ? -40.292 -4.464 30.047 1.00 22.89 355 SER A CA 1
ATOM 2840 C C . SER A 1 355 ? -41.484 -4.559 29.073 1.00 22.89 355 SER A C 1
ATOM 2842 O O . SER A 1 355 ? -42.637 -4.667 29.495 1.00 22.89 355 SER A O 1
ATOM 2844 N N . ARG A 1 356 ? -41.169 -4.766 27.781 1.00 22.64 356 ARG A N 1
ATOM 2845 C CA . ARG A 1 356 ? -41.920 -5.650 26.866 1.00 22.64 356 ARG A CA 1
ATOM 2846 C C . ARG A 1 356 ? -41.000 -6.236 25.788 1.00 22.64 356 ARG A C 1
ATOM 2848 O O . ARG A 1 356 ? -40.642 -5.564 24.828 1.00 22.64 356 ARG A O 1
ATOM 2855 N N . SER A 1 357 ? -40.648 -7.507 25.950 1.00 22.61 357 SER A N 1
ATOM 2856 C CA . SER A 1 357 ? -40.090 -8.368 24.908 1.00 22.61 357 SER A CA 1
ATOM 2857 C C . SER A 1 357 ? -41.218 -9.100 24.168 1.00 22.61 357 SER A C 1
ATOM 2859 O O . SER A 1 357 ? -42.191 -9.532 24.784 1.00 22.61 357 SER A O 1
ATOM 2861 N N . MET A 1 358 ? -41.074 -9.264 22.852 1.00 20.33 358 MET A N 1
ATOM 2862 C CA . MET A 1 358 ? -41.794 -10.250 22.034 1.00 20.33 358 MET A CA 1
ATOM 2863 C C . MET A 1 358 ? -40.817 -10.815 20.982 1.00 20.33 358 MET A C 1
ATOM 2865 O O . MET A 1 358 ? -39.944 -10.076 20.523 1.00 20.33 358 MET A O 1
ATOM 2869 N N . PRO A 1 359 ? -40.906 -12.115 20.643 1.00 24.66 359 PRO A N 1
ATOM 2870 C CA . PRO A 1 359 ? -39.831 -12.872 20.006 1.00 24.66 359 PRO A CA 1
ATOM 2871 C C . PRO A 1 359 ? -39.994 -12.953 18.481 1.00 24.66 359 PRO A C 1
ATOM 2873 O O . PRO A 1 359 ? -41.113 -13.034 17.979 1.00 24.66 359 PRO A O 1
ATOM 2876 N N . LEU A 1 360 ? -38.884 -13.028 17.743 1.00 21.31 360 LEU A N 1
ATOM 2877 C CA . LEU A 1 360 ? -38.885 -13.409 16.328 1.00 21.31 360 LEU A CA 1
ATOM 2878 C C . LEU A 1 360 ? -37.919 -14.577 16.094 1.00 21.31 360 LEU A C 1
ATOM 2880 O O . LEU A 1 360 ? -36.703 -14.438 16.157 1.00 21.31 360 LEU A O 1
ATOM 2884 N N . SER A 1 361 ? -38.549 -15.738 15.900 1.00 21.67 361 SER A N 1
ATOM 2885 C CA . SER A 1 361 ? -38.151 -16.910 15.109 1.00 21.67 361 SER A CA 1
ATOM 2886 C C . SER A 1 361 ? -36.661 -17.114 14.805 1.00 21.67 361 SER A C 1
ATOM 2888 O O . SER A 1 361 ? -36.080 -16.475 13.930 1.00 21.67 361 SER A O 1
ATOM 2890 N N . THR A 1 362 ? -36.100 -18.139 15.440 1.00 21.09 362 THR A N 1
ATOM 2891 C CA . THR A 1 362 ? -34.849 -18.812 15.089 1.00 21.09 362 THR A CA 1
ATOM 2892 C C . THR A 1 362 ? -34.933 -19.432 13.691 1.00 21.09 362 THR A C 1
ATOM 2894 O O . THR A 1 362 ? -35.535 -20.489 13.503 1.00 21.09 362 THR A O 1
ATOM 2897 N N . VAL A 1 363 ? -34.283 -18.808 12.708 1.00 22.06 363 VAL A N 1
ATOM 2898 C CA . VAL A 1 363 ? -33.872 -19.492 11.475 1.00 22.06 363 VAL A CA 1
ATOM 2899 C C . VAL A 1 363 ? -32.476 -20.052 11.727 1.00 22.06 363 VAL A C 1
ATOM 2901 O O . VAL A 1 363 ? -31.516 -19.311 11.919 1.00 22.06 363 VAL A O 1
ATOM 2904 N N . SER A 1 364 ? -32.383 -21.378 11.804 1.00 20.42 364 SER A N 1
ATOM 2905 C CA . SER A 1 364 ? -31.119 -22.096 11.949 1.00 20.42 364 SER A CA 1
ATOM 2906 C C . SER A 1 364 ? -30.336 -22.002 10.639 1.00 20.42 364 SER A C 1
ATOM 2908 O O . SER A 1 364 ? -30.669 -22.675 9.667 1.00 20.42 364 SER A O 1
ATOM 2910 N N . PHE A 1 365 ? -29.302 -21.163 10.615 1.00 21.27 365 PHE A N 1
ATOM 2911 C CA . PHE A 1 365 ? -28.235 -21.245 9.623 1.00 21.27 365 PHE A CA 1
ATOM 2912 C C . PHE A 1 365 ? -27.048 -21.962 10.257 1.00 21.27 365 PHE A C 1
ATOM 2914 O O . PHE A 1 365 ? -26.513 -21.537 11.282 1.00 21.27 365 PHE A O 1
ATOM 2921 N N . SER A 1 366 ? -26.671 -23.093 9.669 1.00 21.03 366 SER A N 1
ATOM 2922 C CA . SER A 1 366 ? -25.480 -23.846 10.046 1.00 21.03 366 SER A CA 1
ATOM 2923 C C . SER A 1 366 ? -24.232 -22.982 9.799 1.00 21.03 366 SER A C 1
ATOM 2925 O O . SER A 1 366 ? -24.087 -22.458 8.693 1.00 21.03 366 SER A O 1
ATOM 2927 N N . PRO A 1 367 ? -23.329 -22.809 10.780 1.00 21.25 367 PRO A N 1
ATOM 2928 C CA . PRO A 1 367 ? -22.130 -22.005 10.592 1.00 21.25 367 PRO A CA 1
ATOM 2929 C C . PRO A 1 367 ? -21.161 -22.720 9.644 1.00 21.25 367 PRO A C 1
ATOM 2931 O O . PRO A 1 367 ? -20.695 -23.827 9.916 1.00 21.25 367 PRO A O 1
ATOM 2934 N N . ILE A 1 368 ? -20.858 -22.070 8.521 1.00 22.88 368 ILE A N 1
ATOM 2935 C CA . ILE A 1 368 ? -19.711 -22.405 7.678 1.00 22.88 368 ILE A CA 1
ATOM 2936 C C . ILE A 1 368 ? -18.461 -22.079 8.506 1.00 22.88 368 ILE A C 1
ATOM 2938 O O . ILE A 1 368 ? -18.261 -20.934 8.905 1.00 22.88 368 ILE A O 1
ATOM 2942 N N . ASN A 1 369 ? -17.648 -23.095 8.802 1.00 21.80 369 ASN A N 1
ATOM 2943 C CA . ASN A 1 369 ? -16.364 -22.952 9.491 1.00 21.80 369 ASN A CA 1
ATOM 2944 C C . ASN A 1 369 ? -15.412 -22.066 8.662 1.00 21.80 369 ASN A C 1
ATOM 2946 O O . ASN A 1 369 ? -14.740 -22.553 7.759 1.00 21.80 369 ASN A O 1
ATOM 2950 N N . LEU A 1 370 ? -15.348 -20.773 8.986 1.00 25.17 370 LEU A N 1
ATOM 2951 C CA . LEU A 1 370 ? -14.360 -19.804 8.500 1.00 25.17 370 LEU A CA 1
ATOM 2952 C C . LEU A 1 370 ? -13.330 -19.560 9.610 1.00 25.17 370 LEU A C 1
ATOM 2954 O O . LEU A 1 370 ? -13.341 -18.546 10.300 1.00 25.17 370 LEU A O 1
ATOM 2958 N N . MET A 1 371 ? -12.459 -20.546 9.812 1.00 23.02 371 MET A N 1
ATOM 2959 C CA . MET A 1 371 ? -11.257 -20.425 10.639 1.00 23.02 371 MET A CA 1
ATOM 2960 C C . MET A 1 371 ? -10.031 -20.744 9.783 1.00 23.02 371 MET A C 1
ATOM 2962 O O . MET A 1 371 ? -9.291 -21.678 10.048 1.00 23.02 371 MET A O 1
ATOM 2966 N N . GLU A 1 372 ? -9.839 -19.943 8.737 1.00 22.45 372 GLU A N 1
ATOM 2967 C CA . GLU A 1 372 ? -8.551 -19.705 8.087 1.00 22.45 372 GLU A CA 1
ATOM 2968 C C . GLU A 1 372 ? -8.554 -18.232 7.642 1.00 22.45 372 GLU A C 1
ATOM 2970 O O . GLU A 1 372 ? -9.459 -17.841 6.903 1.00 22.45 372 GLU A O 1
ATOM 2975 N N . PRO A 1 373 ? -7.596 -17.380 8.057 1.00 26.89 373 PRO A N 1
ATOM 2976 C CA . PRO A 1 373 ? -7.553 -15.967 7.650 1.00 26.89 373 PRO A CA 1
ATOM 2977 C C . PRO A 1 373 ? -7.317 -15.717 6.145 1.00 26.89 373 PRO A C 1
ATOM 2979 O O . PRO A 1 373 ? -7.057 -14.585 5.757 1.00 26.89 373 PRO A O 1
ATOM 2982 N N . TYR A 1 374 ? -7.412 -16.743 5.293 1.00 33.34 374 TYR A N 1
ATOM 2983 C CA . TYR A 1 374 ? -7.247 -16.672 3.840 1.00 33.34 374 TYR A CA 1
ATOM 2984 C C . TYR A 1 374 ? -8.204 -17.639 3.131 1.00 33.34 374 TYR A C 1
ATOM 2986 O O . TYR A 1 374 ? -7.783 -18.518 2.387 1.00 33.34 374 TYR A O 1
ATOM 2994 N N . ALA A 1 375 ? -9.506 -17.491 3.355 1.00 25.83 375 ALA A N 1
ATOM 2995 C CA . ALA A 1 375 ? -10.515 -18.183 2.559 1.00 25.83 375 ALA A CA 1
ATOM 2996 C C . ALA A 1 375 ? -11.528 -17.171 2.015 1.00 25.83 375 ALA A C 1
ATOM 2998 O O . ALA A 1 375 ? -12.653 -17.058 2.498 1.00 25.83 375 ALA A O 1
ATOM 2999 N N . ALA A 1 376 ? -11.113 -16.417 0.993 1.00 33.88 376 ALA A N 1
ATOM 3000 C CA . ALA A 1 376 ? -12.064 -15.792 0.085 1.00 33.88 376 ALA A CA 1
ATOM 3001 C C . ALA A 1 376 ? -12.862 -16.905 -0.613 1.00 33.88 376 ALA A C 1
ATOM 3003 O O . ALA A 1 376 ? -12.299 -17.897 -1.085 1.00 33.88 376 ALA A O 1
ATOM 3004 N N . GLY A 1 377 ? -14.184 -16.756 -0.626 1.00 26.62 377 GLY A N 1
ATOM 3005 C CA . GLY A 1 377 ? -15.113 -17.722 -1.191 1.00 26.62 377 GLY A CA 1
ATOM 3006 C C . GLY A 1 377 ? -14.801 -18.055 -2.650 1.00 26.62 377 GLY A C 1
ATOM 3007 O O . GLY A 1 377 ? -14.794 -17.191 -3.518 1.00 26.62 377 GLY A O 1
ATOM 3008 N N . SER A 1 378 ? -14.571 -19.344 -2.883 1.00 31.56 378 SER A N 1
ATOM 3009 C CA . SER A 1 378 ? -14.663 -20.092 -4.137 1.00 31.56 378 SER A CA 1
ATOM 3010 C C . SER A 1 378 ? -15.274 -19.355 -5.343 1.00 31.56 378 SER A C 1
ATOM 3012 O O . SER A 1 378 ? -16.451 -19.506 -5.659 1.00 31.56 378 SER A O 1
ATOM 3014 N N . THR A 1 379 ? -14.415 -18.739 -6.147 1.00 27.98 379 THR A N 1
ATOM 3015 C CA . THR A 1 379 ? -14.282 -19.189 -7.536 1.00 27.98 379 THR A CA 1
ATOM 3016 C C . THR A 1 379 ? -12.930 -19.881 -7.612 1.00 27.98 379 THR A C 1
ATOM 3018 O O . THR A 1 379 ? -11.952 -19.334 -7.124 1.00 27.98 379 THR A O 1
ATOM 3021 N N . ALA A 1 380 ? -12.930 -21.138 -8.069 1.00 27.48 380 ALA A N 1
ATOM 3022 C CA . ALA A 1 380 ? -11.803 -22.068 -8.157 1.00 27.48 380 ALA A CA 1
ATOM 3023 C C . ALA A 1 380 ? -10.437 -21.492 -7.753 1.00 27.48 380 ALA A C 1
ATOM 3025 O 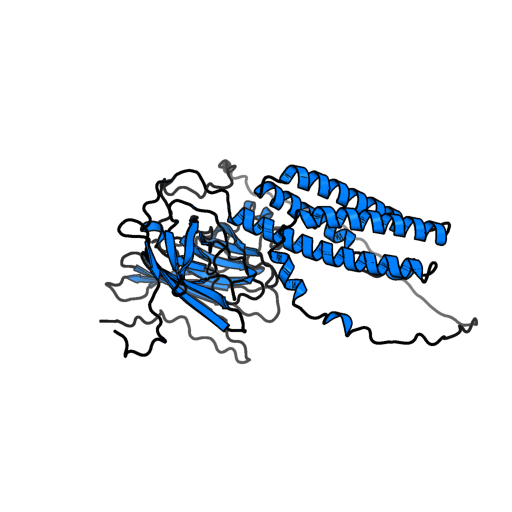O . ALA A 1 380 ? -9.909 -20.632 -8.453 1.00 27.48 380 ALA A O 1
ATOM 3026 N N . GLN A 1 381 ? -9.866 -22.043 -6.681 1.00 36.25 381 GLN A N 1
ATOM 3027 C CA . GLN A 1 381 ? -8.456 -21.969 -6.310 1.00 36.25 381 GLN A CA 1
ATOM 3028 C C . GLN A 1 381 ? -7.593 -22.201 -7.564 1.00 36.25 381 GLN A C 1
ATOM 3030 O O . GLN A 1 381 ? -7.222 -23.325 -7.899 1.00 36.25 381 GLN A O 1
ATOM 3035 N N . ARG A 1 382 ? -7.336 -21.136 -8.331 1.00 35.84 382 ARG A N 1
ATOM 3036 C CA . ARG A 1 382 ? -6.390 -21.152 -9.435 1.00 35.84 382 ARG A CA 1
ATOM 3037 C C . ARG A 1 382 ? -5.054 -21.124 -8.733 1.00 35.84 382 ARG A C 1
ATOM 3039 O O . ARG A 1 382 ? -4.632 -20.095 -8.227 1.00 35.84 382 ARG A O 1
ATOM 3046 N N . SER A 1 383 ? -4.428 -22.287 -8.650 1.00 40.00 383 SER A N 1
ATOM 3047 C CA . SER A 1 383 ? -3.025 -22.458 -8.298 1.00 40.00 383 SER A CA 1
ATOM 3048 C C . SER A 1 383 ? -2.155 -21.743 -9.344 1.00 40.00 383 SER A C 1
ATOM 3050 O O . SER A 1 383 ? -1.511 -22.388 -10.167 1.00 40.00 383 SER A O 1
ATOM 3052 N N . GLY A 1 384 ? -2.200 -20.414 -9.375 1.00 53.78 384 GLY A N 1
ATOM 3053 C CA . GLY A 1 384 ? -1.604 -19.536 -10.377 1.00 53.78 384 GLY A CA 1
ATOM 3054 C C . GLY A 1 384 ? -1.316 -18.168 -9.765 1.00 53.78 384 GLY A C 1
ATOM 3055 O O . GLY A 1 384 ? -1.926 -17.796 -8.768 1.00 53.78 384 GLY A O 1
ATOM 3056 N N . SER A 1 385 ? -0.364 -17.434 -10.335 1.00 64.12 385 SER A N 1
ATOM 3057 C CA . SER A 1 385 ? -0.163 -16.019 -10.015 1.00 64.12 385 SER A CA 1
ATOM 3058 C C . SER A 1 385 ? -1.403 -15.188 -10.391 1.00 64.12 385 SER A C 1
ATOM 3060 O O . SER A 1 385 ? -2.068 -15.533 -11.375 1.00 64.12 385 SER A O 1
ATOM 3062 N N . PRO A 1 386 ? -1.692 -14.081 -9.676 1.00 78.06 386 PRO A N 1
ATOM 3063 C CA . PRO A 1 386 ? -2.796 -13.185 -10.019 1.00 78.06 386 PRO A CA 1
ATOM 3064 C C . PRO A 1 386 ? -2.723 -12.740 -11.476 1.00 78.06 386 PRO A C 1
ATOM 3066 O O . PRO A 1 386 ? -1.647 -12.386 -11.957 1.00 78.06 386 PRO A O 1
ATOM 3069 N N . ASN A 1 387 ? -3.850 -12.694 -12.197 1.00 85.25 387 ASN A N 1
ATOM 3070 C CA . ASN A 1 387 ? -3.852 -12.156 -13.570 1.00 85.25 387 ASN A CA 1
ATOM 3071 C C . ASN A 1 387 ? -3.854 -10.619 -13.606 1.00 85.25 387 ASN A C 1
ATOM 3073 O O . ASN A 1 387 ? -3.606 -10.026 -14.656 1.00 85.25 387 ASN A O 1
ATOM 3077 N N . TRP A 1 388 ? -4.137 -9.975 -12.478 1.00 88.94 388 TRP A N 1
ATOM 3078 C CA . TRP A 1 388 ? -3.970 -8.541 -12.284 1.00 88.94 388 TRP A CA 1
ATOM 3079 C C . TRP A 1 388 ? -3.765 -8.245 -10.801 1.00 88.94 388 TRP A C 1
ATOM 3081 O O . TRP A 1 388 ? -4.140 -9.049 -9.949 1.00 88.94 388 TRP A O 1
ATOM 3091 N N . VAL A 1 389 ? -3.171 -7.098 -10.495 1.00 90.50 389 VAL A N 1
ATOM 3092 C CA . VAL A 1 389 ? -2.854 -6.689 -9.127 1.00 90.50 389 VAL A CA 1
ATOM 3093 C C . VAL A 1 389 ? -3.092 -5.198 -8.917 1.00 90.50 389 VAL A C 1
ATOM 3095 O O . VAL A 1 389 ? -3.112 -4.419 -9.871 1.00 90.50 389 VAL A O 1
ATOM 3098 N N . LEU A 1 390 ? -3.215 -4.800 -7.651 1.00 89.12 390 LEU A N 1
ATOM 3099 C CA . LEU A 1 390 ? -3.092 -3.411 -7.211 1.00 89.12 390 LEU A CA 1
ATOM 3100 C C . LEU A 1 390 ? -1.624 -3.163 -6.851 1.00 89.12 390 LEU A C 1
ATOM 3102 O O . LEU A 1 390 ? -1.165 -3.640 -5.817 1.00 89.12 390 LEU A O 1
ATOM 3106 N N . LEU A 1 391 ? -0.865 -2.487 -7.714 1.00 88.38 391 LEU A N 1
ATOM 3107 C CA . LEU A 1 391 ? 0.567 -2.250 -7.517 1.00 88.38 391 LEU A CA 1
ATOM 3108 C C . LEU A 1 391 ? 0.805 -0.933 -6.778 1.00 88.38 391 LEU A C 1
ATOM 3110 O O . LEU A 1 391 ? 0.510 0.126 -7.322 1.00 88.38 391 LEU A O 1
ATOM 3114 N N . HIS A 1 392 ? 1.374 -0.991 -5.576 1.00 85.50 392 HIS A N 1
ATOM 3115 C CA . HIS A 1 392 ? 1.766 0.177 -4.795 1.00 85.50 392 HIS A CA 1
ATOM 3116 C C . HIS A 1 392 ? 2.640 1.126 -5.621 1.00 85.50 392 HIS A C 1
ATOM 3118 O O . HIS A 1 392 ? 3.556 0.693 -6.324 1.00 85.50 392 HIS A O 1
ATOM 3124 N N . TRP A 1 393 ? 2.348 2.424 -5.532 1.00 83.81 393 TRP A N 1
ATOM 3125 C CA . TRP A 1 393 ? 2.982 3.426 -6.385 1.00 83.81 393 TRP A CA 1
ATOM 3126 C C . TRP A 1 393 ? 4.477 3.609 -6.090 1.00 83.81 393 TRP A C 1
ATOM 3128 O O . TRP A 1 393 ? 5.232 3.874 -7.018 1.00 83.81 393 TRP A O 1
ATOM 3138 N N . SER A 1 394 ? 4.922 3.452 -4.838 1.00 81.88 394 SER A N 1
ATOM 3139 C CA . SER A 1 394 ? 6.338 3.557 -4.452 1.00 81.88 394 SER A CA 1
ATOM 3140 C C . SER A 1 394 ? 6.973 2.205 -4.123 1.00 81.88 394 SER A C 1
ATOM 3142 O O . SER A 1 394 ? 6.292 1.245 -3.749 1.00 81.88 394 SER A O 1
ATOM 3144 N N . ALA A 1 395 ? 8.292 2.141 -4.280 1.00 83.94 395 ALA A N 1
ATOM 3145 C CA . ALA A 1 395 ? 9.110 0.966 -4.051 1.00 83.94 395 ALA A CA 1
ATOM 3146 C C . ALA A 1 395 ? 9.577 0.857 -2.602 1.00 83.94 395 ALA A C 1
ATOM 3148 O O . ALA A 1 395 ? 9.878 1.850 -1.943 1.00 83.94 395 ALA A O 1
ATOM 3149 N N . CYS A 1 396 ? 9.785 -0.380 -2.157 1.00 80.88 396 CYS A N 1
ATOM 3150 C CA . CYS A 1 396 ? 10.584 -0.662 -0.971 1.00 80.88 396 CYS A CA 1
ATOM 3151 C C . CYS A 1 396 ? 12.072 -0.772 -1.342 1.00 80.88 396 CYS A C 1
ATOM 3153 O O . CYS A 1 396 ? 12.429 -1.460 -2.300 1.00 80.88 396 CYS A O 1
ATOM 3155 N N . ILE A 1 397 ? 12.964 -0.157 -0.568 1.00 80.12 397 ILE A N 1
ATOM 3156 C CA . ILE A 1 397 ? 14.407 -0.360 -0.737 1.00 80.12 397 ILE A CA 1
ATOM 3157 C C . ILE A 1 397 ? 14.803 -1.635 0.010 1.00 80.12 397 ILE A C 1
ATOM 3159 O O . ILE A 1 397 ? 14.776 -1.688 1.238 1.00 80.12 397 ILE A O 1
ATOM 3163 N N . SER A 1 398 ? 15.124 -2.695 -0.730 1.00 79.50 398 SER A N 1
ATOM 3164 C CA . SER A 1 398 ? 15.386 -4.018 -0.154 1.00 79.50 398 SER A CA 1
ATOM 3165 C C . SER A 1 398 ? 16.248 -4.865 -1.078 1.00 79.50 398 SER A C 1
ATOM 3167 O O . SER A 1 398 ? 16.042 -4.852 -2.284 1.00 79.50 398 SER A O 1
ATOM 3169 N N . ASP A 1 399 ? 17.174 -5.627 -0.497 1.00 79.81 399 ASP A N 1
ATOM 3170 C CA . ASP A 1 399 ? 18.059 -6.598 -1.153 1.00 79.81 399 ASP A CA 1
ATOM 3171 C C . ASP A 1 399 ? 17.407 -7.969 -1.408 1.00 79.81 399 ASP A C 1
ATOM 3173 O O . ASP A 1 399 ? 18.042 -8.873 -1.955 1.00 79.81 399 ASP A O 1
ATOM 3177 N N . LEU A 1 400 ? 16.138 -8.136 -1.025 1.00 79.69 400 LEU A N 1
ATOM 3178 C CA . LEU A 1 400 ? 15.404 -9.379 -1.215 1.00 79.69 400 LEU A CA 1
ATOM 3179 C C . LEU A 1 400 ? 15.142 -9.655 -2.704 1.00 79.69 400 LEU A C 1
ATOM 3181 O O . LEU A 1 400 ? 14.697 -8.792 -3.468 1.00 79.69 400 LEU A O 1
ATOM 3185 N N . GLN A 1 401 ? 15.375 -10.906 -3.099 1.00 83.81 401 GLN A N 1
ATOM 3186 C CA . GLN A 1 401 ? 15.233 -11.378 -4.476 1.00 83.81 401 GLN A CA 1
ATOM 3187 C C . GLN A 1 401 ? 14.199 -12.498 -4.553 1.00 83.81 401 GLN A C 1
ATOM 3189 O O . GLN A 1 401 ? 13.995 -13.249 -3.601 1.00 83.81 401 GLN A O 1
ATOM 3194 N N . ASN A 1 402 ? 13.545 -12.610 -5.702 1.00 83.06 402 ASN A N 1
ATOM 3195 C CA . ASN A 1 402 ? 12.576 -13.650 -6.007 1.00 83.06 402 ASN A CA 1
ATOM 3196 C C . ASN A 1 402 ? 12.612 -13.978 -7.515 1.00 83.06 402 ASN A C 1
ATOM 3198 O O . ASN A 1 402 ? 13.471 -13.504 -8.256 1.00 83.06 402 ASN A O 1
ATOM 3202 N N . LYS A 1 403 ? 11.673 -14.796 -8.003 1.00 86.44 403 LYS A N 1
ATOM 3203 C CA . LYS A 1 403 ? 11.635 -15.219 -9.418 1.00 86.44 403 LYS A CA 1
ATOM 3204 C C . LYS A 1 403 ? 11.409 -14.080 -10.425 1.00 86.44 403 LYS A C 1
ATOM 3206 O O . LYS A 1 403 ? 11.610 -14.283 -11.614 1.00 86.44 403 LYS A O 1
ATOM 3211 N N . THR A 1 404 ? 10.964 -12.911 -9.974 1.00 89.75 404 THR A N 1
ATOM 3212 C CA . THR A 1 404 ? 10.733 -11.732 -10.825 1.00 89.75 404 THR A CA 1
ATOM 3213 C C . THR A 1 404 ? 11.931 -10.786 -10.851 1.00 89.75 404 THR A C 1
ATOM 3215 O O . THR A 1 404 ? 11.873 -9.762 -11.533 1.00 89.75 404 THR A O 1
ATOM 3218 N N . THR A 1 405 ? 12.998 -11.103 -10.108 1.00 92.81 405 THR A N 1
ATOM 3219 C CA . THR A 1 405 ? 14.162 -10.233 -9.975 1.00 92.81 405 THR A CA 1
ATOM 3220 C C . THR A 1 405 ? 14.889 -10.075 -11.300 1.00 92.81 405 THR A C 1
ATOM 3222 O O . THR A 1 405 ? 15.343 -11.050 -11.896 1.00 92.81 405 THR A O 1
ATOM 3225 N N . VAL A 1 406 ? 15.068 -8.826 -11.721 1.00 95.69 406 VAL A N 1
ATOM 3226 C CA . VAL A 1 406 ? 15.865 -8.477 -12.897 1.00 95.69 406 VAL A CA 1
ATOM 3227 C C . VAL A 1 406 ? 16.914 -7.444 -12.527 1.00 95.69 406 VAL A C 1
ATOM 3229 O O . VAL A 1 406 ? 16.659 -6.532 -11.743 1.00 95.69 406 VAL A O 1
ATOM 3232 N N . LYS A 1 407 ? 18.104 -7.586 -13.113 1.00 96.44 407 LYS A N 1
ATOM 3233 C CA . LYS A 1 407 ? 19.247 -6.702 -12.887 1.00 96.44 407 LYS A CA 1
ATOM 3234 C C . LYS A 1 407 ? 19.514 -5.843 -14.114 1.00 96.44 407 LYS A C 1
ATOM 3236 O O . LYS A 1 407 ? 19.344 -6.293 -15.245 1.00 96.44 407 LYS A O 1
ATOM 3241 N N . SER A 1 408 ? 19.964 -4.620 -13.885 1.00 96.75 408 SER A N 1
ATOM 3242 C CA . SER A 1 408 ? 20.405 -3.695 -14.923 1.00 96.75 408 SER A CA 1
ATOM 3243 C C . SER A 1 408 ? 21.467 -2.749 -14.360 1.00 96.75 408 SER A C 1
ATOM 3245 O O . SER A 1 408 ? 22.012 -2.968 -13.272 1.00 96.75 408 SER A O 1
ATOM 3247 N N . LYS A 1 409 ? 21.787 -1.702 -15.114 1.00 95.38 409 LYS A N 1
ATOM 3248 C CA . LYS A 1 409 ? 22.660 -0.616 -14.679 1.00 95.38 409 LYS A CA 1
ATOM 3249 C C . LYS A 1 409 ? 22.025 0.724 -15.007 1.00 95.38 409 LYS A C 1
ATOM 3251 O O . LYS A 1 409 ? 21.321 0.858 -16.006 1.00 95.38 409 LYS A O 1
ATOM 3256 N N . THR A 1 410 ? 22.291 1.708 -14.164 1.00 92.62 410 THR A N 1
ATOM 3257 C CA . THR A 1 410 ? 21.978 3.106 -14.444 1.00 92.62 410 THR A CA 1
ATOM 3258 C C . THR A 1 410 ? 22.937 3.652 -15.500 1.00 92.62 410 THR A C 1
ATOM 3260 O O . THR A 1 410 ? 23.926 3.004 -15.861 1.00 92.62 410 THR A O 1
ATOM 3263 N N . ARG A 1 411 ? 22.669 4.869 -15.982 1.00 88.94 411 ARG A N 1
ATOM 3264 C CA . ARG A 1 411 ? 23.566 5.545 -16.930 1.00 88.94 411 ARG A CA 1
ATOM 3265 C C . ARG A 1 411 ? 24.964 5.767 -16.348 1.00 88.94 411 ARG A C 1
ATOM 3267 O O . ARG A 1 411 ? 25.946 5.658 -17.072 1.00 88.94 411 ARG A O 1
ATOM 3274 N N . ASP A 1 412 ? 25.037 5.981 -15.039 1.00 87.88 412 ASP A N 1
ATOM 3275 C CA . ASP A 1 412 ? 26.280 6.239 -14.307 1.00 87.88 412 ASP A CA 1
ATOM 3276 C C . ASP A 1 412 ? 26.991 4.940 -13.882 1.00 87.88 412 ASP A C 1
ATOM 3278 O O . ASP A 1 412 ? 27.986 4.959 -13.162 1.00 87.88 412 ASP A O 1
ATOM 3282 N N . GLY A 1 413 ? 26.484 3.780 -14.317 1.00 89.75 413 GLY A N 1
ATOM 3283 C CA . GLY A 1 413 ? 27.079 2.473 -14.050 1.00 89.75 413 GLY A CA 1
ATOM 3284 C C . GLY A 1 413 ? 26.703 1.851 -12.703 1.00 89.75 413 GLY A C 1
ATOM 3285 O O . GLY A 1 413 ? 27.147 0.732 -12.428 1.00 89.75 413 GLY A O 1
ATOM 3286 N N . GLN A 1 414 ? 25.862 2.508 -11.896 1.00 93.38 414 GLN A N 1
ATOM 3287 C CA . GLN A 1 414 ? 25.337 1.943 -10.651 1.00 93.38 414 GLN A CA 1
ATOM 3288 C C . GLN A 1 414 ? 24.485 0.708 -10.964 1.00 93.38 414 GLN A C 1
ATOM 3290 O O . GLN A 1 414 ? 23.582 0.748 -11.801 1.00 93.38 414 GLN A O 1
ATOM 3295 N N . ALA A 1 415 ? 24.776 -0.409 -10.296 1.00 96.44 415 ALA A N 1
ATOM 3296 C CA . ALA A 1 415 ? 23.978 -1.622 -10.424 1.00 96.44 415 ALA A CA 1
ATOM 3297 C C . ALA A 1 415 ? 22.613 -1.424 -9.759 1.00 96.44 415 ALA A C 1
ATOM 3299 O O . ALA A 1 415 ? 22.537 -0.878 -8.655 1.00 96.44 415 ALA A O 1
ATOM 3300 N N . ILE A 1 416 ? 21.563 -1.900 -10.425 1.00 96.81 416 ILE A N 1
ATOM 3301 C CA . ILE A 1 416 ? 20.189 -1.867 -9.927 1.00 96.81 416 ILE A CA 1
ATOM 3302 C C . ILE A 1 416 ? 19.538 -3.236 -10.103 1.00 96.81 416 ILE A C 1
ATOM 3304 O O . ILE A 1 416 ? 19.681 -3.877 -11.147 1.00 96.81 416 ILE A O 1
ATOM 3308 N N . GLU A 1 417 ? 18.813 -3.679 -9.086 1.00 96.12 417 GLU A N 1
ATOM 3309 C CA . GLU A 1 417 ? 18.035 -4.914 -9.087 1.00 96.12 417 GLU A CA 1
ATOM 3310 C C . GLU A 1 417 ? 16.596 -4.598 -8.686 1.00 96.12 417 GLU A C 1
ATOM 3312 O O . GLU A 1 417 ? 16.364 -3.819 -7.762 1.00 96.12 417 GLU A O 1
ATOM 3317 N N . VAL A 1 418 ? 15.629 -5.179 -9.394 1.00 95.19 418 VAL A N 1
ATOM 3318 C CA . VAL A 1 418 ? 14.204 -4.904 -9.184 1.00 95.19 418 VAL A CA 1
ATOM 3319 C C . VAL A 1 418 ? 13.426 -6.197 -9.074 1.00 95.19 418 VAL A C 1
ATOM 3321 O O . VAL A 1 418 ? 13.555 -7.051 -9.948 1.00 95.19 418 VAL A O 1
ATOM 3324 N N . SER A 1 419 ? 12.596 -6.308 -8.037 1.00 90.75 419 SER A N 1
ATOM 3325 C CA . SER A 1 419 ? 11.750 -7.476 -7.760 1.00 90.75 419 SER A CA 1
ATOM 3326 C C . SER A 1 419 ? 10.303 -7.042 -7.519 1.00 90.75 419 SER A C 1
ATOM 3328 O O . SER A 1 419 ? 10.061 -6.049 -6.841 1.00 90.75 419 SER A O 1
ATOM 3330 N N . PHE A 1 420 ? 9.333 -7.800 -8.018 1.00 89.25 420 PHE A N 1
ATOM 3331 C CA . PHE A 1 420 ? 7.901 -7.613 -7.778 1.00 89.25 420 PHE A CA 1
ATOM 3332 C C . PHE A 1 420 ? 7.358 -8.672 -6.818 1.00 89.25 420 PHE A C 1
ATOM 3334 O O . PHE A 1 420 ? 7.686 -9.856 -6.909 1.00 89.25 420 PHE A O 1
ATOM 3341 N N . TRP A 1 421 ? 6.495 -8.239 -5.907 1.00 85.94 421 TRP A N 1
ATOM 3342 C CA . TRP A 1 421 ? 5.911 -9.047 -4.844 1.00 85.94 421 TRP A CA 1
ATOM 3343 C C . TRP A 1 421 ? 4.399 -9.021 -5.007 1.00 85.94 421 TRP A C 1
ATOM 3345 O O . TRP A 1 421 ? 3.745 -8.012 -4.739 1.00 85.94 421 TRP A O 1
ATOM 3355 N N . LEU A 1 422 ? 3.870 -10.120 -5.542 1.00 85.19 422 LEU A N 1
ATOM 3356 C CA . LEU A 1 422 ? 2.502 -10.188 -6.041 1.00 85.19 422 LEU A CA 1
ATOM 3357 C C . LEU A 1 422 ? 1.559 -10.759 -4.987 1.00 85.19 422 LEU A C 1
ATOM 3359 O O . LEU A 1 422 ? 1.837 -11.798 -4.390 1.00 85.19 422 LEU A O 1
ATOM 3363 N N . VAL A 1 423 ? 0.423 -10.092 -4.822 1.00 83.25 423 VAL A N 1
ATOM 3364 C CA . VAL A 1 423 ? -0.672 -10.456 -3.924 1.00 83.25 423 VAL A CA 1
ATOM 3365 C C . VAL A 1 423 ? -1.988 -10.260 -4.678 1.00 83.25 423 VAL A C 1
ATOM 3367 O O . VAL A 1 423 ? -2.129 -9.304 -5.440 1.00 83.25 423 VAL A O 1
ATOM 3370 N N . GLU A 1 424 ? -2.939 -11.173 -4.483 1.00 82.00 424 GLU A N 1
ATOM 3371 C CA . GLU A 1 424 ? -4.295 -11.045 -5.029 1.00 82.00 424 GLU A CA 1
ATOM 3372 C C . GLU A 1 424 ? -5.023 -9.829 -4.420 1.00 82.00 424 GLU A C 1
ATOM 3374 O O . GLU A 1 424 ? -4.989 -9.653 -3.194 1.00 82.00 424 GLU A O 1
ATOM 3379 N N . PRO A 1 425 ? -5.726 -9.012 -5.227 1.00 86.62 425 PRO A N 1
ATOM 3380 C CA . PRO A 1 425 ? -6.609 -7.963 -4.719 1.00 86.62 425 PRO A CA 1
ATOM 3381 C C . PRO A 1 425 ? -7.658 -8.519 -3.729 1.00 86.62 425 PRO A C 1
ATOM 3383 O O . PRO A 1 425 ? -8.209 -9.594 -3.968 1.00 86.62 425 PRO A O 1
ATOM 3386 N N . PRO A 1 426 ? -7.983 -7.811 -2.626 1.00 85.25 426 PRO A N 1
ATOM 3387 C CA . PRO A 1 426 ? -7.629 -6.420 -2.315 1.00 85.25 426 PRO A CA 1
ATOM 3388 C C . PRO A 1 426 ? -6.215 -6.209 -1.759 1.00 85.25 426 PRO A C 1
ATOM 3390 O O . PRO A 1 426 ? -5.853 -5.072 -1.467 1.00 85.25 426 PRO A O 1
ATOM 3393 N N . GLY A 1 427 ? -5.413 -7.266 -1.595 1.00 83.88 427 GLY A N 1
ATOM 3394 C CA . GLY A 1 427 ? -4.017 -7.129 -1.196 1.00 83.88 427 GLY A CA 1
ATOM 3395 C C . GLY A 1 427 ? -3.239 -6.246 -2.171 1.00 83.88 427 GLY A C 1
ATOM 3396 O O . GLY A 1 427 ? -3.361 -6.379 -3.390 1.00 83.88 427 GLY A O 1
ATOM 3397 N N . VAL A 1 428 ? -2.438 -5.332 -1.626 1.00 83.44 428 VAL A N 1
ATOM 3398 C CA . VAL A 1 428 ? -1.627 -4.415 -2.427 1.00 83.44 428 VAL A CA 1
ATOM 3399 C C . VAL A 1 428 ? -0.276 -5.071 -2.702 1.00 83.44 428 VAL A C 1
ATOM 3401 O O . VAL A 1 428 ? 0.519 -5.313 -1.794 1.00 83.44 428 VAL A O 1
ATOM 3404 N N . SER A 1 429 ? -0.038 -5.380 -3.973 1.00 86.38 429 SER A N 1
ATOM 3405 C CA . SER A 1 429 ? 1.265 -5.811 -4.477 1.00 86.38 429 SER A CA 1
ATOM 3406 C C . SER A 1 429 ? 2.247 -4.648 -4.435 1.00 86.38 429 SER A C 1
ATOM 3408 O O . SER A 1 429 ? 1.849 -3.493 -4.525 1.00 86.38 429 SER A O 1
ATOM 3410 N N . TYR A 1 430 ? 3.541 -4.921 -4.353 1.00 85.31 430 TYR A N 1
ATOM 3411 C CA . TYR A 1 430 ? 4.554 -3.865 -4.357 1.00 85.31 430 TYR A CA 1
ATOM 3412 C C . TYR A 1 430 ? 5.802 -4.320 -5.116 1.00 85.31 430 TYR A C 1
ATOM 3414 O O . TYR A 1 430 ? 5.939 -5.490 -5.486 1.00 85.31 430 TYR A O 1
ATOM 3422 N N . PHE A 1 431 ? 6.722 -3.394 -5.364 1.00 89.06 431 PHE A N 1
ATOM 3423 C CA . PHE A 1 431 ? 8.017 -3.699 -5.960 1.00 89.06 431 PHE A CA 1
ATOM 3424 C C . PHE A 1 431 ? 9.146 -3.197 -5.069 1.00 89.06 431 PHE A C 1
ATOM 3426 O O . PHE A 1 431 ? 8.972 -2.267 -4.281 1.00 89.06 431 PHE A O 1
ATOM 3433 N N . SER A 1 432 ? 10.297 -3.851 -5.153 1.00 86.81 432 SER A N 1
ATOM 3434 C CA . SER A 1 432 ? 11.495 -3.459 -4.432 1.00 86.81 432 SER A CA 1
ATOM 3435 C C . SER A 1 432 ? 12.619 -3.105 -5.384 1.00 86.81 432 SER A C 1
ATOM 3437 O O . SER A 1 432 ? 12.778 -3.736 -6.429 1.00 86.81 432 SER A O 1
ATOM 3439 N N . VAL A 1 433 ? 13.409 -2.112 -4.987 1.00 90.00 433 VAL A N 1
ATOM 3440 C CA . VAL A 1 433 ? 14.615 -1.679 -5.689 1.00 90.00 433 VAL A CA 1
ATOM 3441 C C . VAL A 1 433 ? 15.811 -1.894 -4.768 1.00 90.00 433 VAL A C 1
ATOM 3443 O O . VAL A 1 433 ? 15.832 -1.416 -3.635 1.00 90.00 433 VAL A O 1
ATOM 3446 N N . HIS A 1 434 ? 16.823 -2.595 -5.267 1.00 91.62 434 HIS A N 1
ATOM 3447 C CA . HIS A 1 434 ? 18.114 -2.742 -4.614 1.00 91.62 434 HIS A CA 1
ATOM 3448 C C . HIS A 1 434 ? 19.201 -2.088 -5.459 1.00 91.62 434 HIS A C 1
ATOM 3450 O O . HIS A 1 434 ? 19.342 -2.396 -6.641 1.00 91.62 434 HIS A O 1
ATOM 3456 N N . CYS A 1 435 ? 20.007 -1.226 -4.848 1.00 92.69 435 CYS A N 1
ATOM 3457 C CA . CYS A 1 435 ? 21.231 -0.713 -5.453 1.00 92.69 435 CYS A CA 1
ATOM 3458 C C . CYS A 1 435 ? 22.405 -1.082 -4.539 1.00 92.69 435 CYS A C 1
ATOM 3460 O O . CYS A 1 435 ? 22.554 -0.468 -3.480 1.00 92.69 435 CYS A O 1
ATOM 3462 N N . PRO A 1 436 ? 23.223 -2.093 -4.892 1.00 92.44 436 PRO A N 1
ATOM 3463 C CA . PRO A 1 436 ? 24.342 -2.514 -4.059 1.00 92.44 436 PRO A CA 1
ATOM 3464 C C . PRO A 1 436 ? 25.273 -1.346 -3.726 1.00 92.44 436 PRO A C 1
ATOM 3466 O O . PRO A 1 436 ? 25.697 -0.610 -4.619 1.00 92.44 436 PRO A O 1
ATOM 3469 N N . GLY A 1 437 ? 25.594 -1.194 -2.441 1.00 87.00 437 GLY A N 1
ATOM 3470 C CA . GLY A 1 437 ? 26.458 -0.124 -1.936 1.00 87.00 437 GLY A CA 1
ATOM 3471 C C . GLY A 1 437 ? 25.745 1.189 -1.602 1.00 87.00 437 GLY A C 1
ATOM 3472 O O . GLY A 1 437 ? 26.366 2.028 -0.957 1.00 87.00 437 GLY A O 1
ATOM 3473 N N . LEU A 1 438 ? 24.467 1.342 -1.964 1.00 86.25 438 LEU A N 1
ATOM 3474 C CA . LEU A 1 438 ? 23.657 2.512 -1.621 1.00 86.25 438 LEU A CA 1
ATOM 3475 C C . LEU A 1 438 ? 22.703 2.212 -0.459 1.00 86.25 438 LEU A C 1
ATOM 3477 O O . LEU A 1 438 ? 22.198 1.097 -0.303 1.00 86.25 438 LEU A O 1
ATOM 3481 N N . LYS A 1 439 ? 22.462 3.227 0.366 1.00 80.19 439 LYS A N 1
ATOM 3482 C CA . LYS A 1 439 ? 21.487 3.255 1.459 1.00 80.19 439 LYS A CA 1
ATOM 3483 C C . LYS A 1 439 ? 20.278 4.088 1.047 1.00 80.19 439 LYS A C 1
ATOM 3485 O O . LYS A 1 439 ? 20.329 4.841 0.088 1.00 80.19 439 LYS A O 1
ATOM 3490 N N . GLU A 1 440 ? 19.199 3.984 1.813 1.00 71.88 440 GLU A N 1
ATOM 3491 C CA . GLU A 1 440 ? 17.962 4.747 1.594 1.00 71.88 440 GLU A CA 1
ATOM 3492 C C . GLU A 1 440 ? 18.190 6.269 1.519 1.00 71.88 440 GLU A C 1
ATOM 3494 O O . GLU A 1 440 ? 17.628 6.917 0.644 1.00 71.88 440 GLU A O 1
ATOM 3499 N N . ASP A 1 441 ? 19.100 6.819 2.332 1.00 77.12 441 ASP A N 1
ATOM 3500 C CA . ASP A 1 441 ? 19.458 8.249 2.310 1.00 77.12 441 ASP A CA 1
ATOM 3501 C C . ASP A 1 441 ? 20.181 8.700 1.020 1.00 77.12 441 ASP A C 1
ATOM 3503 O O . ASP A 1 441 ? 20.262 9.899 0.740 1.00 77.12 441 ASP A O 1
ATOM 3507 N N . ASP A 1 442 ? 20.713 7.763 0.228 1.00 84.62 442 ASP A N 1
ATOM 3508 C CA . ASP A 1 442 ? 21.361 8.064 -1.055 1.00 84.62 442 ASP A CA 1
ATOM 3509 C C . ASP A 1 442 ? 20.331 8.287 -2.178 1.00 84.62 442 ASP A C 1
ATOM 3511 O O . ASP A 1 442 ? 20.682 8.739 -3.269 1.00 84.62 442 ASP A O 1
ATOM 3515 N N . PHE A 1 443 ? 19.050 8.015 -1.918 1.00 83.06 443 PHE A N 1
ATOM 3516 C CA . PHE A 1 443 ? 17.943 8.315 -2.819 1.00 83.06 443 PHE A CA 1
ATOM 3517 C C . PHE A 1 443 ? 17.340 9.678 -2.459 1.00 83.06 443 PHE A C 1
ATOM 3519 O O . PHE A 1 443 ? 17.184 10.017 -1.286 1.00 83.06 443 PHE A O 1
ATOM 3526 N N . VAL A 1 444 ? 16.984 10.477 -3.469 1.00 80.12 444 VAL A N 1
ATOM 3527 C CA . VAL A 1 444 ? 16.246 11.741 -3.251 1.00 80.12 444 VAL A CA 1
ATOM 3528 C C . VAL A 1 444 ? 14.872 11.438 -2.653 1.00 80.12 444 VAL A C 1
ATOM 3530 O O . VAL A 1 444 ? 14.414 12.098 -1.722 1.00 80.12 444 VAL A O 1
ATOM 3533 N N . GLU A 1 445 ? 14.233 10.408 -3.197 1.00 77.56 445 GLU A N 1
ATOM 3534 C CA . GLU A 1 445 ? 12.947 9.880 -2.778 1.00 77.56 445 GLU A CA 1
ATOM 3535 C C . GLU A 1 445 ? 12.871 8.384 -3.099 1.00 77.56 445 GLU A C 1
ATOM 3537 O O . GLU A 1 445 ? 13.665 7.858 -3.884 1.00 77.56 445 GLU A O 1
ATOM 3542 N N . GLU A 1 446 ? 11.906 7.690 -2.494 1.00 78.31 446 GLU A N 1
ATOM 3543 C CA . GLU A 1 446 ? 11.617 6.301 -2.851 1.00 78.31 446 GLU A CA 1
ATOM 3544 C C . GLU A 1 446 ? 11.337 6.190 -4.357 1.00 78.31 446 GLU A C 1
ATOM 3546 O O . GLU A 1 446 ? 10.528 6.966 -4.875 1.00 78.31 446 GLU A O 1
ATOM 3551 N N . PRO A 1 447 ? 11.930 5.207 -5.058 1.00 88.38 447 PRO A N 1
ATOM 3552 C CA . PRO A 1 447 ? 11.574 4.929 -6.441 1.00 88.38 447 PRO A CA 1
ATOM 3553 C C . PRO A 1 447 ? 10.070 4.735 -6.602 1.00 88.38 447 PRO A C 1
ATOM 3555 O O . PRO A 1 447 ? 9.426 4.159 -5.727 1.00 88.38 447 PRO A O 1
ATOM 3558 N N . TYR A 1 448 ? 9.502 5.170 -7.720 1.00 84.81 448 TYR A N 1
ATOM 3559 C CA . TYR A 1 448 ? 8.054 5.120 -7.909 1.00 84.81 448 TYR A CA 1
ATOM 3560 C C . TYR A 1 448 ? 7.647 4.786 -9.338 1.00 84.81 448 TYR A C 1
ATOM 3562 O O . TYR A 1 448 ? 8.343 5.094 -10.305 1.00 84.81 448 TYR A O 1
ATOM 3570 N N . VAL A 1 449 ? 6.493 4.137 -9.458 1.00 89.25 449 VAL A N 1
ATOM 3571 C CA . VAL A 1 449 ? 5.828 3.802 -10.712 1.00 89.25 449 VAL A CA 1
ATOM 3572 C C . VAL A 1 449 ? 5.219 5.065 -11.307 1.00 89.25 449 VAL A C 1
ATOM 3574 O O . VAL A 1 449 ? 4.463 5.782 -10.652 1.00 89.25 449 VAL A O 1
ATOM 3577 N N . ILE A 1 450 ? 5.524 5.302 -12.578 1.00 88.06 450 ILE A N 1
ATOM 3578 C CA . ILE A 1 450 ? 4.895 6.342 -13.395 1.00 88.06 450 ILE A CA 1
ATOM 3579 C C . ILE A 1 450 ? 3.637 5.771 -14.055 1.00 88.06 450 ILE A C 1
ATOM 3581 O O . ILE A 1 450 ? 2.590 6.411 -14.059 1.00 88.06 450 ILE A O 1
ATOM 3585 N N . CYS A 1 451 ? 3.734 4.562 -14.614 1.00 86.31 451 CYS A N 1
ATOM 3586 C CA . CYS A 1 451 ? 2.593 3.837 -15.160 1.00 86.31 451 CYS A CA 1
ATOM 3587 C C . CYS A 1 451 ? 2.867 2.329 -15.245 1.00 86.31 451 CYS A C 1
ATOM 3589 O O . CYS A 1 451 ? 4.015 1.885 -15.322 1.00 86.31 451 CYS A O 1
ATOM 3591 N N . ALA A 1 452 ? 1.796 1.538 -15.258 1.00 89.19 452 ALA A N 1
ATOM 3592 C CA . ALA A 1 452 ? 1.845 0.097 -15.459 1.00 89.19 452 ALA A CA 1
ATOM 3593 C C . ALA A 1 452 ? 0.715 -0.312 -16.407 1.00 89.19 452 ALA A C 1
ATOM 3595 O O . ALA A 1 452 ? -0.449 -0.054 -16.120 1.00 89.19 452 ALA A O 1
ATOM 3596 N N . GLU A 1 453 ? 1.053 -0.938 -17.532 1.00 86.19 453 GLU A N 1
ATOM 3597 C CA . GLU A 1 453 ? 0.079 -1.334 -18.551 1.00 86.19 453 GLU A CA 1
ATOM 3598 C C . GLU A 1 453 ? 0.536 -2.602 -19.273 1.00 86.19 453 GLU A C 1
ATOM 3600 O O . GLU A 1 453 ? 1.717 -2.770 -19.590 1.00 86.19 453 GLU A O 1
ATOM 3605 N N . ALA A 1 454 ? -0.409 -3.500 -19.561 1.00 86.94 454 ALA A N 1
ATOM 3606 C CA . ALA A 1 454 ? -0.134 -4.811 -20.140 1.00 86.94 454 ALA A CA 1
ATOM 3607 C C . ALA A 1 454 ? 1.053 -5.505 -19.441 1.00 86.94 454 ALA A C 1
ATOM 3609 O O . ALA A 1 454 ? 0.975 -5.754 -18.247 1.00 86.94 454 ALA A O 1
ATOM 3610 N N . ALA A 1 455 ? 2.139 -5.821 -20.155 1.00 90.75 455 ALA A N 1
ATOM 3611 C CA . ALA A 1 455 ? 3.322 -6.506 -19.625 1.00 90.75 455 ALA A CA 1
ATOM 3612 C C . ALA A 1 455 ? 4.434 -5.561 -19.128 1.00 90.75 455 ALA A C 1
ATOM 3614 O O . ALA A 1 455 ? 5.554 -6.022 -18.895 1.00 90.75 455 ALA A O 1
ATOM 3615 N N . LEU A 1 456 ? 4.169 -4.255 -19.039 1.00 93.12 456 LEU A N 1
ATOM 3616 C CA . LEU A 1 456 ? 5.179 -3.223 -18.817 1.00 93.12 456 LEU A CA 1
ATOM 3617 C C . LEU A 1 456 ? 4.900 -2.435 -17.537 1.00 93.12 456 LEU A C 1
ATOM 3619 O O . LEU A 1 456 ? 3.765 -2.047 -17.269 1.00 93.12 456 LEU A O 1
ATOM 3623 N N . VAL A 1 457 ? 5.959 -2.145 -16.785 1.00 94.38 457 VAL A N 1
ATOM 3624 C CA . VAL A 1 457 ? 5.937 -1.209 -15.656 1.00 94.38 457 VAL A CA 1
ATOM 3625 C C . VAL A 1 457 ? 7.051 -0.189 -15.861 1.00 94.38 457 VAL A C 1
ATOM 3627 O O . VAL A 1 457 ? 8.226 -0.556 -15.920 1.00 94.38 457 VAL A O 1
ATOM 3630 N N . LEU A 1 458 ? 6.680 1.082 -15.994 1.00 94.81 458 LEU A N 1
ATOM 3631 C CA . LEU A 1 458 ? 7.599 2.213 -16.067 1.00 94.81 458 LEU A CA 1
ATOM 3632 C C . LEU A 1 458 ? 7.753 2.812 -14.671 1.00 94.81 458 LEU A C 1
ATOM 3634 O O . LEU A 1 458 ? 6.765 3.208 -14.051 1.00 94.81 458 LEU A O 1
ATOM 3638 N N . PHE A 1 459 ? 8.988 2.923 -14.196 1.00 93.69 459 PHE A N 1
ATOM 3639 C CA . PHE A 1 459 ? 9.293 3.529 -12.904 1.00 93.69 459 PHE A CA 1
ATOM 3640 C C . PHE A 1 459 ? 10.538 4.415 -12.977 1.00 93.69 459 PHE A C 1
ATOM 3642 O O . PHE A 1 459 ? 11.356 4.309 -13.899 1.00 93.69 459 PHE A O 1
ATOM 3649 N N . CYS A 1 460 ? 10.655 5.299 -11.994 1.00 92.50 460 CYS A N 1
ATOM 3650 C CA . CYS A 1 460 ? 11.730 6.268 -11.855 1.00 92.50 460 CYS A CA 1
ATOM 3651 C C . CYS A 1 460 ? 12.569 5.975 -10.609 1.00 92.50 460 CYS A C 1
ATOM 3653 O O . CYS A 1 460 ? 12.040 5.549 -9.581 1.00 92.50 460 CYS A O 1
ATOM 3655 N N . VAL A 1 461 ? 13.875 6.222 -10.706 1.00 92.44 461 VAL A N 1
ATOM 3656 C CA . VAL A 1 461 ? 14.825 6.184 -9.590 1.00 92.44 461 VAL A CA 1
ATOM 3657 C C . VAL A 1 461 ? 15.664 7.453 -9.624 1.00 92.44 461 VAL A C 1
ATOM 3659 O O . VAL A 1 461 ? 16.250 7.763 -10.664 1.00 92.44 461 VAL A O 1
ATOM 3662 N N . THR A 1 462 ? 15.764 8.136 -8.484 1.00 89.81 462 THR A N 1
ATOM 3663 C CA . THR A 1 462 ? 16.532 9.378 -8.363 1.00 89.81 462 THR A CA 1
ATOM 3664 C C . THR A 1 462 ? 17.543 9.286 -7.225 1.00 89.81 462 THR A C 1
ATOM 3666 O O . THR A 1 462 ? 17.168 9.094 -6.068 1.00 89.81 462 THR A O 1
ATOM 3669 N N . PHE A 1 463 ? 18.825 9.456 -7.546 1.00 89.44 463 PHE A N 1
ATOM 3670 C CA . PHE A 1 463 ? 19.928 9.431 -6.583 1.00 89.44 463 PHE A CA 1
ATOM 3671 C C . PHE A 1 463 ? 20.411 10.836 -6.222 1.00 89.44 463 PHE A C 1
ATOM 3673 O O . PHE A 1 463 ? 20.455 11.723 -7.078 1.00 89.44 463 PHE A O 1
ATOM 3680 N N . ASN A 1 464 ? 20.833 11.005 -4.969 1.00 85.38 464 ASN A N 1
ATOM 3681 C CA . ASN A 1 464 ? 21.594 12.161 -4.507 1.00 85.38 464 ASN A CA 1
ATOM 3682 C C . ASN A 1 464 ? 23.043 12.044 -5.005 1.00 85.38 464 ASN A C 1
ATOM 3684 O O . ASN A 1 464 ? 23.720 11.052 -4.733 1.00 85.38 464 ASN A O 1
ATOM 3688 N N . ILE A 1 465 ? 23.540 13.061 -5.710 1.00 81.62 465 ILE A N 1
ATOM 3689 C CA . ILE A 1 465 ? 24.946 13.162 -6.125 1.00 81.62 465 ILE A CA 1
ATOM 3690 C C . ILE A 1 465 ? 25.637 14.224 -5.251 1.00 81.62 465 ILE A C 1
ATOM 3692 O O . ILE A 1 465 ? 25.015 15.237 -4.916 1.00 81.62 465 ILE A O 1
ATOM 3696 N N . PRO A 1 466 ? 26.926 14.058 -4.888 1.00 76.69 466 PRO A N 1
ATOM 3697 C CA . PRO A 1 466 ? 27.688 15.114 -4.225 1.00 76.69 466 PRO A CA 1
ATOM 3698 C C . PRO A 1 466 ? 27.600 16.465 -4.957 1.00 76.69 466 PRO A C 1
ATOM 3700 O O . PRO A 1 466 ? 27.778 16.528 -6.172 1.00 76.69 466 PRO A O 1
ATOM 3703 N N . GLY A 1 467 ? 27.382 17.548 -4.201 1.00 70.50 467 GLY A N 1
ATOM 3704 C CA . GLY A 1 467 ? 27.275 18.913 -4.739 1.00 70.50 467 GLY A CA 1
ATOM 3705 C C . GLY A 1 467 ? 25.850 19.377 -5.063 1.00 70.50 467 GLY A C 1
ATOM 3706 O O . GLY A 1 467 ? 25.690 20.189 -5.968 1.00 70.50 467 GLY A O 1
ATOM 3707 N N . ASP A 1 468 ? 24.840 18.863 -4.347 1.00 64.81 468 ASP A N 1
ATOM 3708 C CA . ASP A 1 468 ? 23.406 19.183 -4.505 1.00 64.81 468 ASP A CA 1
ATOM 3709 C C . ASP A 1 468 ? 22.837 18.898 -5.910 1.00 64.81 468 ASP A C 1
ATOM 3711 O O . ASP A 1 468 ? 21.838 19.479 -6.336 1.00 64.81 468 ASP A O 1
ATOM 3715 N N . LEU A 1 469 ? 23.462 17.970 -6.638 1.00 78.12 469 LEU A N 1
ATOM 3716 C CA . LEU A 1 469 ? 22.979 17.473 -7.924 1.00 78.12 469 LEU A CA 1
ATOM 3717 C C . LEU A 1 469 ? 22.178 16.179 -7.734 1.00 78.12 469 LEU A C 1
ATOM 3719 O O . LEU A 1 469 ? 22.335 15.466 -6.743 1.00 78.12 469 LEU A O 1
ATOM 3723 N N . THR A 1 470 ? 21.331 15.849 -8.708 1.00 85.62 470 THR A N 1
ATOM 3724 C CA . THR A 1 470 ? 20.538 14.611 -8.700 1.00 85.62 470 THR A CA 1
ATOM 3725 C C . THR A 1 470 ? 20.726 13.845 -10.004 1.00 85.62 470 THR A C 1
ATOM 3727 O O . THR A 1 470 ? 20.868 14.454 -11.066 1.00 85.62 470 THR A O 1
ATOM 3730 N N . SER A 1 471 ? 20.741 12.510 -9.930 1.00 88.06 471 SER A N 1
ATOM 3731 C CA . SER A 1 471 ? 20.744 11.642 -11.117 1.00 88.06 471 SER A CA 1
ATOM 3732 C C . SER A 1 471 ? 19.410 10.927 -11.218 1.00 88.06 471 SER A C 1
ATOM 3734 O O . SER A 1 471 ? 19.065 10.153 -10.328 1.00 88.06 471 SER A O 1
ATOM 3736 N N . THR A 1 472 ? 18.653 11.195 -12.283 1.00 91.06 472 THR A N 1
ATOM 3737 C CA . THR A 1 472 ? 17.332 10.591 -12.513 1.00 91.06 472 THR A CA 1
ATOM 3738 C C . THR A 1 472 ? 17.408 9.561 -13.633 1.00 91.06 472 THR A C 1
ATOM 3740 O O . THR A 1 472 ? 17.877 9.852 -14.736 1.00 91.06 472 THR A O 1
ATOM 3743 N N . HIS A 1 473 ? 16.894 8.359 -13.382 1.00 93.75 473 HIS A N 1
ATOM 3744 C CA . HIS A 1 473 ? 16.879 7.265 -14.347 1.00 93.75 473 HIS A CA 1
ATOM 3745 C C . HIS A 1 473 ? 15.480 6.670 -14.483 1.00 93.75 473 HIS A C 1
ATOM 3747 O O . HIS A 1 473 ? 14.825 6.346 -13.494 1.00 93.75 473 HIS A O 1
ATOM 3753 N N . HIS A 1 474 ? 15.057 6.471 -15.730 1.00 95.31 474 HIS A N 1
ATOM 3754 C CA . HIS A 1 474 ? 13.772 5.870 -16.065 1.00 95.31 474 HIS A CA 1
ATOM 3755 C C . HIS A 1 474 ? 13.989 4.453 -16.575 1.00 95.31 474 HIS A C 1
ATOM 3757 O O . HIS A 1 474 ? 14.815 4.228 -17.462 1.00 95.31 474 HIS A O 1
ATOM 3763 N N . PHE A 1 475 ? 13.232 3.503 -16.041 1.00 96.62 475 PHE A N 1
ATOM 3764 C CA . PHE A 1 475 ? 13.351 2.100 -16.404 1.00 96.62 475 PHE A CA 1
ATOM 3765 C C . PHE A 1 475 ? 12.004 1.512 -16.797 1.00 96.62 475 PHE A C 1
ATOM 3767 O O . PHE A 1 475 ? 10.986 1.772 -16.160 1.00 96.62 475 PHE A O 1
ATOM 3774 N N . VAL A 1 476 ? 12.023 0.649 -17.810 1.00 96.44 476 VAL A N 1
ATOM 3775 C CA . VAL A 1 476 ? 10.887 -0.193 -18.180 1.00 96.44 476 VAL A CA 1
ATOM 3776 C C . VAL A 1 476 ? 11.190 -1.624 -17.769 1.00 96.44 476 VAL A C 1
ATOM 3778 O O . VAL A 1 476 ? 12.060 -2.285 -18.346 1.00 96.44 476 VAL A O 1
ATOM 3781 N N . TYR A 1 477 ? 10.447 -2.110 -16.782 1.00 96.12 477 TYR A N 1
ATOM 3782 C CA . TYR A 1 477 ? 10.367 -3.529 -16.483 1.00 96.12 477 TYR A CA 1
ATOM 3783 C C . TYR A 1 477 ? 9.390 -4.188 -17.457 1.00 96.12 477 TYR A C 1
ATOM 3785 O O . TYR A 1 477 ? 8.237 -3.776 -17.569 1.00 96.12 477 TYR A O 1
ATOM 3793 N N . ARG A 1 478 ? 9.843 -5.228 -18.155 1.00 94.69 478 ARG A N 1
ATOM 3794 C CA . ARG A 1 478 ? 9.028 -6.051 -19.046 1.00 94.69 478 ARG A CA 1
ATOM 3795 C C . ARG A 1 478 ? 8.864 -7.432 -18.432 1.00 94.69 478 ARG A C 1
ATOM 3797 O O . ARG A 1 478 ? 9.837 -8.172 -18.357 1.00 94.69 478 ARG A O 1
ATOM 3804 N N . ALA A 1 479 ? 7.635 -7.787 -18.076 1.00 91.06 479 ALA A N 1
ATOM 3805 C CA . ALA A 1 479 ? 7.281 -9.096 -17.533 1.00 91.06 479 ALA A CA 1
ATOM 3806 C C . ALA A 1 479 ? 7.318 -10.224 -18.578 1.00 91.06 479 ALA A C 1
ATOM 3808 O O . ALA A 1 479 ? 7.662 -11.350 -18.245 1.00 91.06 479 ALA A O 1
ATOM 3809 N N . GLY A 1 480 ? 6.973 -9.919 -19.834 1.00 83.69 480 GLY A N 1
ATOM 3810 C CA . GLY A 1 480 ? 6.925 -10.889 -20.928 1.00 83.69 480 GLY A CA 1
ATOM 3811 C C . GLY A 1 480 ? 6.522 -10.253 -22.270 1.00 83.69 480 GLY A C 1
ATOM 3812 O O . GLY A 1 480 ? 6.334 -9.035 -22.331 1.00 83.69 480 GLY A O 1
ATOM 3813 N N . PRO A 1 481 ? 6.387 -11.046 -23.353 1.00 78.12 481 PRO A N 1
ATOM 3814 C CA . PRO A 1 481 ? 6.594 -12.497 -23.404 1.00 78.12 481 PRO A CA 1
ATOM 3815 C C . PRO A 1 481 ? 8.073 -12.890 -23.222 1.00 78.12 481 PRO A C 1
ATOM 3817 O O . PRO A 1 481 ? 8.964 -12.173 -23.676 1.00 78.12 481 PRO A O 1
ATOM 3820 N N . GLY A 1 482 ? 8.324 -14.036 -22.579 1.00 80.81 482 GLY A N 1
ATOM 3821 C CA . GLY A 1 482 ? 9.670 -14.557 -22.294 1.00 80.81 482 GLY A CA 1
ATOM 3822 C C . GLY A 1 482 ? 10.155 -14.258 -20.873 1.00 80.81 482 GLY A C 1
ATOM 3823 O O . GLY A 1 482 ? 9.349 -13.978 -19.991 1.00 80.81 482 GLY A O 1
ATOM 3824 N N . GLU A 1 483 ? 11.470 -14.340 -20.662 1.00 86.19 483 GLU A N 1
ATOM 3825 C CA . GLU A 1 483 ? 12.085 -13.984 -19.380 1.00 86.19 483 GLU A CA 1
ATOM 3826 C C . GLU A 1 483 ? 11.918 -12.482 -19.089 1.00 86.19 483 GLU A C 1
ATOM 3828 O O . GLU A 1 483 ? 12.072 -11.656 -20.010 1.00 86.19 483 GLU A O 1
ATOM 3833 N N . PRO A 1 484 ? 11.634 -12.109 -17.829 1.00 92.81 484 PRO A N 1
ATOM 3834 C CA . PRO A 1 484 ? 11.550 -10.715 -17.442 1.00 92.81 484 PRO A CA 1
ATOM 3835 C C . PRO A 1 484 ? 12.847 -9.954 -17.730 1.00 92.81 484 PRO A C 1
ATOM 3837 O O . PRO A 1 484 ? 13.952 -10.480 -17.599 1.00 92.81 484 PRO A O 1
ATOM 3840 N N . ALA A 1 485 ? 12.720 -8.693 -18.135 1.00 94.56 485 ALA A N 1
ATOM 3841 C CA . ALA A 1 485 ? 13.857 -7.853 -18.499 1.00 94.56 485 ALA A CA 1
ATOM 3842 C C . ALA A 1 485 ? 13.674 -6.413 -18.015 1.00 94.56 485 ALA A C 1
ATOM 3844 O O . ALA A 1 485 ? 12.550 -5.924 -17.916 1.00 94.56 485 ALA A O 1
ATOM 3845 N N . LEU A 1 486 ? 14.786 -5.722 -17.766 1.00 96.69 486 LEU A N 1
ATOM 3846 C CA . LEU A 1 486 ? 14.806 -4.363 -17.243 1.00 96.69 486 LEU A CA 1
ATOM 3847 C C . LEU A 1 486 ? 15.623 -3.471 -18.174 1.00 96.69 486 LEU A C 1
ATOM 3849 O O . LEU A 1 486 ? 16.840 -3.632 -18.294 1.00 96.69 486 LEU A O 1
ATOM 3853 N N . HIS A 1 487 ? 14.943 -2.531 -18.823 1.00 95.88 487 HIS A N 1
ATOM 3854 C CA . HIS A 1 487 ? 15.526 -1.657 -19.839 1.00 95.88 487 HIS A CA 1
ATOM 3855 C C . HIS A 1 487 ? 15.643 -0.237 -19.305 1.00 95.88 487 HIS A C 1
ATOM 3857 O O . HIS A 1 487 ? 14.643 0.347 -18.895 1.00 95.88 487 HIS A O 1
ATOM 3863 N N . LEU A 1 488 ? 16.854 0.319 -19.323 1.00 96.25 488 LEU A N 1
ATOM 3864 C CA . LEU A 1 488 ? 17.083 1.740 -19.072 1.00 96.25 488 LEU A CA 1
ATOM 3865 C C . LEU A 1 488 ? 16.609 2.540 -20.291 1.00 96.25 488 LEU A C 1
ATOM 3867 O O . LEU A 1 488 ? 17.000 2.233 -21.418 1.00 96.25 488 LEU A O 1
ATOM 3871 N N . LEU A 1 489 ? 15.790 3.564 -20.069 1.00 93.69 489 LEU A N 1
ATOM 3872 C CA . LEU A 1 489 ? 15.386 4.484 -21.126 1.00 93.69 489 LEU A CA 1
ATOM 3873 C C . LEU A 1 489 ? 16.471 5.548 -21.382 1.00 93.69 489 LEU A C 1
ATOM 3875 O O . LEU A 1 489 ? 17.159 5.975 -20.445 1.00 93.69 489 LEU A O 1
ATOM 3879 N N . PRO A 1 490 ? 16.640 5.986 -22.645 1.00 85.94 490 PRO A N 1
ATOM 3880 C CA . PRO A 1 490 ? 17.554 7.072 -22.987 1.00 85.94 490 PRO A CA 1
ATOM 3881 C C . PRO A 1 490 ? 17.131 8.382 -22.310 1.00 85.94 490 PRO A C 1
ATOM 3883 O O . PRO A 1 490 ? 15.964 8.566 -21.967 1.00 85.94 490 PRO A O 1
ATOM 3886 N N . ASP A 1 491 ? 18.082 9.299 -22.113 1.00 74.31 491 ASP A N 1
ATOM 3887 C CA . ASP A 1 491 ? 17.737 10.628 -21.604 1.00 74.31 491 ASP A CA 1
ATOM 3888 C C . ASP A 1 491 ? 16.921 11.397 -22.641 1.00 74.31 491 ASP A C 1
ATOM 3890 O O . ASP A 1 491 ? 17.364 11.549 -23.779 1.00 74.31 491 ASP A O 1
ATOM 3894 N N . HIS A 1 492 ? 15.774 11.941 -22.247 1.00 56.88 492 HIS A N 1
ATOM 3895 C CA . HIS A 1 492 ? 15.047 12.889 -23.087 1.00 56.88 492 HIS A CA 1
ATOM 3896 C C . HIS A 1 492 ? 15.721 14.274 -23.120 1.00 56.88 492 HIS A C 1
ATOM 3898 O O . HIS A 1 492 ? 15.386 15.079 -23.985 1.00 56.88 492 HIS A O 1
ATOM 3904 N N . ASN A 1 493 ? 16.698 14.532 -22.238 1.00 51.16 493 ASN A N 1
ATOM 3905 C CA . ASN A 1 493 ? 17.481 15.770 -22.206 1.00 51.16 493 ASN A CA 1
ATOM 3906 C C . ASN A 1 493 ? 18.824 15.693 -22.956 1.00 51.16 493 ASN A C 1
ATOM 3908 O O . ASN A 1 493 ? 19.581 16.665 -22.941 1.00 51.16 493 ASN A O 1
ATOM 3912 N N . ALA A 1 494 ? 19.140 14.580 -23.628 1.00 44.97 494 ALA A N 1
ATOM 3913 C CA . ALA A 1 494 ? 20.293 14.534 -24.523 1.00 44.97 494 ALA A CA 1
ATOM 3914 C C . ALA A 1 494 ? 19.965 15.326 -25.805 1.00 44.97 494 ALA A C 1
ATOM 3916 O O . ALA A 1 494 ? 18.980 15.007 -26.479 1.00 44.97 494 ALA A O 1
ATOM 3917 N N . PRO A 1 495 ? 20.735 16.368 -26.169 1.00 40.19 495 PRO A N 1
ATOM 3918 C CA . PRO A 1 495 ? 20.497 17.063 -27.422 1.00 40.19 495 PRO A CA 1
ATOM 3919 C C . PRO A 1 495 ? 20.719 16.091 -28.589 1.00 40.19 495 PRO A C 1
ATOM 3921 O O . PRO A 1 495 ? 21.683 15.332 -28.610 1.00 40.19 495 PRO A O 1
ATOM 3924 N N . ALA A 1 496 ? 19.805 16.119 -29.560 1.00 42.72 496 ALA A N 1
ATOM 3925 C CA . ALA A 1 496 ? 19.661 15.140 -30.643 1.00 42.72 496 ALA A CA 1
ATOM 3926 C C . ALA A 1 496 ? 20.824 15.065 -31.664 1.00 42.72 496 ALA A C 1
ATOM 3928 O O . ALA A 1 496 ? 20.612 14.604 -32.782 1.00 42.72 496 ALA A O 1
ATOM 3929 N N . TYR A 1 497 ? 22.028 15.539 -31.334 1.00 45.31 497 TYR A N 1
ATOM 3930 C CA . TYR A 1 497 ? 23.170 15.581 -32.253 1.00 45.31 497 TYR A CA 1
ATOM 3931 C C . TYR A 1 497 ? 24.261 14.531 -31.991 1.00 45.31 497 TYR A C 1
ATOM 3933 O O . TYR A 1 497 ? 25.260 14.535 -32.703 1.00 45.31 497 TYR A O 1
ATOM 3941 N N . GLU A 1 498 ? 24.079 13.609 -31.045 1.00 38.78 498 GLU A N 1
ATOM 3942 C CA . GLU A 1 498 ? 24.976 12.454 -30.887 1.00 38.78 498 GLU A CA 1
ATOM 3943 C C . GLU A 1 498 ? 24.193 11.140 -31.015 1.00 38.78 498 GLU A C 1
ATOM 3945 O O . GLU A 1 498 ? 23.842 10.496 -30.027 1.00 38.78 498 GLU A O 1
ATOM 3950 N N . ALA A 1 499 ? 23.895 10.766 -32.261 1.00 34.53 499 ALA A N 1
ATOM 3951 C CA . ALA A 1 499 ? 23.505 9.416 -32.663 1.00 34.53 499 ALA A CA 1
ATOM 3952 C C . ALA A 1 499 ? 24.218 9.041 -33.966 1.00 34.53 499 ALA A C 1
ATOM 3954 O O . ALA A 1 499 ? 24.257 9.905 -34.876 1.00 34.53 499 ALA A O 1
#

Radius of gyration: 29.73 Å; chains: 1; bounding box: 70×63×92 Å

Sequence (499 aa):
MIEYISFPVSRPCITVNEGYTAQRFRDVACCHNLIKFVDIEFHDRGCSRDKGWKASTWNMNIFWNEWRPRLTVEVADILVHPSYDALLPELRDHETQKLDLRKLITHTPTLSMYDDDFLYITCKVNDEDHKAWVIAVDMKLEAVVAVAPFPAKQDSLMPVYYPCAFSKHLNITPGLDVADPVRKYFKGMDAAKCALEILWTQDWLRELDEWLEFEGSCYTDCILLDCCPVSSLRFNIQSVVEYASCNGRGKAASEAVNVCLRALEDFNFQLRKSPSDPVLSAEALRSKISTTLGALNTVLQIAPHTMMARRRKLPDACHQRKGKQTIEHCERPGDNSDYRHGFPDDDLLVSTSTSRSMPLSTVSFSPINLMEPYAAGSTAQRSGSPNWVLLHWSACISDLQNKTTVKSKTRDGQAIEVSFWLVEPPGVSYFSVHCPGLKEDDFVEEPYVICAEAALVLFCVTFNIPGDLTSTHHFVYRAGPGEPALHLLPDHNAPAYEA

Foldseek 3Di:
DDDDQDDPDDDPFPPPPDDDGWDKAKDWADAPQKIKIKIKTWDDPPPDLQTKIKIWMWMDGNVVSDIDTDFIAIQQQAAEDCVCCVVCVVQQDPVPRGRRCSLWDWAHWYDDNHPFQWIWIKTDNDLQDQKIKIFIARRVVSYGLDIAIAGHDRPPNDDQFAKEQQQLQFPDQLDDDDLPVRQLVVLLVLLLVLLVLLVVLLVVLVVLLVVLVPDLDPVLVVVPPDDNSLVVSLVSLCSLLSNCVSVVNNVVLVVLNVQLNVLSVLLVVLSPDDDPDSNVSSVSNSVSSVSNNVSSVSNSVSRDPQSNVVVVPDPCPVVPPPPDDDPDDDDDDDDDDDDDDDDDDDDDDDDDDDDDDDDDDDDDDDDDPPPDPDDRDDPDPPSGFDSIATEGFFAAADPDDDQLWEWDAFPVGFIKIKDKAGDDPVYYTYMYIYTPPDDPVQWPDTKGWPDHYHNKTKIKTWGQDPPRDIDIWIWIWGSDPPRIYIDTDDDPPDPPPPD

pLDDT: mean 70.56, std 22.99, range [20.33, 96.81]